Protein AF-A0A9P5NIW4-F1 (afdb_monomer)

Radius of gyration: 28.61 Å; Cα contacts (8 Å, |Δi|>4): 593; chains: 1; bounding box: 82×92×71 Å

Structure (mmCIF, N/CA/C/O backbone):
data_AF-A0A9P5NIW4-F1
#
_entry.id   AF-A0A9P5NIW4-F1
#
loop_
_atom_site.group_PDB
_atom_site.id
_atom_site.type_symbol
_atom_site.label_atom_id
_atom_site.label_alt_id
_atom_site.label_comp_id
_atom_site.label_asym_id
_atom_site.label_entity_id
_atom_site.label_seq_id
_atom_site.pdbx_PDB_ins_code
_atom_site.Cartn_x
_atom_site.Cartn_y
_atom_site.Cartn_z
_atom_site.occupancy
_atom_site.B_iso_or_equiv
_atom_site.auth_seq_id
_atom_site.auth_comp_id
_atom_site.auth_asym_id
_atom_site.auth_atom_id
_atom_site.pdbx_PDB_model_num
ATOM 1 N N . MET A 1 1 ? -25.610 -36.596 38.416 1.00 36.69 1 MET A N 1
ATOM 2 C CA . MET A 1 1 ? -25.382 -37.650 37.410 1.00 36.69 1 MET A CA 1
ATOM 3 C C . MET A 1 1 ? -24.802 -36.929 36.203 1.00 36.69 1 MET A C 1
ATOM 5 O O . MET A 1 1 ? -25.469 -36.029 35.715 1.00 36.69 1 MET A O 1
ATOM 9 N N . THR A 1 2 ? -23.483 -36.951 35.980 1.00 32.31 2 THR A N 1
ATOM 10 C CA . THR A 1 2 ? -22.692 -38.074 35.409 1.00 32.31 2 THR A CA 1
ATOM 11 C C . THR A 1 2 ? -23.218 -38.413 34.009 1.00 32.31 2 THR A C 1
ATOM 13 O O . THR A 1 2 ? -24.367 -38.829 33.916 1.00 32.31 2 THR A O 1
ATOM 16 N N . ALA A 1 3 ? -22.559 -38.066 32.898 1.00 31.53 3 ALA A N 1
ATOM 17 C CA . ALA A 1 3 ? -21.149 -38.243 32.494 1.00 31.53 3 ALA A CA 1
ATOM 18 C C . ALA A 1 3 ? -20.814 -39.688 32.088 1.00 31.53 3 ALA A C 1
ATOM 20 O O . ALA A 1 3 ? -21.305 -40.616 32.719 1.00 31.53 3 ALA A O 1
ATOM 21 N N . GLU A 1 4 ? -19.932 -39.787 31.086 1.00 40.19 4 GLU A N 1
ATOM 22 C CA . GLU A 1 4 ? -19.429 -40.989 30.395 1.00 40.19 4 GLU A CA 1
ATOM 23 C C . GLU A 1 4 ? -20.383 -41.657 29.388 1.00 40.19 4 GLU A C 1
ATOM 25 O O . GLU A 1 4 ? -21.464 -42.112 29.736 1.00 40.19 4 GLU A O 1
ATOM 30 N N . ASP A 1 5 ? -19.919 -41.737 28.133 1.00 40.06 5 ASP A N 1
ATOM 31 C CA . ASP A 1 5 ? -20.218 -42.825 27.191 1.00 40.06 5 ASP A CA 1
ATOM 32 C C . ASP A 1 5 ? -19.146 -42.819 26.073 1.00 40.06 5 ASP A C 1
ATOM 34 O O . ASP A 1 5 ? -19.183 -42.000 25.152 1.00 40.06 5 ASP A O 1
ATOM 38 N N . VAL A 1 6 ? -18.122 -43.676 26.192 1.00 39.53 6 VAL A N 1
ATOM 39 C CA . VAL A 1 6 ? -17.036 -43.850 25.198 1.00 39.53 6 VAL A CA 1
ATOM 40 C C . VAL A 1 6 ? -16.672 -45.340 25.092 1.00 39.53 6 VAL A C 1
ATOM 42 O O . VAL A 1 6 ? -16.038 -45.870 26.006 1.00 39.53 6 VAL A O 1
ATOM 45 N N . PRO A 1 7 ? -17.024 -46.034 23.992 1.00 40.09 7 PRO A N 1
ATOM 46 C CA . PRO A 1 7 ? -16.645 -47.435 23.784 1.00 40.09 7 PRO A CA 1
ATOM 47 C C . PRO A 1 7 ? -15.161 -47.606 23.371 1.00 40.09 7 PRO A C 1
ATOM 49 O O . PRO A 1 7 ? -14.718 -46.929 22.441 1.00 40.09 7 PRO A O 1
ATOM 52 N N . PRO A 1 8 ? -14.387 -48.513 24.007 1.00 49.41 8 PRO A N 1
ATOM 53 C CA . PRO A 1 8 ? -12.986 -48.799 23.660 1.00 49.41 8 PRO A CA 1
ATOM 54 C C . PRO A 1 8 ? -12.821 -50.092 22.813 1.00 49.41 8 PRO A C 1
ATOM 56 O O . PRO A 1 8 ? -13.792 -50.592 22.252 1.00 49.41 8 PRO A O 1
ATOM 59 N N . HIS A 1 9 ? -11.594 -50.654 22.801 1.00 37.88 9 HIS A N 1
ATOM 60 C CA . HIS A 1 9 ? -11.113 -51.905 22.154 1.00 37.88 9 HIS A CA 1
ATOM 61 C C . HIS A 1 9 ? -10.570 -51.753 20.701 1.00 37.88 9 HIS A C 1
ATOM 63 O O . HIS A 1 9 ? -11.124 -50.996 19.918 1.00 37.88 9 HIS A O 1
ATOM 69 N N . ILE A 1 10 ? -9.482 -52.426 20.262 1.00 32.34 10 ILE A N 1
ATOM 70 C CA . ILE A 1 10 ? -8.590 -53.395 20.945 1.00 32.34 10 ILE A CA 1
ATOM 71 C C . ILE A 1 10 ? -7.120 -53.354 20.418 1.00 32.34 10 ILE A C 1
ATOM 73 O O . ILE A 1 10 ? -6.884 -53.255 19.220 1.00 32.34 10 ILE A O 1
ATOM 77 N N . LEU A 1 11 ? -6.161 -53.366 21.361 1.00 31.88 11 LEU A N 1
ATOM 78 C CA . LEU A 1 11 ? -4.939 -54.203 21.548 1.00 31.88 11 LEU A CA 1
ATOM 79 C C . LEU A 1 11 ? -4.375 -55.070 20.369 1.00 31.88 11 LEU A C 1
ATOM 81 O O . LEU A 1 11 ? -5.146 -55.531 19.544 1.00 31.88 11 LEU A O 1
ATOM 85 N N . GLN A 1 12 ? -3.093 -55.498 20.276 1.00 31.91 12 GLN A N 1
ATOM 86 C CA . GLN A 1 12 ? -1.799 -55.213 20.961 1.00 31.91 12 GLN A CA 1
ATOM 87 C C . GLN A 1 12 ? -0.616 -55.961 20.277 1.00 31.91 12 GLN A C 1
ATOM 89 O O . GLN A 1 12 ? -0.789 -57.106 19.876 1.00 31.91 12 GLN A O 1
ATOM 94 N N . SER A 1 13 ? 0.606 -55.396 20.321 1.00 30.16 13 SER A N 1
ATOM 95 C CA . SER A 1 13 ? 1.921 -56.097 20.429 1.00 30.16 13 SER A CA 1
ATOM 96 C C . SER A 1 13 ? 3.032 -55.029 20.619 1.00 30.16 13 SER A C 1
ATOM 98 O O . SER A 1 13 ? 3.053 -54.089 19.831 1.00 30.16 13 SER A O 1
ATOM 100 N N . LEU A 1 14 ? 3.894 -54.954 21.654 1.00 29.58 14 LEU A N 1
ATOM 101 C CA . LEU A 1 14 ? 4.789 -55.950 22.301 1.00 29.58 14 LEU A CA 1
ATOM 102 C C . LEU A 1 14 ? 5.822 -56.511 21.290 1.00 29.58 14 LEU A C 1
ATOM 104 O O . LEU A 1 14 ? 5.402 -56.923 20.220 1.00 29.58 14 LEU A O 1
ATOM 108 N N . HIS A 1 15 ? 7.150 -56.604 21.492 1.00 31.02 15 HIS A N 1
ATOM 109 C CA . HIS A 1 15 ? 8.120 -56.310 22.582 1.00 31.02 15 HIS A CA 1
ATOM 110 C C . HIS A 1 15 ? 9.560 -56.347 21.953 1.00 31.02 15 HIS A C 1
ATOM 112 O O . HIS A 1 15 ? 9.679 -56.869 20.851 1.00 31.02 15 HIS A O 1
ATOM 118 N N . ALA A 1 16 ? 10.717 -55.903 22.491 1.00 33.16 16 ALA A N 1
ATOM 119 C CA . ALA A 1 16 ? 11.199 -55.216 23.716 1.00 33.16 16 ALA A CA 1
ATOM 120 C C . ALA A 1 16 ? 12.618 -54.580 23.422 1.00 33.16 16 ALA A C 1
ATOM 122 O O . ALA A 1 16 ? 13.126 -54.799 22.321 1.00 33.16 16 ALA A O 1
ATOM 123 N N . PRO A 1 17 ? 13.286 -53.798 24.315 1.00 43.56 17 PRO A N 1
ATOM 124 C CA . PRO A 1 17 ? 14.452 -52.955 23.951 1.00 43.56 17 PRO A CA 1
ATOM 125 C C . PRO A 1 17 ? 15.855 -53.578 24.162 1.00 43.56 17 PRO A C 1
ATOM 127 O O . PRO A 1 17 ? 16.028 -54.486 24.973 1.00 43.56 17 PRO A O 1
ATOM 130 N N . ARG A 1 18 ? 16.881 -52.996 23.506 1.00 33.00 18 ARG A N 1
ATOM 131 C CA . ARG A 1 18 ? 18.335 -53.112 23.801 1.00 33.00 18 ARG A CA 1
ATOM 132 C C . ARG A 1 18 ? 19.005 -51.747 23.533 1.00 33.00 18 ARG A C 1
ATOM 134 O O . ARG A 1 18 ? 18.713 -51.156 22.503 1.00 33.00 18 ARG A O 1
ATOM 141 N N . VAL A 1 19 ? 19.605 -51.075 24.527 1.00 33.84 19 VAL A N 1
ATOM 142 C CA . VAL A 1 19 ? 20.950 -51.240 25.151 1.00 33.84 19 VAL A CA 1
ATOM 143 C C . VAL A 1 19 ? 22.034 -50.428 24.419 1.00 33.84 19 VAL A C 1
ATOM 145 O O . VAL A 1 19 ? 22.142 -50.486 23.202 1.00 33.84 19 VAL A O 1
ATOM 148 N N . PHE A 1 20 ? 22.800 -49.648 25.193 1.00 41.25 20 PHE A N 1
ATOM 149 C CA . PHE A 1 20 ? 23.957 -48.856 24.754 1.00 41.25 20 PHE A CA 1
ATOM 150 C C . PHE A 1 20 ? 25.196 -49.737 24.573 1.00 41.25 20 PHE A C 1
ATOM 152 O O . PHE A 1 20 ? 25.496 -50.517 25.473 1.00 41.25 20 PHE A O 1
ATOM 159 N N . GLU A 1 21 ? 25.990 -49.468 23.535 1.00 38.00 21 GLU A N 1
ATOM 160 C CA . GLU A 1 21 ? 27.441 -49.708 23.536 1.00 38.00 21 GLU A CA 1
ATOM 161 C C . GLU A 1 21 ? 28.175 -48.491 22.935 1.00 38.00 21 GLU A C 1
ATOM 163 O O . GLU A 1 21 ? 27.617 -47.730 22.141 1.00 38.00 21 GLU A O 1
ATOM 168 N N . THR A 1 22 ? 29.402 -48.260 23.403 1.00 44.84 22 THR A N 1
ATOM 169 C CA . THR A 1 22 ? 30.272 -47.102 23.100 1.00 44.84 22 THR A CA 1
ATOM 170 C C . THR A 1 22 ? 31.301 -47.424 21.996 1.00 44.84 22 THR A C 1
ATOM 172 O O . THR A 1 22 ? 31.441 -48.591 21.643 1.00 44.84 22 THR A O 1
ATOM 175 N N . PRO A 1 23 ? 31.977 -46.425 21.384 1.00 49.38 23 PRO A N 1
ATOM 176 C CA . PRO A 1 23 ? 32.561 -46.583 20.048 1.00 49.38 23 PRO A CA 1
ATOM 177 C C . PRO A 1 23 ? 33.969 -47.192 20.017 1.00 49.38 23 PRO A C 1
ATOM 179 O O . PRO A 1 23 ? 34.722 -47.102 20.984 1.00 49.38 23 PRO A O 1
ATOM 182 N N . ASP A 1 24 ? 34.325 -47.696 18.834 1.00 36.19 24 ASP A N 1
ATOM 183 C CA . ASP A 1 24 ? 35.633 -48.258 18.467 1.00 36.19 24 ASP A CA 1
ATOM 184 C C . ASP A 1 24 ? 36.252 -47.473 17.265 1.00 36.19 24 ASP A C 1
ATOM 186 O O . ASP A 1 24 ? 35.614 -46.540 16.760 1.00 36.19 24 ASP A O 1
ATOM 190 N N . PRO A 1 25 ? 37.515 -47.727 16.853 1.00 45.66 25 PRO A N 1
ATOM 191 C CA . PRO A 1 25 ? 38.428 -46.677 16.371 1.00 45.66 25 PRO A CA 1
ATOM 192 C C . PRO A 1 25 ? 38.252 -46.199 14.911 1.00 45.66 25 PRO A C 1
ATOM 194 O O . PRO A 1 25 ? 37.648 -46.881 14.081 1.00 45.66 25 PRO A O 1
ATOM 197 N N . PRO A 1 26 ? 38.838 -45.031 14.557 1.00 44.00 26 PRO A N 1
ATOM 198 C CA . PRO A 1 26 ? 38.784 -44.488 13.201 1.00 44.00 26 PRO A CA 1
ATOM 199 C C . PRO A 1 26 ? 39.573 -45.336 12.194 1.00 44.00 26 PRO A C 1
ATOM 201 O O . PRO A 1 26 ? 40.753 -45.626 12.385 1.00 44.00 26 PRO A O 1
ATOM 204 N N . VAL A 1 27 ? 38.930 -45.661 11.072 1.00 43.34 27 VAL A N 1
ATOM 205 C CA . VAL A 1 27 ? 39.563 -46.304 9.912 1.00 43.34 27 VAL A CA 1
ATOM 206 C C . VAL A 1 27 ? 40.257 -45.250 9.047 1.00 43.34 27 VAL A C 1
ATOM 208 O O . VAL A 1 27 ? 39.640 -44.259 8.655 1.00 43.34 27 VAL A O 1
ATOM 211 N N . GLU A 1 28 ? 41.524 -45.481 8.700 1.00 43.16 28 GLU A N 1
ATOM 212 C CA . GLU A 1 28 ? 42.243 -44.662 7.721 1.00 43.16 28 GLU A CA 1
ATOM 213 C C . GLU A 1 28 ? 41.602 -44.792 6.328 1.00 43.16 28 GLU A C 1
ATOM 215 O O . GLU A 1 28 ? 41.584 -45.870 5.732 1.00 43.16 28 GLU A O 1
ATOM 220 N N . VAL A 1 29 ? 41.102 -43.684 5.774 1.00 40.97 29 VAL A N 1
ATOM 221 C CA . VAL A 1 29 ? 40.598 -43.631 4.392 1.00 40.97 29 VAL A CA 1
ATOM 222 C C . VAL A 1 29 ? 41.624 -42.926 3.509 1.00 40.97 29 VAL A C 1
ATOM 224 O O . VAL A 1 29 ? 42.014 -41.788 3.763 1.00 40.97 29 VAL A O 1
ATOM 227 N N . GLY A 1 30 ? 42.079 -43.630 2.469 1.00 35.41 30 GLY A N 1
ATOM 228 C CA . GLY A 1 30 ? 43.230 -43.237 1.656 1.00 35.41 30 GLY A CA 1
ATOM 229 C C . GLY A 1 30 ? 43.092 -41.901 0.914 1.00 35.41 30 GLY A C 1
ATOM 230 O O . GLY A 1 30 ? 42.001 -41.462 0.545 1.00 35.41 30 GLY A O 1
ATOM 231 N N . ALA A 1 31 ? 44.247 -41.282 0.647 1.00 38.06 31 ALA A N 1
ATOM 232 C CA . ALA A 1 31 ? 44.381 -39.959 0.041 1.00 38.06 31 ALA A CA 1
ATOM 233 C C . ALA A 1 31 ? 43.661 -39.826 -1.319 1.00 38.06 31 ALA A C 1
ATOM 235 O O . ALA A 1 31 ? 44.193 -40.168 -2.379 1.00 38.06 31 ALA A O 1
ATOM 236 N N . SER A 1 32 ? 42.454 -39.259 -1.294 1.00 35.31 32 SER A N 1
ATOM 237 C CA . SER A 1 32 ? 41.718 -38.894 -2.505 1.00 35.31 32 SER A CA 1
ATOM 238 C C . SER A 1 32 ? 42.306 -37.633 -3.136 1.00 35.31 32 SER A C 1
ATOM 240 O O . SER A 1 32 ? 42.506 -36.613 -2.479 1.00 35.31 32 SER A O 1
ATOM 242 N N . ARG A 1 33 ? 42.601 -37.715 -4.438 1.00 33.62 33 ARG A N 1
ATOM 243 C CA . ARG A 1 33 ? 43.325 -36.683 -5.195 1.00 33.62 33 ARG A CA 1
ATOM 244 C C . ARG A 1 33 ? 42.604 -35.334 -5.157 1.00 33.62 33 ARG A C 1
ATOM 246 O O . ARG A 1 33 ? 41.467 -35.225 -5.616 1.00 33.62 33 ARG A O 1
ATOM 253 N N . SER A 1 34 ? 43.316 -34.293 -4.737 1.00 32.03 34 SER A N 1
ATOM 254 C CA . SER A 1 34 ? 42.889 -32.899 -4.837 1.00 32.03 34 SER A CA 1
ATOM 255 C C . SER A 1 34 ? 42.760 -32.467 -6.304 1.00 32.03 34 SER A C 1
ATOM 257 O O . SER A 1 34 ? 43.702 -31.986 -6.934 1.00 32.03 34 SER A O 1
ATOM 259 N N . ARG A 1 35 ? 41.556 -32.613 -6.873 1.00 35.53 35 ARG A N 1
ATOM 260 C CA . ARG A 1 35 ? 41.190 -31.927 -8.117 1.00 35.53 35 ARG A CA 1
ATOM 261 C C . ARG A 1 35 ? 41.147 -30.424 -7.845 1.00 35.53 35 ARG A C 1
ATOM 263 O O . ARG A 1 35 ? 40.130 -29.907 -7.395 1.00 35.53 35 ARG A O 1
ATOM 270 N N . GLN A 1 36 ? 42.243 -29.729 -8.145 1.00 31.55 36 GLN A N 1
ATOM 271 C CA . GLN A 1 36 ? 42.222 -28.277 -8.296 1.00 31.55 36 GLN A CA 1
ATOM 272 C C . GLN A 1 36 ? 41.164 -27.917 -9.344 1.00 31.55 36 GLN A C 1
ATOM 274 O O . GLN A 1 36 ? 41.313 -28.235 -10.527 1.00 31.55 36 GLN A O 1
ATOM 279 N N . LEU A 1 37 ? 40.089 -27.264 -8.905 1.00 31.73 37 LEU A N 1
ATOM 280 C CA . LEU A 1 37 ? 39.152 -26.611 -9.806 1.00 31.73 37 LEU A CA 1
ATOM 281 C C . LEU A 1 37 ? 39.907 -25.463 -10.478 1.00 31.73 37 LEU A C 1
ATOM 283 O O . LEU A 1 37 ? 40.252 -24.475 -9.831 1.00 31.73 37 LEU A O 1
ATOM 287 N N . ARG A 1 38 ? 40.193 -25.602 -11.776 1.00 30.14 38 ARG A N 1
ATOM 288 C CA . ARG A 1 38 ? 40.622 -24.454 -12.580 1.00 30.14 38 ARG A CA 1
ATOM 289 C C . ARG A 1 38 ? 39.466 -23.446 -12.615 1.00 30.14 38 ARG A C 1
ATOM 291 O O . ARG A 1 38 ? 38.318 -23.888 -12.718 1.00 30.14 38 ARG A O 1
ATOM 298 N N . PRO A 1 39 ? 39.730 -22.129 -12.574 1.00 27.92 39 PRO A N 1
ATOM 299 C CA . PRO A 1 39 ? 38.699 -21.138 -12.847 1.00 27.92 39 PRO A CA 1
ATOM 300 C C . PRO A 1 39 ? 38.036 -21.433 -14.195 1.00 27.92 39 PRO A C 1
ATOM 302 O O . PRO A 1 39 ? 38.731 -21.643 -15.192 1.00 27.92 39 PRO A O 1
ATOM 305 N N . ILE A 1 40 ? 36.702 -21.452 -14.233 1.00 30.81 40 ILE A N 1
ATOM 306 C CA . ILE A 1 40 ? 35.963 -21.473 -15.498 1.00 30.81 40 ILE A CA 1
ATOM 307 C C . ILE A 1 40 ? 36.047 -20.058 -16.063 1.00 30.81 40 ILE A C 1
ATOM 309 O O . ILE A 1 40 ? 35.267 -19.174 -15.713 1.00 30.81 40 ILE A O 1
ATOM 313 N N . GLN A 1 41 ? 37.065 -19.839 -16.887 1.00 28.47 41 GLN A N 1
ATOM 314 C CA . GLN A 1 41 ? 37.269 -18.594 -17.603 1.00 28.47 41 GLN A CA 1
ATOM 315 C C . GLN A 1 41 ? 36.239 -18.527 -18.737 1.00 28.47 41 GLN A C 1
ATOM 317 O O . GLN A 1 41 ? 36.326 -19.268 -19.713 1.00 28.47 41 GLN A O 1
ATOM 322 N N . PHE A 1 42 ? 35.215 -17.689 -18.567 1.00 29.25 42 PHE A N 1
ATOM 323 C CA . PHE A 1 42 ? 34.195 -17.458 -19.587 1.00 29.25 42 PHE A CA 1
ATOM 324 C C . PHE A 1 42 ? 34.786 -16.629 -20.736 1.00 29.25 42 PHE A C 1
ATOM 326 O O . PHE A 1 42 ? 34.877 -15.404 -20.634 1.00 29.25 42 PHE A O 1
ATOM 333 N N . ASP A 1 43 ? 35.151 -17.288 -21.838 1.00 28.73 43 ASP A N 1
ATOM 334 C CA . ASP A 1 43 ? 35.532 -16.626 -23.092 1.00 28.73 43 ASP A CA 1
ATOM 335 C C . ASP A 1 43 ? 34.304 -15.985 -23.764 1.00 28.73 43 ASP A C 1
ATOM 337 O O . ASP A 1 43 ? 33.711 -16.511 -24.707 1.00 28.73 43 ASP A O 1
ATOM 341 N N . ILE A 1 44 ? 33.920 -14.803 -23.277 1.00 39.41 44 ILE A N 1
ATOM 342 C CA . ILE A 1 44 ? 32.944 -13.921 -23.932 1.00 39.41 44 ILE A CA 1
ATOM 343 C C . ILE A 1 44 ? 33.673 -13.096 -25.005 1.00 39.41 44 ILE A C 1
ATOM 345 O O . ILE A 1 44 ? 33.844 -11.880 -24.871 1.00 39.41 44 ILE A O 1
ATOM 349 N N . ASP A 1 45 ? 34.129 -13.775 -26.060 1.00 43.78 45 ASP A N 1
ATOM 350 C CA . ASP A 1 45 ? 34.762 -13.168 -27.240 1.00 43.78 45 ASP A CA 1
ATOM 351 C C . ASP A 1 45 ? 34.116 -13.631 -28.560 1.00 43.78 45 ASP A C 1
ATOM 353 O O . ASP A 1 45 ? 34.737 -14.179 -29.468 1.00 43.78 45 ASP A O 1
ATOM 357 N N . CYS A 1 46 ? 32.822 -13.327 -28.681 1.00 40.41 46 CYS A N 1
ATOM 358 C CA . CYS A 1 46 ? 32.135 -13.087 -29.951 1.00 40.41 46 CYS A CA 1
ATOM 359 C C . CYS A 1 46 ? 31.213 -11.857 -29.800 1.00 40.41 46 CYS A C 1
ATOM 361 O O . CYS A 1 46 ? 30.791 -11.531 -28.697 1.00 40.41 46 CYS A O 1
ATOM 363 N N . HIS A 1 47 ? 30.932 -11.157 -30.906 1.00 39.09 47 HIS A N 1
ATOM 364 C CA . HIS A 1 47 ? 30.045 -9.974 -31.048 1.00 39.09 47 HIS A CA 1
ATOM 365 C C . HIS A 1 47 ? 30.506 -8.571 -30.578 1.00 39.09 47 HIS A C 1
ATOM 367 O O . HIS A 1 47 ? 29.963 -7.589 -31.092 1.00 39.09 47 HIS A O 1
ATOM 373 N N . ARG A 1 48 ? 31.587 -8.422 -29.792 1.00 43.09 48 ARG A N 1
ATOM 374 C CA . ARG A 1 48 ? 32.103 -7.118 -29.275 1.00 43.09 48 ARG A CA 1
ATOM 375 C C . ARG A 1 48 ? 32.308 -5.965 -30.286 1.00 43.09 48 ARG A C 1
ATOM 377 O O . ARG A 1 48 ? 32.508 -4.825 -29.866 1.00 43.09 48 ARG A O 1
ATOM 384 N N . GLY A 1 49 ? 32.329 -6.227 -31.595 1.00 38.06 49 GLY A N 1
ATOM 385 C CA . GLY A 1 49 ? 32.549 -5.213 -32.635 1.00 38.06 49 GLY A CA 1
ATOM 386 C C . GLY A 1 49 ? 31.319 -4.365 -32.989 1.00 38.06 49 GLY A C 1
ATOM 387 O O . GLY A 1 49 ? 31.468 -3.178 -33.273 1.00 38.06 49 GLY A O 1
ATOM 388 N N . ALA A 1 50 ? 30.113 -4.942 -32.968 1.00 44.12 50 ALA A N 1
ATOM 389 C CA . ALA A 1 50 ? 28.902 -4.247 -33.417 1.00 44.12 50 ALA A CA 1
ATOM 390 C C . ALA A 1 50 ? 28.266 -3.412 -32.294 1.00 44.12 50 ALA A C 1
ATOM 392 O O . ALA A 1 50 ? 28.008 -2.218 -32.474 1.00 44.12 50 ALA A O 1
ATOM 393 N N . GLU A 1 51 ? 28.076 -4.028 -31.126 1.00 41.56 51 GLU A N 1
ATOM 394 C CA . GLU A 1 51 ? 27.349 -3.476 -29.973 1.00 41.56 51 GLU A CA 1
ATOM 395 C C . GLU A 1 51 ? 27.963 -2.160 -29.489 1.00 41.56 51 GLU A C 1
ATOM 397 O O . GLU A 1 51 ? 27.264 -1.151 -29.416 1.00 41.56 51 GLU A O 1
ATOM 402 N N . ARG A 1 52 ? 29.296 -2.111 -29.335 1.00 44.41 52 ARG A N 1
ATOM 403 C CA . ARG A 1 52 ? 30.037 -0.893 -28.955 1.00 44.41 52 ARG A CA 1
ATOM 404 C C . ARG A 1 52 ? 29.707 0.313 -29.841 1.00 44.41 52 ARG A C 1
ATOM 406 O O . ARG A 1 52 ? 29.644 1.437 -29.349 1.00 44.41 52 ARG A O 1
ATOM 413 N N . SER A 1 53 ? 29.478 0.098 -31.141 1.00 49.19 53 SER A N 1
ATOM 414 C CA . SER A 1 53 ? 29.140 1.177 -32.082 1.00 49.19 53 SER A CA 1
ATOM 415 C C . SER A 1 53 ? 27.693 1.668 -31.943 1.00 49.19 53 SER A C 1
ATOM 417 O O . SER A 1 53 ? 27.404 2.826 -32.251 1.00 49.19 53 SER A O 1
ATOM 419 N N . PHE A 1 54 ? 26.790 0.811 -31.461 1.00 43.16 54 PHE A N 1
ATOM 420 C CA . PHE A 1 54 ? 25.388 1.124 -31.205 1.00 43.16 54 PHE A CA 1
ATOM 421 C C . PHE A 1 54 ? 25.227 1.802 -29.839 1.00 43.16 54 PHE A C 1
ATOM 423 O O . PHE A 1 54 ? 24.704 2.914 -29.769 1.00 43.16 54 PHE A O 1
ATOM 430 N N . GLU A 1 55 ? 25.773 1.199 -28.781 1.00 48.69 55 GLU A N 1
ATOM 431 C CA . GLU A 1 55 ? 25.742 1.712 -27.408 1.00 48.69 55 GLU A CA 1
ATOM 432 C C . GLU A 1 55 ? 26.327 3.124 -27.309 1.00 48.69 55 GLU A C 1
ATOM 434 O O . GLU A 1 55 ? 25.661 4.025 -26.799 1.00 48.69 55 GLU A O 1
ATOM 439 N N . GLN A 1 56 ? 27.523 3.364 -27.867 1.00 47.72 56 GLN A N 1
ATOM 440 C CA . GLN A 1 56 ? 28.144 4.696 -27.860 1.00 47.72 56 GLN A CA 1
ATOM 441 C C . GLN A 1 56 ? 27.302 5.739 -28.609 1.00 47.72 56 GLN A C 1
ATOM 443 O O . GLN A 1 56 ? 27.218 6.892 -28.187 1.00 47.72 56 GLN A O 1
ATOM 448 N N . ARG A 1 57 ? 26.648 5.361 -29.716 1.00 50.72 57 ARG A N 1
ATOM 449 C CA . ARG A 1 57 ? 25.790 6.281 -30.486 1.00 50.72 57 ARG A CA 1
ATOM 450 C C . ARG A 1 57 ? 24.455 6.559 -29.798 1.00 50.72 57 ARG A C 1
ATOM 452 O O . ARG A 1 57 ? 23.904 7.642 -29.997 1.00 50.72 57 ARG A O 1
ATOM 459 N N . TYR A 1 58 ? 23.935 5.622 -29.008 1.00 49.78 58 TYR A N 1
ATOM 460 C CA . TYR A 1 58 ? 22.712 5.819 -28.232 1.00 49.78 58 TYR A CA 1
ATOM 461 C C . TYR A 1 58 ? 22.974 6.588 -26.933 1.00 49.78 58 TYR A C 1
ATOM 463 O O . TYR A 1 58 ? 22.292 7.587 -26.697 1.00 49.78 58 TYR A O 1
ATOM 471 N N . SER A 1 59 ? 23.986 6.230 -26.137 1.00 54.69 59 SER A N 1
ATOM 472 C CA . SER A 1 59 ? 24.295 6.925 -24.876 1.00 54.69 59 SER A CA 1
ATOM 473 C C . SER A 1 59 ? 24.606 8.412 -25.098 1.00 54.69 59 SER A C 1
ATOM 475 O O . SER A 1 59 ? 24.000 9.267 -24.451 1.00 54.69 59 SER A O 1
ATOM 477 N N . LEU A 1 60 ? 25.418 8.746 -26.110 1.00 55.44 60 LEU A N 1
ATOM 478 C CA . LEU A 1 60 ? 25.734 10.134 -26.476 1.00 55.44 60 LEU A CA 1
ATOM 479 C C . LEU A 1 60 ? 24.513 10.962 -26.918 1.00 55.44 60 LEU A C 1
ATOM 481 O O . LEU A 1 60 ? 24.539 12.187 -26.793 1.00 55.44 60 LEU A O 1
ATOM 485 N N . LYS A 1 61 ? 23.437 10.342 -27.428 1.00 64.06 61 LYS A N 1
ATOM 486 C CA . LYS A 1 61 ? 22.178 11.052 -27.730 1.00 64.06 61 LYS A CA 1
ATOM 487 C C . LYS A 1 61 ? 21.397 11.377 -26.458 1.00 64.06 61 LYS A C 1
ATOM 489 O O . LYS A 1 61 ? 20.929 12.504 -26.306 1.00 64.06 61 LYS A O 1
ATOM 494 N N . HIS A 1 62 ? 21.280 10.413 -25.547 1.00 66.88 62 HIS A N 1
ATOM 495 C CA . HIS A 1 62 ? 20.507 10.556 -24.310 1.00 66.88 62 HIS A CA 1
ATOM 496 C C . HIS A 1 62 ? 21.199 11.530 -23.344 1.00 66.88 62 HIS A C 1
ATOM 498 O O . HIS A 1 62 ? 20.554 12.434 -22.817 1.00 66.88 62 HIS A O 1
ATOM 504 N N . GLN A 1 63 ? 22.529 11.459 -23.233 1.00 72.06 63 GLN A N 1
ATOM 505 C CA . GLN A 1 63 ? 23.334 12.427 -22.484 1.00 72.06 63 GLN A CA 1
ATOM 506 C C . GLN A 1 63 ? 23.148 13.862 -23.015 1.00 72.06 63 GLN A C 1
ATOM 508 O O . GLN A 1 63 ? 22.924 14.784 -22.235 1.00 72.06 63 GLN A O 1
ATOM 513 N N . LYS A 1 64 ? 23.157 14.059 -24.344 1.00 77.69 64 LYS A N 1
ATOM 514 C CA . LYS A 1 64 ? 22.919 15.379 -24.959 1.00 77.69 64 LYS A CA 1
ATOM 515 C C . LYS A 1 64 ? 21.493 15.896 -24.750 1.00 77.69 64 LYS A C 1
ATOM 517 O O . LYS A 1 64 ? 21.346 17.088 -24.492 1.00 77.69 64 LYS A O 1
ATOM 522 N N . LYS A 1 65 ? 20.469 15.031 -24.817 1.00 78.19 65 LYS A N 1
ATOM 523 C CA . LYS A 1 65 ? 19.086 15.381 -24.434 1.00 78.19 65 LYS A CA 1
ATOM 524 C C . LYS A 1 65 ? 19.044 15.890 -22.988 1.00 78.19 65 LYS A C 1
ATOM 526 O O . LYS A 1 65 ? 18.615 17.017 -22.759 1.00 78.19 65 LYS A O 1
ATOM 531 N N . PHE A 1 66 ? 19.566 15.113 -22.036 1.00 82.44 66 PHE A N 1
ATOM 532 C CA . PHE A 1 66 ? 19.555 15.458 -20.610 1.00 82.44 66 PHE A CA 1
ATOM 533 C C . PHE A 1 66 ? 20.297 16.771 -20.317 1.00 82.44 66 PHE A C 1
ATOM 535 O O . PHE A 1 66 ? 19.730 17.683 -19.721 1.00 82.44 66 PHE A O 1
ATOM 542 N N . SER A 1 67 ? 21.518 16.949 -20.834 1.00 82.75 67 SER A N 1
ATOM 543 C CA . SER A 1 67 ? 22.263 18.209 -20.688 1.00 82.75 67 SER A CA 1
ATOM 544 C C . SER A 1 67 ? 21.638 19.400 -21.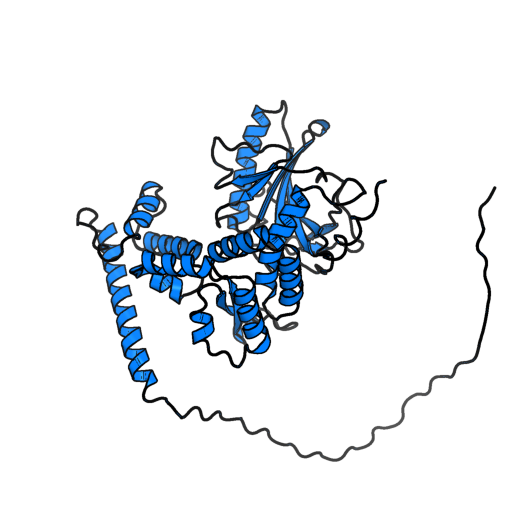428 1.00 82.75 67 SER A C 1
ATOM 546 O O . SER A 1 67 ? 22.097 20.526 -21.242 1.00 82.75 67 SER A O 1
ATOM 548 N N . SER A 1 68 ? 20.643 19.201 -22.298 1.00 83.62 68 SER A N 1
ATOM 549 C CA . SER A 1 68 ? 19.831 20.286 -22.868 1.00 83.62 68 SER A CA 1
ATOM 550 C C . SER A 1 68 ? 18.624 20.596 -21.984 1.00 83.62 68 SER A C 1
ATOM 552 O O . SER A 1 68 ? 18.363 21.762 -21.708 1.00 83.62 68 SER A O 1
ATOM 554 N N . PHE A 1 69 ? 17.943 19.558 -21.490 1.00 84.00 69 PHE A N 1
ATOM 555 C CA . PHE A 1 69 ? 16.810 19.671 -20.574 1.00 84.00 69 PHE A CA 1
ATOM 556 C C . PHE A 1 69 ? 17.180 20.394 -19.274 1.00 84.00 69 PHE A C 1
ATOM 558 O O . PHE A 1 69 ? 16.505 21.348 -18.911 1.00 84.00 69 PHE A O 1
ATOM 565 N N . ILE A 1 70 ? 18.296 20.033 -18.628 1.00 86.88 70 ILE A N 1
ATOM 566 C CA . ILE A 1 70 ? 18.742 20.697 -17.388 1.00 86.88 70 ILE A CA 1
ATOM 567 C C . ILE A 1 70 ? 18.975 22.202 -17.594 1.00 86.88 70 ILE A C 1
ATOM 569 O O . ILE A 1 70 ? 18.558 22.998 -16.760 1.00 86.88 70 ILE A O 1
ATOM 573 N N . ARG A 1 71 ? 19.548 22.616 -18.734 1.00 86.69 71 ARG A N 1
ATOM 574 C CA . ARG A 1 71 ? 19.733 24.045 -19.059 1.00 86.69 71 ARG A CA 1
ATOM 575 C C . ARG A 1 71 ? 18.419 24.767 -19.364 1.00 86.69 71 ARG A C 1
ATOM 577 O O . ARG A 1 71 ? 18.292 25.940 -19.033 1.00 86.69 71 ARG A O 1
ATOM 584 N N . ALA A 1 72 ? 17.444 24.088 -19.968 1.00 84.69 72 ALA A N 1
ATOM 585 C CA . ALA A 1 72 ? 16.100 24.637 -20.147 1.00 84.69 72 ALA A CA 1
ATOM 586 C C . ALA A 1 72 ? 15.363 24.779 -18.802 1.00 84.69 72 ALA A C 1
ATOM 588 O O . ALA A 1 72 ? 14.690 25.781 -18.568 1.00 84.69 72 ALA A O 1
ATOM 589 N N . LEU A 1 73 ? 15.526 23.810 -17.900 1.00 85.50 73 LEU A N 1
ATOM 590 C CA . LEU A 1 73 ? 14.959 23.856 -16.557 1.00 85.50 73 LEU A CA 1
ATOM 591 C C . LEU A 1 73 ? 15.569 25.012 -15.748 1.00 85.50 73 LEU A C 1
ATOM 593 O O . LEU A 1 73 ? 14.821 25.854 -15.269 1.00 85.50 73 LEU A O 1
ATOM 597 N N . GLN A 1 74 ? 16.902 25.128 -15.711 1.00 88.56 74 GLN A N 1
ATOM 598 C CA . GLN A 1 74 ? 17.634 26.261 -15.118 1.00 88.56 74 GLN A CA 1
ATOM 599 C C . GLN A 1 74 ? 17.108 27.612 -15.626 1.00 88.56 74 GLN A C 1
ATOM 601 O O . GLN A 1 74 ? 16.566 28.395 -14.850 1.00 88.56 74 GLN A O 1
ATOM 606 N N . ALA A 1 75 ? 17.113 27.822 -16.947 1.00 84.88 75 ALA A N 1
ATOM 607 C CA . ALA A 1 75 ? 16.641 29.066 -17.559 1.00 84.88 75 ALA A CA 1
ATOM 608 C C . ALA A 1 75 ? 15.158 29.397 -17.272 1.00 84.88 75 ALA A C 1
ATOM 610 O O . ALA A 1 75 ? 14.779 30.565 -17.317 1.00 84.88 75 ALA A O 1
ATOM 611 N N . THR A 1 76 ? 14.317 28.404 -16.952 1.00 83.44 76 THR A N 1
ATOM 612 C CA . THR A 1 76 ? 12.913 28.632 -16.552 1.00 83.44 76 THR A CA 1
ATOM 613 C C . THR A 1 76 ? 12.806 29.254 -15.151 1.00 83.44 76 THR A C 1
ATOM 615 O O . THR A 1 76 ? 11.877 30.020 -14.894 1.00 83.44 76 THR A O 1
ATOM 618 N N . PHE A 1 77 ? 13.761 28.966 -14.259 1.00 84.12 77 PHE A N 1
ATOM 619 C CA . PHE A 1 77 ? 13.838 29.548 -12.914 1.00 84.12 77 PHE A CA 1
ATOM 620 C C . PHE A 1 77 ? 14.645 30.853 -12.889 1.00 84.12 77 PHE A C 1
ATOM 622 O O . PHE A 1 77 ? 14.238 31.792 -12.206 1.00 84.12 77 PHE A O 1
ATOM 629 N N . ASP A 1 78 ? 15.726 30.938 -13.670 1.00 84.31 78 ASP A N 1
ATOM 630 C CA . ASP A 1 78 ? 16.585 32.127 -13.750 1.00 84.31 78 ASP A CA 1
ATOM 631 C C . ASP A 1 78 ? 15.906 33.298 -14.495 1.00 84.31 78 ASP A C 1
ATOM 633 O O . ASP A 1 78 ? 15.955 34.443 -14.041 1.00 84.31 78 ASP A O 1
ATOM 637 N N . GLU A 1 79 ? 15.234 33.030 -15.625 1.00 80.00 79 GLU A N 1
ATOM 638 C CA . GLU A 1 79 ? 14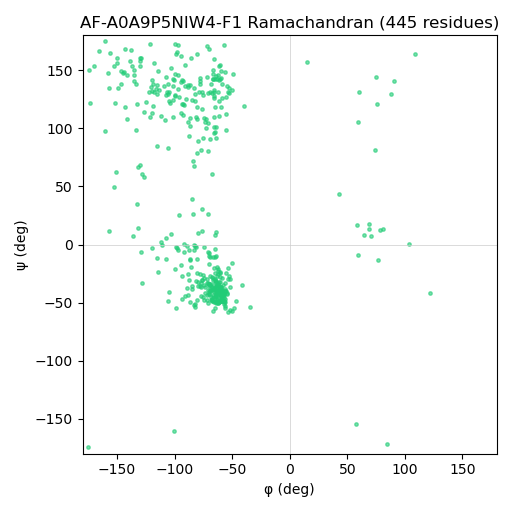.628 34.056 -16.492 1.00 80.00 79 GLU A CA 1
ATOM 639 C C . GLU A 1 79 ? 13.153 33.746 -16.854 1.00 80.00 79 GLU A C 1
ATOM 641 O O . GLU A 1 79 ? 12.816 33.533 -18.025 1.00 80.00 79 GLU A O 1
ATOM 646 N N . PRO A 1 80 ? 12.212 33.796 -15.883 1.00 65.81 80 PRO A N 1
ATOM 647 C CA . PRO A 1 80 ? 10.802 33.392 -16.041 1.00 65.81 80 PRO A CA 1
ATOM 648 C C . PRO A 1 80 ? 9.936 34.333 -16.915 1.00 65.81 80 PRO A C 1
ATOM 650 O O . PRO A 1 80 ? 8.725 34.434 -16.731 1.00 65.81 80 PRO A O 1
ATOM 653 N N . ARG A 1 81 ? 10.543 35.073 -17.851 1.00 64.19 81 ARG A N 1
ATOM 654 C CA . ARG A 1 81 ? 9.874 35.961 -18.824 1.00 64.19 81 ARG A CA 1
ATOM 655 C C . ARG A 1 81 ? 10.132 35.574 -20.285 1.00 64.19 81 ARG A C 1
ATOM 657 O O . ARG A 1 81 ? 9.577 36.207 -21.181 1.00 64.19 81 ARG A O 1
ATOM 664 N N . ILE A 1 82 ? 10.956 34.557 -20.533 1.00 59.47 82 ILE A N 1
ATOM 665 C CA . ILE A 1 82 ? 11.199 33.995 -21.867 1.00 59.47 82 ILE A CA 1
ATOM 666 C C . ILE A 1 82 ? 10.154 32.891 -22.132 1.00 59.47 82 ILE A C 1
ATOM 668 O O . ILE A 1 82 ? 9.880 32.102 -21.226 1.00 59.47 82 ILE A O 1
ATOM 672 N N . PRO A 1 83 ? 9.546 32.801 -23.336 1.00 56.47 83 PRO A N 1
ATOM 673 C CA . PRO A 1 83 ? 8.611 31.720 -23.664 1.00 56.47 83 PRO A CA 1
ATOM 674 C C . PRO A 1 83 ? 9.277 30.353 -23.449 1.00 56.47 83 PRO A C 1
ATOM 676 O O . PRO A 1 83 ? 10.369 30.126 -23.968 1.00 56.47 83 PRO A O 1
ATOM 679 N N . HIS A 1 84 ? 8.626 29.476 -22.668 1.00 60.25 84 HIS A N 1
ATOM 680 C CA . HIS A 1 84 ? 9.269 28.343 -21.986 1.00 60.25 84 HIS A CA 1
ATOM 681 C C . HIS A 1 84 ? 10.344 27.622 -22.825 1.00 60.25 84 HIS A C 1
ATOM 683 O O . HIS A 1 84 ? 10.007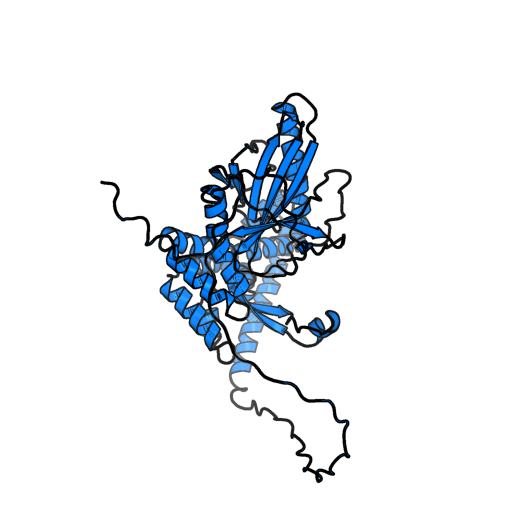 26.984 -23.828 1.00 60.25 84 HIS A O 1
ATOM 689 N N . PRO A 1 85 ? 11.616 27.588 -22.379 1.00 61.47 85 PRO A N 1
ATOM 690 C CA . PRO A 1 85 ? 12.671 26.817 -23.049 1.00 61.47 85 PRO A CA 1
ATOM 691 C C . PRO A 1 85 ? 12.417 25.294 -23.015 1.00 61.47 85 PRO A C 1
ATOM 693 O O . PRO A 1 85 ? 13.062 24.537 -23.736 1.00 61.47 85 PRO A O 1
ATOM 696 N N . LEU A 1 86 ? 11.431 24.845 -22.229 1.00 70.12 86 LEU A N 1
ATOM 697 C CA . LEU A 1 86 ? 10.874 23.488 -22.207 1.00 70.12 86 LEU A CA 1
ATOM 698 C C . LEU A 1 86 ? 9.927 23.173 -23.392 1.00 70.12 86 LEU A C 1
ATOM 700 O O . LEU A 1 86 ? 9.258 22.144 -23.373 1.00 70.12 86 LEU A O 1
ATOM 704 N N . TYR A 1 87 ? 9.868 24.011 -24.437 1.00 64.69 87 TYR A N 1
ATOM 705 C CA . TYR A 1 87 ? 8.956 23.879 -25.593 1.00 64.69 87 TYR A CA 1
ATOM 706 C C . TYR A 1 87 ? 9.004 22.517 -26.324 1.00 64.69 87 TYR A C 1
ATOM 708 O O . TYR A 1 87 ? 8.064 22.157 -27.028 1.00 64.69 87 TYR A O 1
ATOM 716 N N . GLY A 1 88 ? 10.087 21.747 -26.165 1.00 64.56 88 GLY A N 1
ATOM 717 C CA . GLY A 1 88 ? 10.216 20.380 -26.688 1.00 64.56 88 GLY A CA 1
ATOM 718 C C . GLY A 1 88 ? 9.566 19.283 -25.831 1.00 64.56 88 GLY A C 1
ATOM 719 O O . GLY A 1 88 ? 9.631 18.119 -26.219 1.00 64.56 88 GLY A O 1
ATOM 720 N N . HIS A 1 89 ? 8.979 19.623 -24.677 1.00 70.31 89 HIS A N 1
ATOM 721 C CA . HIS A 1 89 ? 8.515 18.674 -23.656 1.00 70.31 89 HIS A CA 1
ATOM 722 C C . HIS A 1 89 ? 7.075 18.972 -23.189 1.00 70.31 89 HIS A C 1
ATOM 724 O O . HIS A 1 89 ? 6.859 19.363 -22.037 1.00 70.31 89 HIS A O 1
ATOM 730 N N . PRO A 1 90 ? 6.067 18.813 -24.071 1.00 65.38 90 PRO A N 1
ATOM 731 C CA . PRO A 1 90 ? 4.668 19.070 -23.733 1.00 65.38 90 PRO A CA 1
ATOM 732 C C . PRO A 1 90 ? 4.206 18.166 -22.578 1.00 65.38 90 PRO A C 1
ATOM 734 O O . PRO A 1 90 ? 4.225 16.942 -22.687 1.00 65.38 90 PRO A O 1
ATOM 737 N N . GLY A 1 91 ? 3.810 18.795 -21.468 1.00 68.56 91 GLY A N 1
ATOM 738 C CA . GLY A 1 91 ? 3.427 18.149 -20.206 1.00 68.56 91 GLY A CA 1
ATOM 739 C C . GLY A 1 91 ? 4.278 18.606 -19.017 1.00 68.56 91 GLY A C 1
ATOM 740 O O . GLY A 1 91 ? 3.734 18.922 -17.964 1.00 68.56 91 GLY A O 1
ATOM 741 N N . ILE A 1 92 ? 5.596 18.748 -19.197 1.00 78.31 92 ILE A N 1
ATOM 742 C CA . ILE A 1 92 ? 6.515 19.100 -18.098 1.00 78.31 92 ILE A CA 1
ATOM 743 C C . ILE A 1 92 ? 6.279 20.520 -17.540 1.00 78.31 92 ILE A C 1
ATOM 745 O O . ILE A 1 92 ? 6.262 20.658 -16.318 1.00 78.31 92 ILE A O 1
ATOM 749 N N . PRO A 1 93 ? 6.020 21.565 -18.359 1.00 81.25 93 PRO A N 1
ATOM 750 C CA . PRO A 1 93 ? 5.670 22.887 -17.834 1.00 81.25 93 PRO A CA 1
ATOM 751 C C . PRO A 1 93 ? 4.423 22.892 -16.940 1.00 81.25 93 PRO A C 1
ATOM 753 O O . PRO A 1 93 ? 4.399 23.627 -15.965 1.00 81.25 93 PRO A O 1
ATOM 756 N N . ALA A 1 94 ? 3.416 22.057 -17.229 1.00 77.62 94 ALA A N 1
ATOM 757 C CA . ALA A 1 94 ? 2.193 22.007 -16.424 1.00 77.62 94 ALA A CA 1
ATOM 758 C C . ALA A 1 94 ? 2.468 21.461 -15.014 1.00 77.62 94 ALA A C 1
ATOM 760 O O . ALA A 1 94 ? 2.082 22.091 -14.038 1.00 77.62 94 ALA A O 1
ATOM 761 N N . ILE A 1 95 ? 3.218 20.354 -14.918 1.00 75.69 95 ILE A N 1
ATOM 762 C CA . ILE A 1 95 ? 3.642 19.750 -13.640 1.00 75.69 95 ILE A CA 1
ATOM 763 C C . ILE A 1 95 ? 4.486 20.740 -12.815 1.00 75.69 95 ILE A C 1
ATOM 765 O O . ILE A 1 95 ? 4.365 20.805 -11.595 1.00 75.69 95 ILE A O 1
ATOM 769 N N . ILE A 1 96 ? 5.349 21.518 -13.478 1.00 82.50 96 ILE A N 1
ATOM 770 C CA . ILE A 1 96 ? 6.220 22.497 -12.815 1.00 82.50 96 ILE A CA 1
ATOM 771 C C . ILE A 1 96 ? 5.430 23.705 -12.307 1.00 82.50 96 ILE A C 1
ATOM 773 O O . ILE A 1 96 ? 5.628 24.095 -11.161 1.00 82.50 96 ILE A O 1
ATOM 777 N N . GLU A 1 97 ? 4.551 24.306 -13.112 1.00 80.81 97 GLU A N 1
ATOM 778 C CA . GLU A 1 97 ? 3.788 25.472 -12.647 1.00 80.81 97 GLU A CA 1
ATOM 779 C C . GLU A 1 97 ? 2.739 25.080 -11.583 1.00 80.81 97 GLU A C 1
ATOM 781 O O . GLU A 1 97 ? 2.599 25.813 -10.612 1.00 80.81 97 GLU A O 1
ATOM 786 N N . GLU A 1 98 ? 2.116 23.892 -11.651 1.00 72.25 98 GLU A N 1
ATOM 787 C CA . GLU A 1 98 ? 1.252 23.346 -10.578 1.00 72.25 98 GLU A CA 1
ATOM 788 C C . G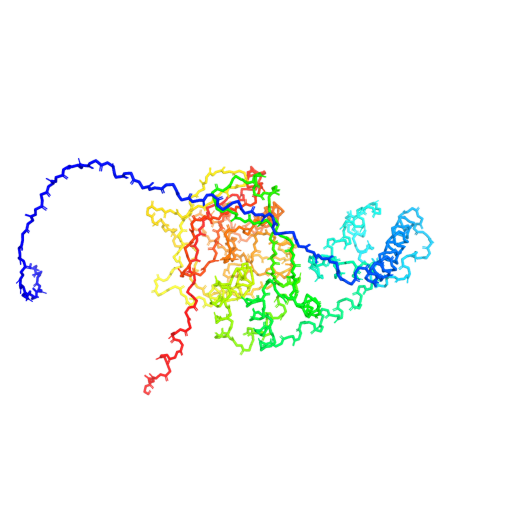LU A 1 98 ? 2.005 23.273 -9.233 1.00 72.25 98 GLU A C 1
ATOM 790 O O . GLU A 1 98 ? 1.600 23.874 -8.236 1.00 72.25 98 GLU A O 1
ATOM 795 N N . ALA A 1 99 ? 3.181 22.636 -9.218 1.00 71.25 99 ALA A N 1
ATOM 796 C CA . ALA A 1 99 ? 4.025 22.535 -8.026 1.00 71.25 99 ALA A CA 1
ATOM 797 C C . ALA A 1 99 ? 4.600 23.885 -7.547 1.00 71.25 99 ALA A C 1
ATOM 799 O O . ALA A 1 99 ? 5.021 24.017 -6.393 1.00 71.25 99 ALA A O 1
ATOM 800 N N . ARG A 1 100 ? 4.650 24.893 -8.424 1.00 77.56 100 ARG A N 1
ATOM 801 C CA . ARG A 1 100 ? 5.109 26.252 -8.115 1.00 77.56 100 ARG A CA 1
ATOM 802 C C . ARG A 1 100 ? 3.990 27.110 -7.527 1.00 77.56 100 ARG A C 1
ATOM 804 O O . ARG A 1 100 ? 4.263 27.876 -6.606 1.00 77.56 100 ARG A O 1
ATOM 811 N N . GLU A 1 101 ? 2.758 26.969 -8.016 1.00 73.50 101 GLU A N 1
ATOM 812 C CA . GLU A 1 101 ? 1.565 27.609 -7.448 1.00 73.50 101 GLU A CA 1
ATOM 813 C C . GLU A 1 101 ? 1.300 27.108 -6.017 1.00 73.50 101 GLU A C 1
ATOM 815 O O . GLU A 1 101 ? 1.062 27.922 -5.124 1.00 73.50 101 GLU A O 1
ATOM 820 N N . ASP A 1 102 ? 1.490 25.808 -5.761 1.00 65.12 102 ASP A N 1
ATOM 821 C CA . ASP A 1 102 ? 1.475 25.215 -4.411 1.00 65.12 102 ASP A CA 1
ATOM 822 C C . ASP A 1 102 ? 2.708 25.583 -3.546 1.00 65.12 102 ASP A C 1
ATOM 824 O O . ASP A 1 102 ? 2.777 25.242 -2.361 1.00 65.12 102 ASP A O 1
ATOM 828 N N . GLY A 1 103 ? 3.712 26.267 -4.110 1.00 78.75 103 GLY A N 1
ATOM 829 C CA . GLY A 1 103 ? 4.933 26.676 -3.403 1.00 78.75 103 GLY A CA 1
ATOM 830 C C . GLY A 1 103 ? 5.871 25.526 -3.006 1.00 78.75 103 GLY A C 1
ATOM 831 O O . GLY A 1 103 ? 6.727 25.711 -2.139 1.00 78.75 103 GLY A O 1
ATOM 832 N N . VAL A 1 104 ? 5.726 24.347 -3.620 1.00 71.56 104 VAL A N 1
ATOM 833 C CA . VAL A 1 104 ? 6.531 23.142 -3.341 1.00 71.56 104 VAL A CA 1
ATOM 834 C C . VAL A 1 104 ? 7.961 23.287 -3.864 1.00 71.56 104 VAL A C 1
ATOM 836 O O . VAL A 1 104 ? 8.894 22.772 -3.248 1.00 71.56 104 VAL A O 1
ATOM 839 N N . ILE A 1 105 ? 8.147 23.998 -4.982 1.00 82.25 105 ILE A N 1
ATOM 840 C CA . ILE A 1 105 ? 9.443 24.149 -5.657 1.00 82.25 105 ILE A CA 1
ATOM 841 C C . ILE A 1 105 ? 9.884 25.615 -5.749 1.00 82.25 105 ILE A C 1
ATOM 843 O O . ILE A 1 105 ? 9.112 26.506 -6.098 1.00 82.25 105 ILE A O 1
ATOM 847 N N . SER A 1 106 ? 11.161 25.862 -5.450 1.00 84.69 106 SER A N 1
ATOM 848 C CA . SER A 1 106 ? 11.773 27.201 -5.421 1.00 84.69 106 SER A CA 1
ATOM 849 C C . SER A 1 106 ? 13.075 27.315 -6.225 1.00 84.69 106 SER A C 1
ATOM 851 O O . SER A 1 106 ? 13.590 28.419 -6.395 1.00 84.69 106 SER A O 1
ATOM 853 N N . SER A 1 107 ? 13.589 26.201 -6.754 1.00 89.75 107 SER A N 1
ATOM 854 C CA . SER A 1 107 ? 14.763 26.147 -7.629 1.00 89.75 107 SER A CA 1
ATOM 855 C C . SER A 1 107 ? 14.595 25.076 -8.711 1.00 89.75 107 SER A C 1
ATOM 857 O O . SER A 1 107 ? 13.700 24.228 -8.633 1.00 89.75 107 SER A O 1
ATOM 859 N N . TRP A 1 108 ? 15.477 25.090 -9.714 1.00 88.88 108 TRP A N 1
ATOM 860 C CA . TRP A 1 108 ? 15.473 24.098 -10.791 1.00 88.88 108 TRP A CA 1
ATOM 861 C C . TRP A 1 108 ? 15.845 22.688 -10.292 1.00 88.88 108 TRP A C 1
ATOM 863 O O . TRP A 1 108 ? 15.378 21.707 -10.868 1.00 88.88 108 TRP A O 1
ATOM 873 N N . GLU A 1 109 ? 16.636 22.565 -9.218 1.00 89.12 109 GLU A N 1
ATOM 874 C CA . GLU A 1 109 ? 16.913 21.285 -8.552 1.00 89.12 109 GLU A CA 1
ATOM 875 C C . GLU A 1 109 ? 15.641 20.724 -7.909 1.00 89.12 109 GLU A C 1
ATOM 877 O O . GLU A 1 109 ? 15.273 19.586 -8.187 1.00 89.12 109 GLU A O 1
ATOM 882 N N . GLY A 1 110 ? 14.911 21.538 -7.136 1.00 84.31 110 GLY A N 1
ATOM 883 C CA . GLY A 1 110 ? 13.634 21.122 -6.543 1.00 84.31 110 GLY A CA 1
ATOM 884 C C . GLY A 1 110 ? 12.578 20.780 -7.601 1.00 84.31 110 GLY A C 1
ATOM 885 O O . GLY A 1 110 ? 11.810 19.837 -7.432 1.00 84.31 110 GLY A O 1
ATOM 886 N N . ALA A 1 111 ? 12.583 21.485 -8.737 1.00 85.12 111 ALA A N 1
ATOM 887 C CA . ALA A 1 111 ? 11.750 21.157 -9.893 1.00 85.12 111 ALA A CA 1
ATOM 888 C C . ALA A 1 111 ? 12.133 19.817 -10.545 1.00 85.12 111 ALA A C 1
ATOM 890 O O . ALA A 1 111 ? 11.254 19.072 -10.972 1.00 85.12 111 ALA A O 1
ATOM 891 N N . LEU A 1 112 ? 13.430 19.494 -10.614 1.00 87.81 112 LEU A N 1
ATOM 892 C CA . LEU A 1 112 ? 13.927 18.213 -11.117 1.00 87.81 112 LEU A CA 1
ATOM 893 C C . LEU A 1 112 ? 13.557 17.059 -10.176 1.00 87.81 112 LEU A C 1
ATOM 895 O O . LEU A 1 112 ? 13.094 16.026 -10.652 1.00 87.81 112 LEU A O 1
ATOM 899 N N . GLU A 1 113 ? 13.743 17.235 -8.867 1.00 83.56 113 GLU A N 1
ATOM 900 C CA . GLU A 1 113 ? 13.367 16.254 -7.842 1.00 83.56 113 GLU A CA 1
ATOM 901 C C . GLU A 1 113 ? 11.855 15.998 -7.862 1.00 83.56 113 GLU A C 1
ATOM 903 O O . GLU A 1 113 ? 11.430 14.853 -8.008 1.00 83.56 113 GLU A O 1
ATOM 908 N N . HIS A 1 114 ? 11.037 17.057 -7.849 1.00 80.69 114 HIS A N 1
ATOM 909 C CA . HIS A 1 114 ? 9.581 16.937 -7.936 1.00 80.69 114 HIS A CA 1
ATOM 910 C C . HIS A 1 114 ? 9.122 16.262 -9.239 1.00 80.69 114 HIS A C 1
ATOM 912 O O . HIS A 1 114 ? 8.257 15.387 -9.219 1.00 80.69 114 HIS A O 1
ATOM 918 N N . LEU A 1 115 ? 9.718 16.617 -10.383 1.00 84.44 115 LEU A N 1
ATOM 919 C CA . LEU A 1 115 ? 9.403 15.986 -11.664 1.00 84.44 115 LEU A CA 1
ATOM 920 C C . LEU A 1 115 ? 9.774 14.495 -11.674 1.00 84.44 115 LEU A C 1
ATOM 922 O O . LEU A 1 115 ? 9.013 13.683 -12.200 1.00 84.44 115 LEU A O 1
ATOM 926 N N . LEU A 1 116 ? 10.919 14.124 -11.093 1.00 85.88 116 LEU A N 1
ATOM 927 C CA . LEU A 1 116 ? 11.327 12.727 -10.937 1.00 85.88 116 LEU A CA 1
ATOM 928 C C . LEU A 1 116 ? 10.360 11.960 -10.029 1.00 85.88 116 LEU A C 1
ATOM 930 O O . LEU A 1 116 ? 9.987 10.841 -10.384 1.00 85.88 116 LEU A O 1
ATOM 934 N N . ASP A 1 117 ? 9.901 12.554 -8.926 1.00 79.56 117 ASP A N 1
ATOM 935 C CA . ASP A 1 117 ? 8.894 11.963 -8.039 1.00 79.56 117 ASP A CA 1
ATOM 936 C C . ASP A 1 117 ? 7.550 11.761 -8.758 1.00 79.56 117 ASP A C 1
ATOM 938 O O . ASP A 1 117 ? 7.001 10.658 -8.730 1.00 79.56 117 ASP A O 1
ATOM 942 N N . VAL A 1 118 ? 7.035 12.775 -9.466 1.00 77.75 118 VAL A N 1
ATOM 943 C CA . VAL A 1 118 ? 5.771 12.688 -10.225 1.00 77.75 118 VAL A CA 1
ATOM 944 C C . VAL A 1 118 ? 5.853 11.632 -11.328 1.00 77.75 118 VAL A C 1
ATOM 946 O O . VAL A 1 118 ? 4.970 10.776 -11.437 1.00 77.75 118 VAL A O 1
ATOM 949 N N . ILE A 1 119 ? 6.931 11.637 -12.118 1.00 84.88 119 ILE A N 1
ATOM 950 C CA . ILE A 1 119 ? 7.145 10.649 -13.181 1.00 84.88 119 ILE A CA 1
ATOM 951 C C . ILE A 1 119 ? 7.290 9.241 -12.587 1.00 84.88 119 ILE A C 1
ATOM 953 O O . ILE A 1 119 ? 6.665 8.308 -13.090 1.00 84.88 119 ILE A O 1
ATOM 957 N N . THR A 1 120 ? 8.037 9.071 -11.494 1.00 83.75 120 THR A N 1
ATOM 958 C CA . THR A 1 120 ? 8.209 7.765 -10.829 1.00 83.75 120 THR A CA 1
ATOM 959 C C . THR A 1 120 ? 6.908 7.279 -10.179 1.00 83.75 120 THR A C 1
ATOM 961 O O . THR A 1 120 ? 6.612 6.085 -10.203 1.00 83.75 120 THR A O 1
ATOM 964 N N . ALA A 1 121 ? 6.066 8.175 -9.660 1.00 74.12 121 ALA A N 1
ATOM 965 C CA . ALA A 1 121 ? 4.765 7.824 -9.090 1.00 74.12 121 ALA A CA 1
ATOM 966 C C . ALA A 1 121 ? 3.742 7.355 -10.145 1.00 74.12 121 ALA A C 1
ATOM 968 O O . ALA A 1 121 ? 2.838 6.582 -9.811 1.00 74.12 121 ALA A O 1
ATOM 969 N N . GLN A 1 122 ? 3.876 7.805 -11.398 1.00 76.31 122 GLN A N 1
ATOM 970 C CA . GLN A 1 122 ? 2.957 7.508 -12.506 1.00 76.31 122 GLN A CA 1
ATOM 971 C C . GLN A 1 122 ? 3.473 6.380 -13.419 1.00 76.31 122 GLN A C 1
ATOM 973 O O . GLN A 1 122 ? 2.786 5.375 -13.623 1.00 76.31 122 GLN A O 1
ATOM 978 N N . LEU A 1 123 ? 4.697 6.529 -13.936 1.00 82.12 123 LEU A N 1
ATOM 979 C CA . LEU A 1 123 ? 5.374 5.600 -14.853 1.00 82.12 123 LEU A CA 1
ATOM 980 C C . LEU A 1 123 ? 6.238 4.559 -14.118 1.00 82.12 123 LEU A C 1
ATOM 982 O O . LEU A 1 123 ? 6.715 3.600 -14.725 1.00 82.12 123 LEU A O 1
ATOM 986 N N . GLY A 1 124 ? 6.385 4.684 -12.798 1.00 82.62 124 GLY A N 1
ATOM 987 C CA . GLY A 1 124 ? 7.028 3.674 -11.966 1.00 82.62 124 GLY A CA 1
ATOM 988 C C . GLY A 1 124 ? 8.551 3.766 -11.909 1.00 82.62 124 GLY A C 1
ATOM 989 O O . GLY A 1 124 ? 9.163 4.706 -12.397 1.00 82.62 124 GLY A O 1
ATOM 990 N N . PHE A 1 125 ? 9.179 2.757 -11.306 1.00 80.44 125 PHE A N 1
ATOM 991 C CA . PHE A 1 125 ? 10.620 2.736 -10.999 1.00 80.44 125 PHE A CA 1
ATOM 992 C C . PHE A 1 125 ? 11.517 2.299 -12.174 1.00 80.44 125 PHE A C 1
ATOM 994 O O . PHE A 1 125 ? 12.737 2.195 -12.030 1.00 80.44 125 PHE A O 1
ATOM 1001 N N . ALA A 1 126 ? 10.940 1.970 -13.331 1.00 81.25 126 ALA A N 1
ATOM 1002 C CA . ALA A 1 126 ? 11.700 1.502 -14.484 1.00 81.25 126 ALA A CA 1
ATOM 1003 C C . ALA A 1 126 ? 12.498 2.670 -15.088 1.00 81.25 126 ALA A C 1
ATOM 1005 O O . ALA A 1 126 ? 11.939 3.515 -15.778 1.00 81.25 126 ALA A O 1
ATOM 1006 N N . ALA A 1 127 ? 13.817 2.702 -14.861 1.00 79.75 127 ALA A N 1
ATOM 1007 C CA . ALA A 1 127 ? 14.684 3.825 -15.239 1.00 79.75 127 ALA A CA 1
ATOM 1008 C C . ALA A 1 127 ? 14.587 4.236 -16.723 1.00 79.75 127 ALA A C 1
ATOM 1010 O O . ALA A 1 127 ? 14.755 5.410 -17.045 1.00 79.75 127 ALA A O 1
ATOM 1011 N N . ARG A 1 128 ? 14.274 3.290 -17.622 1.00 80.81 128 ARG A N 1
ATOM 1012 C CA . ARG A 1 128 ? 13.956 3.584 -19.026 1.00 80.81 128 ARG A CA 1
ATOM 1013 C C . ARG A 1 128 ? 12.671 4.404 -19.156 1.00 80.81 128 ARG A C 1
ATOM 1015 O O . ARG A 1 128 ? 12.707 5.453 -19.781 1.00 80.81 128 ARG A O 1
ATOM 1022 N N . ASP A 1 129 ? 11.567 3.933 -18.585 1.00 83.69 129 ASP A N 1
ATOM 1023 C CA . ASP A 1 129 ? 10.256 4.585 -18.642 1.00 83.69 129 ASP A CA 1
ATOM 1024 C C . ASP A 1 129 ? 10.277 5.953 -17.931 1.00 83.69 129 ASP A C 1
ATOM 1026 O O . ASP A 1 129 ? 9.683 6.905 -18.431 1.00 83.69 129 ASP A O 1
ATOM 1030 N N . VAL A 1 130 ? 11.028 6.089 -16.828 1.00 85.25 130 VAL A N 1
ATOM 1031 C CA . VAL A 1 130 ? 11.284 7.387 -16.171 1.00 85.25 130 VAL A CA 1
ATOM 1032 C C . VAL A 1 130 ? 12.042 8.326 -17.109 1.00 85.25 130 VAL A C 1
ATOM 1034 O O . VAL A 1 130 ? 11.605 9.453 -17.334 1.00 85.25 130 VAL A O 1
ATOM 1037 N N . PHE A 1 131 ? 13.146 7.865 -17.710 1.00 84.50 131 PHE A N 1
ATOM 1038 C CA . PHE A 1 131 ? 13.930 8.686 -18.632 1.00 84.50 131 PHE A CA 1
ATOM 1039 C C . PHE A 1 131 ? 13.123 9.067 -19.880 1.00 84.50 131 PHE A C 1
ATOM 1041 O O . PHE A 1 131 ? 13.100 10.235 -20.239 1.00 84.50 131 PHE A O 1
ATOM 1048 N N . GLU A 1 132 ? 12.432 8.128 -20.531 1.00 83.94 132 GLU A N 1
ATOM 1049 C CA . GLU A 1 132 ? 11.549 8.413 -21.673 1.00 83.94 132 GLU A CA 1
ATOM 1050 C C . GLU A 1 132 ? 10.436 9.397 -21.263 1.00 83.94 132 GLU A C 1
ATOM 1052 O O . GLU A 1 132 ? 10.184 10.368 -21.976 1.00 83.94 132 GLU A O 1
ATOM 1057 N N . GLY A 1 133 ? 9.858 9.238 -20.066 1.00 84.44 133 GLY A N 1
ATOM 1058 C CA . GLY A 1 133 ? 8.912 10.181 -19.462 1.00 84.44 133 GLY A CA 1
ATOM 1059 C C . GLY A 1 133 ? 9.438 11.616 -19.326 1.00 84.44 133 GLY A C 1
ATOM 1060 O O . GLY A 1 133 ? 8.697 12.556 -19.599 1.00 84.44 133 GLY A O 1
ATOM 1061 N N . MET A 1 134 ? 10.720 11.806 -18.993 1.00 83.62 134 MET A N 1
ATOM 1062 C CA . MET A 1 134 ? 11.346 13.134 -18.851 1.00 83.62 134 MET A CA 1
ATOM 1063 C C . MET A 1 134 ? 11.536 13.911 -20.167 1.00 83.62 134 MET A C 1
ATOM 1065 O O . MET A 1 134 ? 11.934 15.074 -20.126 1.00 83.62 134 MET A O 1
ATOM 1069 N N . PHE A 1 135 ? 11.281 13.310 -21.335 1.00 81.50 135 PHE A N 1
ATOM 1070 C CA . PHE A 1 135 ? 11.372 14.020 -22.624 1.00 81.50 135 PHE A CA 1
ATOM 1071 C C . PHE A 1 135 ? 10.121 13.865 -23.487 1.00 81.50 135 PHE A C 1
ATOM 1073 O O . PHE A 1 135 ? 9.788 14.780 -24.238 1.00 81.50 135 PHE A O 1
ATOM 1080 N N . GLU A 1 136 ? 9.462 12.710 -23.400 1.00 82.75 136 GLU A N 1
ATOM 1081 C CA . GLU A 1 136 ? 8.403 12.241 -24.298 1.00 82.75 136 GLU A CA 1
ATOM 1082 C C . GLU A 1 136 ? 7.205 11.701 -23.483 1.00 82.75 136 GLU A C 1
ATOM 1084 O O . GLU A 1 136 ? 6.539 10.754 -23.895 1.00 82.75 136 GLU A O 1
ATOM 1089 N N . TYR A 1 137 ? 6.921 12.324 -22.326 1.00 81.75 137 TYR A N 1
ATOM 1090 C CA . TYR A 1 137 ? 5.874 11.966 -21.351 1.00 81.75 137 TYR A CA 1
ATOM 1091 C C . TYR A 1 137 ? 4.587 11.398 -21.968 1.00 81.75 137 TYR A C 1
ATOM 1093 O O . TYR A 1 137 ? 4.176 10.288 -21.626 1.00 81.75 137 TYR A O 1
ATOM 1101 N N . GLN A 1 138 ? 3.986 12.131 -22.914 1.00 82.19 138 GLN A N 1
ATOM 1102 C CA . GLN A 1 138 ? 2.732 11.741 -23.560 1.00 82.19 138 GLN A CA 1
ATOM 1103 C C . GLN A 1 138 ? 2.842 10.400 -24.314 1.00 82.19 138 GLN A C 1
ATOM 1105 O O . GLN A 1 138 ? 1.923 9.586 -24.268 1.00 82.19 138 GLN A O 1
ATOM 1110 N N . HIS A 1 139 ? 3.983 10.117 -24.949 1.00 84.69 139 HIS A N 1
ATOM 1111 C CA . HIS A 1 139 ? 4.215 8.835 -25.613 1.00 84.69 139 HIS A CA 1
ATOM 1112 C C . HIS A 1 139 ? 4.385 7.690 -24.602 1.00 84.69 139 HIS A C 1
ATOM 1114 O O . HIS A 1 139 ? 3.872 6.586 -24.805 1.00 84.69 139 HIS A O 1
ATOM 1120 N N . THR A 1 140 ? 5.070 7.944 -23.484 1.00 84.56 140 THR A N 1
ATOM 1121 C CA . THR A 1 140 ? 5.296 6.928 -22.448 1.00 84.56 140 THR A CA 1
ATOM 1122 C C . THR A 1 140 ? 4.004 6.584 -21.703 1.00 84.56 140 THR A C 1
ATOM 1124 O O . THR A 1 140 ? 3.707 5.400 -21.523 1.00 84.56 140 THR A O 1
ATOM 1127 N N . ILE A 1 141 ? 3.179 7.581 -21.351 1.00 82.75 141 ILE A N 1
ATOM 1128 C CA . ILE A 1 141 ? 1.873 7.355 -20.709 1.00 82.75 141 ILE A CA 1
ATOM 1129 C C . ILE A 1 141 ? 0.873 6.693 -21.674 1.00 82.75 141 ILE A C 1
ATOM 1131 O O . ILE A 1 141 ? 0.123 5.813 -21.255 1.00 82.75 141 ILE A O 1
ATOM 1135 N N . GLU A 1 142 ? 0.889 7.002 -22.977 1.00 85.12 142 GLU A N 1
ATOM 1136 C CA . GLU A 1 142 ? 0.151 6.236 -24.000 1.00 85.12 142 GLU A CA 1
ATOM 1137 C C . GLU A 1 142 ? 0.628 4.778 -24.074 1.00 85.12 142 GLU A C 1
ATOM 1139 O O . GLU A 1 142 ? -0.180 3.848 -24.154 1.00 85.12 142 GLU A O 1
ATOM 1144 N N . GLY A 1 143 ? 1.941 4.558 -23.976 1.00 83.94 143 GLY A N 1
ATOM 1145 C CA . GLY A 1 143 ? 2.524 3.224 -23.906 1.00 83.94 143 GLY A CA 1
ATOM 1146 C C . GLY A 1 143 ? 2.035 2.426 -22.696 1.00 83.94 143 GLY A C 1
ATOM 1147 O O . GLY A 1 143 ? 1.685 1.252 -22.838 1.00 83.94 143 GLY A O 1
ATOM 1148 N N . HIS A 1 144 ? 1.962 3.059 -21.526 1.00 84.88 144 HIS A N 1
ATOM 1149 C CA . HIS A 1 144 ? 1.419 2.458 -20.304 1.00 84.88 144 HIS A CA 1
ATOM 1150 C C . HIS A 1 144 ? -0.097 2.235 -20.399 1.00 84.88 144 HIS A C 1
ATOM 1152 O O . HIS A 1 144 ? -0.576 1.171 -20.022 1.00 84.88 144 HIS A O 1
ATOM 1158 N N . ASN A 1 145 ? -0.855 3.155 -21.004 1.00 85.06 145 ASN A N 1
ATOM 1159 C CA . ASN A 1 145 ? -2.286 2.969 -21.285 1.00 85.06 145 ASN A CA 1
ATOM 1160 C C . ASN A 1 145 ? -2.562 1.766 -22.205 1.00 85.06 145 ASN A C 1
ATOM 1162 O O . ASN A 1 145 ? -3.597 1.114 -22.069 1.00 85.06 145 ASN A O 1
ATOM 1166 N N . TYR A 1 146 ? -1.648 1.445 -23.128 1.00 84.06 146 TYR A N 1
ATOM 1167 C CA . TYR A 1 146 ? -1.702 0.197 -23.894 1.00 84.06 146 TYR A CA 1
ATOM 1168 C C . TYR A 1 146 ? -1.380 -1.024 -23.015 1.00 84.06 146 TYR A C 1
ATOM 1170 O O . TYR A 1 146 ? -2.078 -2.031 -23.086 1.00 84.06 146 TYR A O 1
ATOM 1178 N N . ALA A 1 147 ? -0.366 -0.929 -22.146 1.00 81.50 147 ALA A N 1
ATOM 1179 C CA . ALA A 1 147 ? -0.005 -1.981 -21.188 1.00 81.50 147 ALA A CA 1
ATOM 1180 C C . ALA A 1 147 ? -1.179 -2.366 -20.272 1.00 81.50 147 ALA A C 1
ATOM 1182 O O . ALA A 1 147 ? -1.440 -3.544 -20.035 1.00 81.50 147 ALA A O 1
ATOM 1183 N N . CYS A 1 148 ? -1.940 -1.366 -19.830 1.00 83.38 148 CYS A N 1
ATOM 1184 C CA . CYS A 1 148 ? -3.156 -1.501 -19.036 1.00 83.38 148 CYS A CA 1
ATOM 1185 C C . CYS A 1 148 ? -4.326 -2.203 -19.757 1.00 83.38 148 CYS A C 1
ATOM 1187 O O . CYS A 1 148 ? -5.425 -2.201 -19.218 1.00 83.38 148 CYS A O 1
ATOM 1189 N N . ARG A 1 149 ? -4.133 -2.784 -20.950 1.00 84.19 149 ARG A N 1
ATOM 1190 C CA . ARG A 1 149 ? -5.115 -3.633 -21.661 1.00 84.19 149 ARG A CA 1
ATOM 1191 C C . ARG A 1 149 ? -4.751 -5.125 -21.653 1.00 84.19 149 ARG A C 1
ATOM 1193 O O . ARG A 1 149 ? -5.404 -5.907 -22.335 1.00 84.19 149 ARG A O 1
ATOM 1200 N N . THR A 1 150 ? -3.690 -5.500 -20.939 1.00 81.88 150 THR A N 1
ATOM 1201 C CA . THR A 1 150 ? -3.161 -6.874 -20.906 1.00 81.88 150 THR A CA 1
ATOM 1202 C C . THR A 1 150 ? -4.159 -7.834 -20.257 1.00 81.88 150 THR A C 1
ATOM 1204 O O . THR A 1 150 ? -4.591 -7.620 -19.124 1.00 81.88 150 THR A O 1
ATOM 1207 N N . THR A 1 151 ? -4.494 -8.905 -20.972 1.00 82.12 151 THR A N 1
ATOM 1208 C CA . THR A 1 151 ? -5.416 -9.966 -20.535 1.00 82.12 151 THR A CA 1
ATOM 1209 C C . THR A 1 151 ? -4.835 -10.832 -19.412 1.00 82.12 151 THR A C 1
ATOM 1211 O O . THR A 1 151 ? -3.631 -10.802 -19.132 1.00 82.12 151 THR A O 1
ATOM 1214 N N . TYR A 1 152 ? -5.675 -11.659 -18.772 1.00 77.62 152 TYR A N 1
ATOM 1215 C CA . TYR A 1 152 ? -5.181 -12.635 -17.796 1.00 77.62 152 TYR A CA 1
ATOM 1216 C C . TYR A 1 152 ? -4.217 -13.631 -18.444 1.00 77.62 152 TYR A C 1
ATOM 1218 O O . TYR A 1 152 ? -3.198 -13.993 -17.858 1.00 77.62 152 TYR A O 1
ATOM 1226 N N . GLU A 1 153 ? -4.543 -14.070 -19.653 1.00 79.75 153 GLU A N 1
ATOM 1227 C CA . GLU A 1 153 ? -3.830 -15.082 -20.415 1.00 79.75 153 GLU A CA 1
ATOM 1228 C C . GLU A 1 153 ? -2.425 -14.589 -20.787 1.00 79.75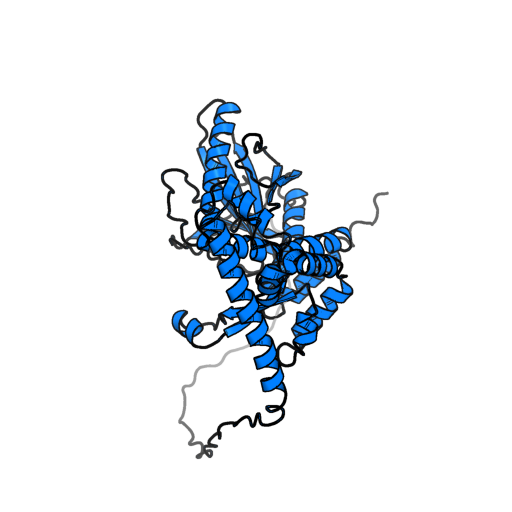 153 GLU A C 1
ATOM 1230 O O . GLU A 1 153 ? -1.445 -15.299 -20.556 1.00 79.75 153 GLU A O 1
ATOM 1235 N N . GLU A 1 154 ? -2.306 -13.345 -21.261 1.00 83.00 154 GLU A N 1
ATOM 1236 C CA . GLU A 1 154 ? -1.020 -12.684 -21.516 1.00 83.00 154 GLU A CA 1
ATOM 1237 C C . GLU A 1 154 ? -0.219 -12.483 -20.225 1.00 83.00 154 GLU A C 1
ATOM 1239 O O . GLU A 1 154 ? 0.944 -12.881 -20.153 1.00 83.00 154 GLU A O 1
ATOM 1244 N N . LEU A 1 155 ? -0.831 -11.926 -19.174 1.00 80.12 155 LEU A N 1
ATOM 1245 C CA . LEU A 1 155 ? -0.150 -11.695 -17.897 1.00 80.12 155 LEU A CA 1
ATOM 1246 C C . LEU A 1 155 ? 0.360 -13.009 -17.288 1.00 80.12 155 LEU A C 1
ATOM 1248 O O . LEU A 1 155 ? 1.483 -13.082 -16.789 1.00 80.12 155 LEU A O 1
ATOM 1252 N N . THR A 1 156 ? -0.428 -14.074 -17.406 1.00 77.12 156 THR A N 1
ATOM 1253 C CA . THR A 1 156 ? -0.084 -15.426 -16.959 1.00 77.12 156 THR A CA 1
ATOM 1254 C C . THR A 1 156 ? 0.994 -16.061 -17.820 1.00 77.12 156 THR A C 1
ATOM 1256 O O . THR A 1 156 ? 1.846 -16.762 -17.274 1.00 77.12 156 THR A O 1
ATOM 1259 N N . ALA A 1 157 ? 1.016 -15.807 -19.130 1.00 80.94 157 ALA A N 1
ATOM 1260 C CA . ALA A 1 157 ? 2.107 -16.229 -20.002 1.00 80.94 157 ALA A CA 1
ATOM 1261 C C . ALA A 1 157 ? 3.427 -15.540 -19.617 1.00 80.94 157 ALA A C 1
ATOM 1263 O O . ALA A 1 157 ? 4.448 -16.217 -19.487 1.00 80.94 157 ALA A O 1
ATOM 1264 N N . ILE A 1 158 ? 3.403 -14.230 -19.338 1.00 79.69 158 ILE A N 1
ATOM 1265 C CA . ILE A 1 158 ? 4.584 -13.471 -18.898 1.00 79.69 158 ILE A CA 1
ATOM 1266 C C . ILE A 1 158 ? 5.075 -13.980 -17.531 1.00 79.69 158 ILE A C 1
ATOM 1268 O O . ILE A 1 158 ? 6.251 -14.314 -17.387 1.00 79.69 158 ILE A O 1
ATOM 1272 N N . ILE A 1 159 ? 4.172 -14.133 -16.554 1.00 77.69 159 ILE A N 1
ATOM 1273 C CA . ILE A 1 159 ? 4.451 -14.701 -15.221 1.00 77.69 159 ILE A CA 1
ATOM 1274 C C . ILE A 1 159 ? 5.036 -16.122 -15.323 1.00 77.69 159 ILE A C 1
ATOM 1276 O O . ILE A 1 159 ? 6.004 -16.447 -14.634 1.00 77.69 159 ILE A O 1
ATOM 1280 N N . ASN A 1 160 ? 4.495 -16.970 -16.205 1.00 77.19 160 ASN A N 1
ATOM 1281 C CA . ASN A 1 160 ? 5.024 -18.313 -16.452 1.00 77.19 160 ASN A CA 1
ATOM 1282 C C . ASN A 1 160 ? 6.405 -18.290 -17.116 1.00 77.19 160 ASN A C 1
ATOM 1284 O O . ASN A 1 160 ? 7.228 -19.151 -16.812 1.00 77.19 160 ASN A O 1
ATOM 1288 N N . SER A 1 161 ? 6.659 -17.346 -18.024 1.00 77.00 161 SER A N 1
ATOM 1289 C CA . SER A 1 161 ? 7.959 -17.209 -18.682 1.00 77.00 161 SER A CA 1
ATOM 1290 C C . SER A 1 161 ? 9.035 -16.795 -17.675 1.00 77.00 161 SER A C 1
ATOM 1292 O O . SER A 1 161 ? 10.051 -17.481 -17.556 1.00 77.00 161 SER A O 1
ATOM 1294 N N . LEU A 1 162 ? 8.753 -15.763 -16.868 1.00 73.88 162 LEU A N 1
ATOM 1295 C CA . LEU A 1 162 ? 9.587 -15.311 -15.748 1.00 73.88 162 LEU A CA 1
ATOM 1296 C C . LEU A 1 162 ? 9.931 -16.465 -14.801 1.00 73.88 162 LEU A C 1
ATOM 1298 O O . LEU A 1 162 ? 11.105 -16.778 -14.617 1.00 73.88 162 LEU A O 1
ATOM 1302 N N . ALA A 1 163 ? 8.914 -17.147 -14.264 1.00 71.94 163 ALA A N 1
ATOM 1303 C CA . ALA A 1 163 ? 9.084 -18.215 -13.278 1.00 71.94 163 ALA A CA 1
ATOM 1304 C C . ALA A 1 163 ? 9.915 -19.415 -13.775 1.00 71.94 163 ALA A C 1
ATOM 1306 O O . ALA A 1 163 ? 10.489 -20.135 -12.960 1.00 71.94 163 ALA A O 1
ATOM 1307 N N . ARG A 1 164 ? 9.977 -19.647 -15.094 1.00 72.12 164 ARG A N 1
ATOM 1308 C CA . ARG A 1 164 ? 10.734 -20.755 -15.704 1.00 72.12 164 ARG A CA 1
ATOM 1309 C C . ARG A 1 164 ? 12.150 -20.372 -16.138 1.00 72.12 164 ARG A C 1
ATOM 1311 O O . ARG A 1 164 ? 12.996 -21.257 -16.215 1.00 72.12 164 ARG A O 1
ATOM 1318 N N . HIS A 1 165 ? 12.403 -19.101 -16.464 1.00 63.69 165 HIS A N 1
ATOM 1319 C CA . HIS A 1 165 ? 13.559 -18.731 -17.290 1.00 63.69 165 HIS A CA 1
ATOM 1320 C C . HIS A 1 165 ? 14.428 -17.582 -16.768 1.00 63.69 165 HIS A C 1
ATOM 1322 O O . HIS A 1 165 ? 15.236 -17.110 -17.553 1.00 63.69 165 HIS A O 1
ATOM 1328 N N . VAL A 1 166 ? 14.341 -17.132 -15.505 1.00 56.88 166 VAL A N 1
ATOM 1329 C CA . VAL A 1 166 ? 15.110 -15.969 -14.969 1.00 56.88 166 VAL A CA 1
ATOM 1330 C C . VAL A 1 166 ? 16.590 -15.901 -15.422 1.00 56.88 166 VAL A C 1
ATOM 1332 O O . VAL A 1 166 ? 17.103 -14.816 -15.675 1.00 56.88 166 VAL A O 1
ATOM 1335 N N . SER A 1 167 ? 17.266 -17.044 -15.587 1.00 51.41 167 SER A N 1
ATOM 1336 C CA . SER A 1 167 ? 18.659 -17.176 -16.054 1.00 51.41 167 SER A CA 1
ATOM 1337 C C . SER A 1 167 ? 18.891 -17.158 -17.582 1.00 51.41 167 SER A C 1
ATOM 1339 O O . SER A 1 167 ? 20.041 -17.204 -18.010 1.00 51.41 167 SER A O 1
ATOM 1341 N N . VAL A 1 168 ? 17.840 -17.128 -18.408 1.00 49.03 168 VAL A N 1
ATOM 1342 C CA . VAL A 1 168 ? 17.867 -17.296 -19.883 1.00 49.03 168 VAL A CA 1
ATOM 1343 C C . VAL A 1 168 ? 16.971 -16.265 -20.603 1.00 49.03 168 VAL A C 1
ATOM 1345 O O . VAL A 1 168 ? 16.742 -16.358 -21.806 1.00 49.03 168 VAL A O 1
ATOM 1348 N N . LEU A 1 169 ? 16.417 -15.282 -19.886 1.00 52.41 169 LEU A N 1
ATOM 1349 C CA . LEU A 1 169 ? 15.466 -14.325 -20.457 1.00 52.41 169 LEU A CA 1
ATOM 1350 C C . LEU A 1 169 ? 16.089 -13.498 -21.586 1.00 52.41 169 LEU A C 1
ATOM 1352 O O . LEU A 1 169 ? 17.042 -12.749 -21.374 1.00 52.41 169 LEU A O 1
ATOM 1356 N N . ASN A 1 170 ? 15.460 -13.539 -22.760 1.00 55.16 170 ASN A N 1
ATOM 1357 C CA . ASN A 1 170 ? 15.628 -12.499 -23.764 1.00 55.16 170 ASN A CA 1
ATOM 1358 C C . ASN A 1 170 ? 14.949 -11.221 -23.241 1.00 55.16 170 ASN A C 1
ATOM 1360 O O . ASN A 1 170 ? 13.743 -11.025 -23.409 1.00 55.16 170 ASN A O 1
ATOM 1364 N N . VAL A 1 171 ? 15.719 -10.389 -22.532 1.00 55.59 171 VAL A N 1
ATOM 1365 C CA . VAL A 1 171 ? 15.241 -9.211 -21.776 1.00 55.59 171 VAL A CA 1
ATOM 1366 C C . VAL A 1 171 ? 14.448 -8.238 -22.660 1.00 55.59 171 VAL A C 1
ATOM 1368 O O . VAL A 1 171 ? 13.559 -7.540 -22.171 1.00 55.59 171 VAL A O 1
ATOM 1371 N N . ASP A 1 172 ? 14.691 -8.249 -23.969 1.00 56.00 172 ASP A N 1
ATOM 1372 C CA . ASP A 1 172 ? 13.926 -7.521 -24.980 1.00 56.00 172 ASP A CA 1
ATOM 1373 C C . ASP A 1 172 ? 12.416 -7.821 -24.939 1.00 56.00 172 ASP A C 1
ATOM 1375 O O . ASP A 1 172 ? 11.611 -6.899 -25.031 1.00 56.00 172 ASP A O 1
ATOM 1379 N N . GLU A 1 173 ? 11.986 -9.074 -24.754 1.00 59.22 173 GLU A N 1
ATOM 1380 C CA . GLU A 1 173 ? 10.550 -9.405 -24.721 1.00 59.22 173 GLU A CA 1
ATOM 1381 C C . GLU A 1 173 ? 9.879 -8.958 -23.416 1.00 59.22 173 GLU A C 1
ATOM 1383 O O . GLU A 1 173 ? 8.747 -8.473 -23.426 1.00 59.22 173 GLU A O 1
ATOM 1388 N N . LEU A 1 174 ? 10.596 -9.024 -22.292 1.00 56.44 174 LEU A N 1
ATOM 1389 C CA . LEU A 1 174 ? 10.086 -8.560 -20.999 1.00 56.44 174 LEU A CA 1
ATOM 1390 C C . LEU A 1 174 ? 10.099 -7.041 -20.848 1.00 56.44 174 LEU A C 1
ATOM 1392 O O . LEU A 1 174 ? 9.194 -6.494 -20.228 1.00 56.44 174 LEU A O 1
ATOM 1396 N N . THR A 1 175 ? 11.067 -6.347 -21.446 1.00 54.84 175 THR A N 1
ATOM 1397 C CA . THR A 1 175 ? 11.091 -4.875 -21.474 1.00 54.84 175 THR A CA 1
ATOM 1398 C C . THR A 1 175 ? 10.125 -4.295 -22.511 1.00 54.84 175 THR A C 1
ATOM 1400 O O . THR A 1 175 ? 9.609 -3.194 -22.302 1.00 54.84 175 THR A O 1
ATOM 1403 N N . ARG A 1 176 ? 9.792 -5.051 -23.574 1.00 58.12 176 ARG A N 1
ATOM 1404 C CA . ARG A 1 176 ? 8.598 -4.816 -24.412 1.00 58.12 176 ARG A CA 1
ATOM 1405 C C . ARG A 1 176 ? 7.297 -5.058 -23.649 1.00 58.12 176 ARG A C 1
ATOM 1407 O O . ARG A 1 176 ? 6.306 -4.396 -23.954 1.00 58.12 176 ARG A O 1
ATOM 1414 N N . SER A 1 177 ? 7.286 -5.938 -22.643 1.00 62.84 177 SER A N 1
ATOM 1415 C CA . SER A 1 177 ? 6.184 -5.996 -21.682 1.00 62.84 177 SER A CA 1
ATOM 1416 C C . SER A 1 177 ? 6.150 -4.669 -20.910 1.00 62.84 177 SER A C 1
ATOM 1418 O O . SER A 1 177 ? 6.939 -4.384 -20.011 1.00 62.84 177 SER A O 1
ATOM 1420 N N . ARG A 1 178 ? 5.226 -3.791 -21.299 1.00 74.81 178 ARG A N 1
ATOM 1421 C CA . ARG A 1 178 ? 5.053 -2.484 -20.652 1.00 74.81 178 ARG A CA 1
ATOM 1422 C C . ARG A 1 178 ? 4.380 -2.592 -19.272 1.00 74.81 178 ARG A C 1
ATOM 1424 O O . ARG A 1 178 ? 4.233 -1.583 -18.599 1.00 74.81 178 ARG A O 1
ATOM 1431 N N . VAL A 1 179 ? 3.998 -3.803 -18.850 1.00 81.25 179 VAL A N 1
ATOM 1432 C CA . VAL A 1 179 ? 3.319 -4.094 -17.576 1.00 81.25 179 VAL A CA 1
ATOM 1433 C C . VAL A 1 179 ? 4.298 -4.402 -16.448 1.00 81.25 179 VAL A C 1
ATOM 1435 O O . VAL A 1 179 ? 4.110 -3.913 -15.336 1.00 81.25 179 VAL A O 1
ATOM 1438 N N . ILE A 1 180 ? 5.325 -5.219 -16.710 1.00 85.00 180 ILE A N 1
ATOM 1439 C CA . ILE A 1 180 ? 6.223 -5.752 -15.678 1.00 85.00 180 ILE A CA 1
ATOM 1440 C C . ILE A 1 180 ? 7.587 -5.062 -15.747 1.00 85.00 180 ILE A C 1
ATOM 1442 O O . ILE A 1 180 ? 8.189 -4.925 -16.810 1.00 85.00 180 ILE A O 1
ATOM 1446 N N . GLY A 1 181 ? 8.064 -4.611 -14.590 1.00 82.19 181 GLY A N 1
ATOM 1447 C CA . GLY A 1 181 ? 9.410 -4.094 -14.388 1.00 82.19 181 GLY A CA 1
ATOM 1448 C C . GLY A 1 181 ? 10.294 -5.149 -13.734 1.00 82.19 181 GLY A C 1
ATOM 1449 O O . GLY A 1 181 ? 9.853 -5.860 -12.831 1.00 82.19 181 GLY A O 1
ATOM 1450 N N . VAL A 1 182 ? 11.552 -5.217 -14.168 1.00 79.25 182 VAL A N 1
ATOM 1451 C CA . VAL A 1 182 ? 12.625 -5.972 -13.508 1.00 79.25 182 VAL A CA 1
ATOM 1452 C C . VAL A 1 182 ? 13.636 -4.958 -12.979 1.00 79.25 182 VAL A C 1
ATOM 1454 O O . VAL A 1 182 ? 13.988 -4.017 -13.690 1.00 79.25 182 VAL A O 1
ATOM 1457 N N . TYR A 1 183 ? 14.056 -5.105 -11.725 1.00 76.06 183 TYR A N 1
ATOM 1458 C CA . TYR A 1 183 ? 14.853 -4.109 -11.012 1.00 76.06 183 TYR A CA 1
ATOM 1459 C C . TYR A 1 183 ? 15.842 -4.759 -10.033 1.00 76.06 183 TYR A C 1
ATOM 1461 O O . TYR A 1 183 ? 15.564 -5.839 -9.505 1.00 76.06 183 TYR A O 1
ATOM 1469 N N . PRO A 1 184 ? 17.008 -4.136 -9.785 1.00 76.06 184 PRO A N 1
ATOM 1470 C CA . PRO A 1 184 ? 17.958 -4.644 -8.807 1.00 76.06 184 PRO A CA 1
ATOM 1471 C C . PRO A 1 184 ? 17.383 -4.540 -7.389 1.00 76.06 184 PRO A C 1
ATOM 1473 O O . PRO A 1 184 ? 16.736 -3.556 -7.028 1.00 76.06 184 PRO A O 1
ATOM 1476 N N . GLY A 1 185 ? 17.657 -5.540 -6.558 1.00 71.06 185 GLY A N 1
ATOM 1477 C CA . GLY A 1 185 ? 17.322 -5.535 -5.138 1.00 71.06 185 GLY A CA 1
ATOM 1478 C C . GLY A 1 185 ? 18.315 -6.352 -4.309 1.00 71.06 185 GLY A C 1
ATOM 1479 O O . GLY A 1 185 ? 19.024 -7.197 -4.856 1.00 71.06 185 GLY A O 1
ATOM 1480 N N . PRO A 1 186 ? 18.380 -6.134 -2.984 1.00 67.12 186 PRO A N 1
ATOM 1481 C CA . PRO A 1 186 ? 19.272 -6.896 -2.116 1.00 67.12 186 PRO A CA 1
ATOM 1482 C C . PRO A 1 186 ? 18.853 -8.371 -2.072 1.00 67.12 186 PRO A C 1
ATOM 1484 O O . PRO A 1 186 ? 17.667 -8.676 -1.874 1.00 67.12 186 PRO A O 1
ATOM 1487 N N . VAL A 1 187 ? 19.825 -9.276 -2.229 1.00 68.38 187 VAL A N 1
ATOM 1488 C CA . VAL A 1 187 ? 19.632 -10.712 -1.991 1.00 68.38 187 VAL A CA 1
ATOM 1489 C C . VAL A 1 187 ? 19.625 -10.951 -0.487 1.00 68.38 187 VAL A C 1
ATOM 1491 O O . VAL A 1 187 ? 20.630 -10.745 0.187 1.00 68.38 187 VAL A O 1
ATOM 1494 N N . VAL A 1 188 ? 18.499 -11.426 0.048 1.00 62.91 188 VAL A N 1
ATOM 1495 C CA . VAL A 1 188 ? 18.387 -11.752 1.477 1.00 62.91 188 VAL A CA 1
ATOM 1496 C C . VAL A 1 188 ? 18.997 -13.131 1.735 1.00 62.91 188 VAL A C 1
ATOM 1498 O O . VAL A 1 188 ? 18.290 -14.138 1.834 1.00 62.91 188 VAL A O 1
ATOM 1501 N N . ILE A 1 189 ? 20.330 -13.193 1.811 1.00 67.19 189 ILE A N 1
ATOM 1502 C CA . ILE A 1 189 ? 21.045 -14.425 2.160 1.00 67.19 189 ILE A CA 1
ATOM 1503 C C . ILE A 1 189 ? 20.850 -14.690 3.657 1.00 67.19 189 ILE A C 1
ATOM 1505 O O . ILE A 1 189 ? 21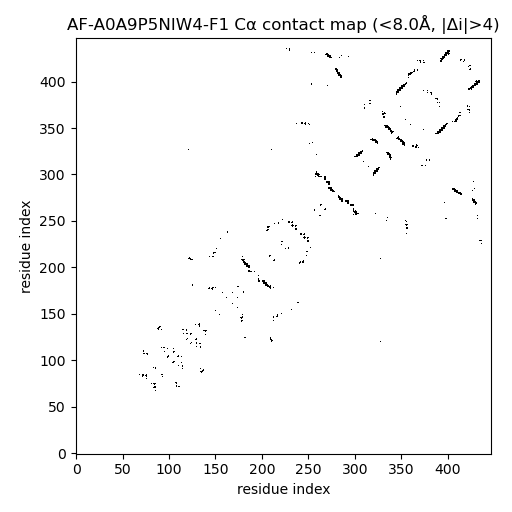.397 -13.993 4.512 1.00 67.19 189 ILE A O 1
ATOM 1509 N N . LYS A 1 190 ? 20.052 -15.712 3.986 1.00 61.84 190 LYS A N 1
ATOM 1510 C CA . LYS A 1 190 ? 19.824 -16.132 5.376 1.00 61.84 190 LYS A CA 1
ATOM 1511 C C . LYS A 1 190 ? 21.162 -16.411 6.072 1.00 61.84 190 LYS A C 1
ATOM 1513 O O . LYS A 1 190 ? 22.012 -17.097 5.514 1.00 61.84 190 LYS A O 1
ATOM 1518 N N . ASN A 1 191 ? 21.286 -15.943 7.313 1.00 62.59 191 ASN A N 1
ATOM 1519 C CA . ASN A 1 191 ? 22.439 -16.127 8.206 1.00 62.59 191 ASN A CA 1
ATOM 1520 C C . ASN A 1 191 ? 23.725 -15.353 7.831 1.00 62.59 191 ASN A C 1
ATOM 1522 O O . ASN A 1 191 ? 24.738 -15.546 8.495 1.00 62.59 191 ASN A O 1
ATOM 1526 N N . VAL A 1 192 ? 23.690 -14.458 6.837 1.00 65.25 192 VAL A N 1
ATOM 1527 C CA . VAL A 1 192 ? 24.780 -13.505 6.535 1.00 65.25 192 VAL A CA 1
ATOM 1528 C C . VAL A 1 192 ? 24.464 -12.146 7.175 1.00 65.25 192 VAL A C 1
ATOM 1530 O O . VAL A 1 192 ? 23.292 -11.765 7.250 1.00 65.25 192 VAL A O 1
ATOM 1533 N N . ALA A 1 193 ? 25.469 -11.399 7.644 1.00 70.31 193 ALA A N 1
ATOM 1534 C CA . ALA A 1 193 ? 25.265 -10.055 8.198 1.00 70.31 193 ALA A CA 1
ATOM 1535 C C . ALA A 1 193 ? 24.736 -9.076 7.130 1.00 70.31 193 ALA A C 1
ATOM 1537 O O . ALA A 1 193 ? 25.116 -9.161 5.966 1.00 70.31 193 ALA A O 1
ATOM 1538 N N . LEU A 1 194 ? 23.870 -8.124 7.503 1.00 59.41 194 LEU A N 1
ATOM 1539 C CA . LEU A 1 194 ? 23.223 -7.218 6.536 1.00 59.41 194 LEU A CA 1
ATOM 1540 C C . LEU A 1 194 ? 24.239 -6.393 5.721 1.00 59.41 194 LEU A C 1
ATOM 1542 O O . LEU A 1 194 ? 24.067 -6.211 4.519 1.00 59.41 194 LEU A O 1
ATOM 1546 N N . GLU A 1 195 ? 25.312 -5.942 6.367 1.00 60.34 195 GLU A N 1
ATOM 1547 C CA . GLU A 1 195 ? 26.409 -5.189 5.744 1.00 60.34 195 GLU A CA 1
ATOM 1548 C C . GLU A 1 195 ? 27.167 -6.039 4.707 1.00 60.34 195 GLU A C 1
ATOM 1550 O O . GLU A 1 195 ? 27.523 -5.554 3.635 1.00 60.34 195 GLU A O 1
ATOM 1555 N N . GLU A 1 196 ? 27.331 -7.335 4.981 1.00 58.50 196 GLU A N 1
ATOM 1556 C CA . GLU A 1 196 ? 27.965 -8.306 4.085 1.00 58.50 196 GLU A CA 1
ATOM 1557 C C . GLU A 1 196 ? 27.027 -8.727 2.937 1.00 58.50 196 GLU A C 1
ATOM 1559 O O . GLU A 1 196 ? 27.472 -8.846 1.796 1.00 58.50 196 GLU A O 1
ATOM 1564 N N . GLN A 1 197 ? 25.713 -8.854 3.179 1.00 57.28 197 GLN A N 1
ATOM 1565 C CA . GLN A 1 197 ? 24.710 -9.070 2.121 1.00 57.28 197 GLN A CA 1
ATOM 1566 C C . GLN A 1 197 ? 24.726 -7.924 1.095 1.00 57.28 197 GLN A C 1
ATOM 1568 O O . GLN A 1 197 ? 24.795 -8.169 -0.110 1.00 57.28 197 GLN A O 1
ATOM 1573 N N . LEU A 1 198 ? 24.708 -6.674 1.576 1.00 56.75 198 LEU A N 1
ATOM 1574 C CA . LEU A 1 198 ? 24.718 -5.468 0.738 1.00 56.75 198 LEU A CA 1
ATOM 1575 C C . LEU A 1 198 ? 26.003 -5.325 -0.096 1.00 56.75 198 LEU A C 1
ATOM 1577 O O . LEU A 1 198 ? 25.963 -4.729 -1.170 1.00 56.75 198 LEU A O 1
ATOM 1581 N N . ALA A 1 199 ? 27.121 -5.885 0.372 1.00 58.16 199 ALA A N 1
ATOM 1582 C CA . ALA A 1 199 ? 28.403 -5.848 -0.326 1.00 58.16 199 ALA A CA 1
ATOM 1583 C C . ALA A 1 199 ? 28.600 -6.973 -1.363 1.00 58.16 199 ALA A C 1
ATOM 1585 O O . ALA A 1 199 ? 29.472 -6.846 -2.222 1.00 58.16 199 ALA A O 1
ATOM 1586 N N . THR A 1 200 ? 27.845 -8.080 -1.288 1.00 55.50 200 THR A N 1
ATOM 1587 C CA . THR A 1 200 ? 28.213 -9.333 -1.986 1.00 55.50 200 THR A CA 1
ATOM 1588 C C . THR A 1 200 ? 27.275 -9.786 -3.102 1.00 55.50 200 THR A C 1
ATOM 1590 O O . THR A 1 200 ? 27.737 -10.503 -3.989 1.00 55.50 200 THR A O 1
ATOM 1593 N N . SER A 1 201 ? 25.990 -9.400 -3.125 1.00 63.81 201 SER A N 1
ATOM 1594 C CA . SER A 1 201 ? 25.117 -9.770 -4.256 1.00 63.81 201 SER A CA 1
ATOM 1595 C C . SER A 1 201 ? 23.896 -8.870 -4.482 1.00 63.81 201 SER A C 1
ATOM 1597 O O . SER A 1 201 ? 23.131 -8.551 -3.572 1.00 63.81 201 SER A O 1
ATOM 1599 N N . VAL A 1 202 ? 23.679 -8.525 -5.755 1.00 68.31 202 VAL A N 1
ATOM 1600 C CA . VAL A 1 202 ? 22.458 -7.883 -6.262 1.00 68.31 202 VAL A CA 1
ATOM 1601 C C . VAL A 1 202 ? 21.604 -8.946 -6.949 1.00 68.31 202 VAL A C 1
ATOM 1603 O O . VAL A 1 202 ? 22.071 -9.631 -7.858 1.00 68.31 202 VAL A O 1
ATOM 1606 N N . GLY A 1 203 ? 20.356 -9.085 -6.511 1.00 74.31 203 GLY A N 1
ATOM 1607 C CA . GLY A 1 203 ? 19.352 -9.952 -7.120 1.00 74.31 203 GLY A CA 1
ATOM 1608 C C . GLY A 1 203 ? 18.418 -9.167 -8.034 1.00 74.31 203 GLY A C 1
ATOM 1609 O O . GLY A 1 203 ? 18.328 -7.942 -7.943 1.00 74.31 203 GLY A O 1
ATOM 1610 N N . TRP A 1 204 ? 17.685 -9.876 -8.889 1.00 76.31 204 TRP A N 1
ATOM 1611 C CA . TRP A 1 204 ? 16.685 -9.283 -9.774 1.00 76.31 204 TRP A CA 1
ATOM 1612 C C . TRP A 1 204 ? 15.283 -9.504 -9.221 1.00 76.31 204 TRP A C 1
ATOM 1614 O O . TRP A 1 204 ? 14.765 -10.618 -9.235 1.00 76.31 204 TRP A O 1
ATOM 1624 N N . LYS A 1 205 ? 14.666 -8.422 -8.749 1.00 78.88 205 LYS A N 1
ATOM 1625 C CA . LYS A 1 205 ? 13.265 -8.393 -8.329 1.00 78.88 205 LYS A CA 1
ATOM 1626 C C . LYS A 1 205 ? 12.385 -8.011 -9.507 1.00 78.88 205 LYS A C 1
ATOM 1628 O O . LYS A 1 205 ? 12.837 -7.365 -10.453 1.00 78.88 205 LYS A O 1
ATOM 1633 N N . TRP A 1 206 ? 11.127 -8.426 -9.458 1.00 83.88 206 TRP A N 1
ATOM 1634 C CA . TRP A 1 206 ? 10.173 -8.186 -10.530 1.00 83.88 206 TRP A CA 1
ATOM 1635 C C . TRP A 1 206 ? 8.771 -7.934 -9.974 1.00 83.88 206 TRP A C 1
ATOM 1637 O O . TRP A 1 206 ? 8.394 -8.437 -8.917 1.00 83.88 206 TRP A O 1
ATOM 1647 N N . GLY A 1 207 ? 8.004 -7.110 -10.679 1.00 86.00 207 GLY A N 1
ATOM 1648 C CA . GLY A 1 207 ? 6.681 -6.650 -10.258 1.00 86.00 207 GLY A CA 1
ATOM 1649 C C . GLY A 1 207 ? 6.029 -5.812 -11.352 1.00 86.00 207 GLY A C 1
ATOM 1650 O O . GLY A 1 207 ? 6.583 -5.680 -12.440 1.00 86.00 207 GLY A O 1
ATOM 1651 N N . PHE A 1 208 ? 4.866 -5.220 -11.091 1.00 86.81 208 PHE A N 1
ATOM 1652 C CA . PHE A 1 208 ? 4.315 -4.211 -12.003 1.00 86.81 208 PHE A CA 1
ATOM 1653 C C . PHE A 1 208 ? 5.269 -3.009 -12.104 1.00 86.81 208 PHE A C 1
ATOM 1655 O O . PHE A 1 208 ? 5.854 -2.624 -11.093 1.00 86.81 208 PHE A O 1
ATOM 1662 N N . LYS A 1 209 ? 5.434 -2.417 -13.298 1.00 85.50 209 LYS A N 1
ATOM 1663 C CA . LYS A 1 209 ? 6.320 -1.251 -13.496 1.00 85.50 209 LYS A CA 1
ATOM 1664 C C . LYS A 1 209 ? 5.935 -0.091 -12.581 1.00 85.50 209 LYS A C 1
ATOM 1666 O O . LYS A 1 209 ? 6.802 0.475 -11.923 1.00 85.50 209 LYS A O 1
ATOM 1671 N N . SER A 1 210 ? 4.644 0.241 -12.551 1.00 82.56 210 SER A N 1
ATOM 1672 C CA . SER A 1 210 ? 4.077 1.302 -11.722 1.00 82.56 210 SER A CA 1
ATOM 1673 C C . SER A 1 210 ? 2.858 0.822 -10.942 1.00 82.56 210 SER A C 1
ATOM 1675 O O . SER A 1 210 ? 2.172 -0.134 -11.317 1.00 82.56 210 SER A O 1
ATOM 1677 N N . GLU A 1 211 ? 2.568 1.533 -9.857 1.00 79.88 211 GLU A N 1
ATOM 1678 C CA . GLU A 1 211 ? 1.405 1.281 -9.010 1.00 79.88 211 GLU A CA 1
ATOM 1679 C C . GLU A 1 211 ? 0.081 1.516 -9.756 1.00 79.88 211 GLU A C 1
ATOM 1681 O O . GLU A 1 211 ? -0.906 0.817 -9.534 1.00 79.88 211 GLU A O 1
ATOM 1686 N N . TRP A 1 212 ? 0.059 2.464 -10.698 1.00 81.69 212 TRP A N 1
ATOM 1687 C CA . TRP A 1 212 ? -1.114 2.712 -11.534 1.00 81.69 212 TRP A CA 1
ATOM 1688 C C . TRP A 1 212 ? -1.377 1.568 -12.527 1.00 81.69 212 TRP A C 1
ATOM 1690 O O . TRP A 1 212 ? -2.534 1.163 -12.678 1.00 81.69 212 TRP A O 1
ATOM 1700 N N . ILE A 1 213 ? -0.333 0.983 -13.135 1.00 84.69 213 ILE A N 1
ATOM 1701 C CA . ILE A 1 213 ? -0.482 -0.244 -13.934 1.00 84.69 213 ILE A CA 1
ATOM 1702 C C . ILE A 1 213 ? -1.041 -1.369 -13.058 1.00 84.69 213 ILE A C 1
ATOM 1704 O O . ILE A 1 213 ? -2.017 -2.003 -13.457 1.00 84.69 213 ILE A O 1
ATOM 1708 N N . ALA A 1 214 ? -0.466 -1.590 -11.867 1.00 87.56 214 ALA A N 1
ATOM 1709 C CA . ALA A 1 214 ? -0.921 -2.630 -10.942 1.00 87.56 214 ALA A CA 1
ATOM 1710 C C . ALA A 1 214 ? -2.423 -2.490 -10.650 1.00 87.56 214 ALA A C 1
ATOM 1712 O O . ALA A 1 214 ? -3.204 -3.382 -10.981 1.00 87.56 214 ALA A O 1
ATOM 1713 N N . LYS A 1 215 ? -2.841 -1.330 -10.128 1.00 84.75 215 LYS A N 1
ATOM 1714 C CA . LYS A 1 215 ? -4.244 -1.016 -9.815 1.00 84.75 215 LYS A CA 1
ATOM 1715 C C . LYS A 1 215 ? -5.171 -1.183 -11.028 1.00 84.75 215 LYS A C 1
ATOM 1717 O O . LYS A 1 215 ? -6.279 -1.694 -10.875 1.00 84.75 215 LYS A O 1
ATOM 1722 N N . THR A 1 216 ? -4.736 -0.787 -12.227 1.00 84.31 216 THR A N 1
ATOM 1723 C CA . THR A 1 216 ? -5.573 -0.829 -13.441 1.00 84.31 216 THR A CA 1
ATOM 1724 C C . THR A 1 216 ? -5.750 -2.246 -13.987 1.00 84.31 216 THR A C 1
ATOM 1726 O O . THR A 1 216 ? -6.881 -2.659 -14.244 1.00 84.31 216 THR A O 1
ATOM 1729 N N . VAL A 1 217 ? -4.661 -3.009 -14.117 1.00 84.94 217 VAL A N 1
ATOM 1730 C CA . VAL A 1 217 ? -4.694 -4.405 -14.584 1.00 84.94 217 VAL A CA 1
ATOM 1731 C C . VAL A 1 217 ? -5.459 -5.276 -13.586 1.00 84.94 217 VAL A C 1
ATOM 1733 O O . VAL A 1 217 ? -6.341 -6.040 -13.970 1.00 84.94 217 VAL A O 1
ATOM 1736 N N . ILE A 1 218 ? -5.195 -5.114 -12.288 1.00 86.00 218 ILE A N 1
ATOM 1737 C CA . ILE A 1 218 ? -5.861 -5.893 -11.239 1.00 86.00 218 ILE A CA 1
ATOM 1738 C C . ILE A 1 218 ? -7.359 -5.583 -11.178 1.00 86.00 218 ILE A C 1
ATOM 1740 O O . ILE A 1 218 ? -8.146 -6.514 -11.032 1.00 86.00 218 ILE A O 1
ATOM 1744 N N . LYS A 1 219 ? -7.780 -4.323 -11.369 1.00 84.69 219 LYS A N 1
ATOM 1745 C CA . LYS A 1 219 ? -9.207 -3.971 -11.455 1.00 84.69 219 LYS A CA 1
ATOM 1746 C C . LYS A 1 219 ? -9.920 -4.748 -12.572 1.00 84.69 219 LYS A C 1
ATOM 1748 O O . LYS A 1 219 ? -10.962 -5.341 -12.315 1.00 84.69 219 LYS A O 1
ATOM 1753 N N . GLN A 1 220 ? -9.358 -4.775 -13.782 1.00 81.12 220 GLN A N 1
ATOM 1754 C CA . GLN A 1 220 ? -9.963 -5.478 -14.926 1.00 81.12 220 GLN A CA 1
ATOM 1755 C C . GLN A 1 220 ? -10.067 -6.991 -14.683 1.00 81.12 220 GLN A C 1
ATOM 1757 O O . GLN A 1 220 ? -11.058 -7.621 -15.048 1.00 81.12 220 GLN A O 1
ATOM 1762 N N . LEU A 1 221 ? -9.063 -7.574 -14.024 1.00 77.00 221 LEU A N 1
ATOM 1763 C CA . LEU A 1 221 ? -9.053 -8.990 -13.654 1.00 77.00 221 LEU A CA 1
ATOM 1764 C C . LEU A 1 221 ? -10.050 -9.312 -12.529 1.00 77.00 221 LEU A C 1
ATOM 1766 O O . LEU A 1 221 ? -10.624 -10.400 -12.515 1.00 77.00 221 LEU A O 1
ATOM 1770 N N . ASP A 1 222 ? -10.275 -8.381 -11.602 1.00 74.38 222 ASP A N 1
ATOM 1771 C CA . ASP A 1 222 ? -11.178 -8.546 -10.457 1.00 74.38 222 ASP A CA 1
ATOM 1772 C C . ASP A 1 222 ? -12.655 -8.396 -10.853 1.00 74.38 222 ASP A C 1
ATOM 1774 O O . ASP A 1 222 ? -13.501 -9.149 -10.370 1.00 74.38 222 ASP A O 1
ATOM 1778 N N . GLU A 1 223 ? -12.951 -7.504 -11.804 1.00 68.94 223 GLU A N 1
ATOM 1779 C CA . GLU A 1 223 ? -14.267 -7.384 -12.447 1.00 68.94 223 GLU A CA 1
ATOM 1780 C C . GLU A 1 223 ? -14.635 -8.638 -13.267 1.00 68.94 223 GLU A C 1
ATOM 1782 O O . GLU A 1 223 ? -15.819 -8.927 -13.443 1.00 68.94 223 GLU A O 1
ATOM 1787 N N . ALA A 1 224 ? -13.643 -9.409 -13.734 1.00 62.09 224 ALA A N 1
ATOM 1788 C CA . ALA A 1 224 ? -13.854 -10.548 -14.627 1.00 62.09 224 ALA A CA 1
ATOM 1789 C C . ALA A 1 224 ? -13.722 -11.941 -13.969 1.00 62.09 224 ALA A C 1
ATOM 1791 O O . ALA A 1 224 ? -14.471 -12.850 -14.332 1.00 62.09 224 ALA A O 1
ATOM 1792 N N . GLN A 1 225 ? -12.752 -12.175 -13.068 1.00 73.50 225 GLN A N 1
ATOM 1793 C CA . GLN A 1 225 ? -12.295 -13.541 -12.747 1.00 73.50 225 GLN A CA 1
ATOM 1794 C C . GLN A 1 225 ? -11.742 -13.757 -11.303 1.00 73.50 225 GLN A C 1
ATOM 1796 O O . GLN A 1 225 ? -10.600 -14.193 -11.132 1.00 73.50 225 GLN A O 1
ATOM 1801 N N . LYS A 1 226 ? -12.541 -13.578 -10.229 1.00 80.19 226 LYS A N 1
ATOM 1802 C CA . LYS A 1 226 ? -12.092 -13.792 -8.815 1.00 80.19 226 LYS A CA 1
ATOM 1803 C C . LYS A 1 226 ? -11.310 -15.101 -8.575 1.00 80.19 226 LYS A C 1
ATOM 1805 O O . LYS A 1 226 ? -10.242 -15.075 -7.967 1.00 80.19 226 LYS A O 1
ATOM 1810 N N . ILE A 1 227 ? -11.817 -16.245 -9.055 1.00 81.25 227 ILE A N 1
ATOM 1811 C CA . ILE A 1 227 ? -11.177 -17.577 -8.895 1.00 81.25 227 ILE A CA 1
ATOM 1812 C C . ILE A 1 227 ? -9.740 -17.581 -9.440 1.00 81.25 227 ILE A C 1
ATOM 1814 O O . ILE A 1 227 ? -8.864 -18.293 -8.947 1.00 81.25 227 ILE A O 1
ATOM 1818 N N . VAL A 1 228 ? -9.510 -16.801 -10.489 1.00 79.44 228 VAL A N 1
ATOM 1819 C CA . VAL A 1 228 ? -8.282 -16.796 -11.270 1.00 79.44 228 VAL A CA 1
ATOM 1820 C C . VAL A 1 228 ? -7.225 -15.889 -10.633 1.00 79.44 228 VAL A C 1
ATOM 1822 O O . VAL A 1 228 ? -6.062 -16.286 -10.564 1.00 79.44 228 VAL A O 1
ATOM 1825 N N . ILE A 1 229 ? -7.632 -14.767 -10.024 1.00 83.44 229 ILE A N 1
ATOM 1826 C CA . ILE A 1 229 ? -6.770 -13.989 -9.115 1.00 83.44 229 ILE A CA 1
ATOM 1827 C C . ILE A 1 229 ? -6.254 -14.879 -7.977 1.00 83.44 229 ILE A C 1
ATOM 1829 O O . ILE A 1 229 ? -5.052 -14.914 -7.721 1.00 83.44 229 ILE A O 1
ATOM 1833 N N . THR A 1 230 ? -7.121 -15.670 -7.336 1.00 85.62 230 THR A N 1
ATOM 1834 C CA . THR A 1 230 ? -6.688 -16.582 -6.265 1.00 85.62 230 THR A CA 1
ATOM 1835 C C . THR A 1 230 ? -5.669 -17.620 -6.750 1.00 85.62 230 THR A C 1
ATOM 1837 O O . THR A 1 230 ? -4.673 -17.870 -6.068 1.00 85.62 230 THR A O 1
ATOM 1840 N N . LYS A 1 231 ? -5.855 -18.186 -7.953 1.00 83.25 231 LYS A N 1
ATOM 1841 C CA . LYS A 1 231 ? -4.860 -19.080 -8.575 1.00 83.25 231 LYS A CA 1
ATOM 1842 C C . LYS A 1 231 ? -3.533 -18.365 -8.848 1.00 83.25 231 LYS A C 1
ATOM 1844 O O . LYS A 1 231 ? -2.481 -18.949 -8.598 1.00 83.25 231 LYS A O 1
ATOM 1849 N N . ALA A 1 232 ? -3.566 -17.109 -9.298 1.00 83.50 232 ALA A N 1
ATOM 1850 C CA . ALA A 1 232 ? -2.364 -16.302 -9.501 1.00 83.50 232 ALA A CA 1
ATOM 1851 C C . ALA A 1 232 ? -1.613 -16.048 -8.182 1.00 83.50 232 ALA A C 1
ATOM 1853 O O . ALA A 1 232 ? -0.404 -16.254 -8.138 1.00 83.50 232 ALA A O 1
ATOM 1854 N N . ILE A 1 233 ? -2.308 -15.705 -7.088 1.00 88.25 233 ILE A N 1
ATOM 1855 C CA . ILE A 1 233 ? -1.704 -15.564 -5.746 1.00 88.25 233 ILE A CA 1
ATOM 1856 C C . ILE A 1 233 ? -1.038 -16.877 -5.312 1.00 88.25 233 ILE A C 1
ATOM 1858 O O . ILE A 1 233 ? 0.111 -16.870 -4.868 1.00 88.25 233 ILE A O 1
ATOM 1862 N N . GLY A 1 234 ? -1.741 -18.007 -5.460 1.00 86.88 234 GLY A N 1
ATOM 1863 C CA . GLY A 1 234 ? -1.225 -19.334 -5.114 1.00 86.88 234 GLY A CA 1
ATOM 1864 C C . GLY A 1 234 ? 0.014 -19.731 -5.923 1.00 86.88 234 GLY A C 1
ATOM 1865 O O . GLY A 1 234 ? 0.964 -20.274 -5.363 1.00 86.88 234 GLY A O 1
ATOM 1866 N N . PHE A 1 235 ? 0.052 -19.406 -7.218 1.00 84.81 235 PHE A N 1
ATOM 1867 C CA . PHE A 1 235 ? 1.235 -19.602 -8.057 1.00 84.81 235 PHE A CA 1
ATOM 1868 C C . PHE A 1 235 ? 2.391 -18.684 -7.628 1.00 84.81 235 PHE A C 1
ATOM 1870 O O . PHE A 1 235 ? 3.462 -19.163 -7.264 1.00 84.81 235 PHE A O 1
ATOM 1877 N N . LEU A 1 236 ? 2.162 -17.368 -7.615 1.00 85.94 236 LEU A N 1
ATOM 1878 C CA . LEU A 1 236 ? 3.186 -16.340 -7.398 1.00 85.94 236 LEU A CA 1
ATOM 1879 C C . LEU A 1 236 ? 3.873 -16.439 -6.032 1.00 85.94 236 LEU A C 1
ATOM 1881 O O . LEU A 1 236 ? 5.063 -16.158 -5.932 1.00 85.94 236 LEU A O 1
ATOM 1885 N N . ARG A 1 237 ? 3.160 -16.892 -4.993 1.00 86.25 237 ARG A N 1
ATOM 1886 C CA . ARG A 1 237 ? 3.737 -17.160 -3.662 1.00 86.25 237 ARG A CA 1
ATOM 1887 C C . ARG A 1 237 ? 4.804 -18.257 -3.649 1.00 86.25 237 ARG A C 1
ATOM 1889 O O . ARG A 1 237 ? 5.599 -18.291 -2.715 1.00 86.25 237 ARG A O 1
ATOM 1896 N N . ASN A 1 238 ? 4.812 -19.137 -4.649 1.00 83.56 238 ASN A N 1
ATOM 1897 C CA . ASN A 1 238 ? 5.792 -20.212 -4.800 1.00 83.56 238 ASN A CA 1
ATOM 1898 C C . ASN A 1 238 ? 6.929 -19.854 -5.779 1.00 83.56 238 ASN A C 1
ATOM 1900 O O . ASN A 1 238 ? 7.861 -20.640 -5.938 1.00 83.56 238 ASN A O 1
ATOM 1904 N N . VAL A 1 239 ? 6.883 -18.678 -6.420 1.00 82.19 239 VAL A N 1
ATOM 1905 C CA . VAL A 1 239 ? 7.940 -18.194 -7.321 1.00 82.19 239 VAL A CA 1
ATOM 1906 C C . VAL A 1 239 ? 8.876 -17.244 -6.559 1.00 82.19 239 VAL A C 1
ATOM 1908 O O . VAL A 1 239 ? 8.384 -16.338 -5.880 1.00 82.19 239 VAL A O 1
ATOM 1911 N N . PRO A 1 240 ? 10.212 -17.381 -6.684 1.00 78.00 240 PRO A N 1
ATOM 1912 C CA . PRO A 1 240 ? 11.161 -16.395 -6.169 1.00 78.00 240 PRO A CA 1
ATOM 1913 C C . PRO A 1 240 ? 10.811 -14.963 -6.602 1.00 78.00 240 PRO A C 1
ATOM 1915 O O . PRO A 1 240 ? 10.467 -14.709 -7.758 1.00 78.00 240 PRO A O 1
ATOM 1918 N N . ASP A 1 241 ? 10.838 -14.047 -5.632 1.00 76.38 241 ASP A N 1
ATOM 1919 C CA . ASP A 1 241 ? 10.489 -12.620 -5.736 1.00 76.38 241 ASP A CA 1
ATOM 1920 C C . ASP A 1 241 ? 9.047 -12.282 -6.195 1.00 76.38 241 ASP A C 1
ATOM 1922 O O . ASP A 1 241 ? 8.590 -11.157 -5.993 1.00 76.38 241 ASP A O 1
ATOM 1926 N N . GLY A 1 242 ? 8.254 -13.265 -6.644 1.00 81.81 242 GLY A N 1
ATOM 1927 C CA . GLY A 1 242 ? 6.844 -13.106 -7.034 1.00 81.81 242 GLY A CA 1
ATOM 1928 C C . GLY A 1 242 ? 5.895 -12.689 -5.898 1.00 81.81 242 GLY A C 1
ATOM 1929 O O . GLY A 1 242 ? 4.754 -12.298 -6.152 1.00 81.81 242 GLY A O 1
ATOM 1930 N N . GLY A 1 243 ? 6.359 -12.709 -4.643 1.00 85.25 243 GLY A N 1
ATOM 1931 C CA . GLY A 1 243 ? 5.587 -12.324 -3.456 1.00 85.25 243 GLY A CA 1
ATOM 1932 C C . GLY A 1 243 ? 5.059 -10.882 -3.468 1.00 85.25 243 GLY A C 1
ATOM 1933 O O . GLY A 1 243 ? 3.990 -10.636 -2.910 1.00 85.25 243 GLY A O 1
ATOM 1934 N N . ILE A 1 244 ? 5.745 -9.949 -4.143 1.00 84.44 244 ILE A N 1
ATOM 1935 C CA . ILE A 1 244 ? 5.282 -8.555 -4.301 1.00 84.44 244 ILE A CA 1
ATOM 1936 C C . ILE A 1 244 ? 4.038 -8.512 -5.199 1.00 84.44 244 ILE A C 1
ATOM 1938 O O . ILE A 1 244 ? 3.015 -7.928 -4.839 1.00 84.44 244 ILE A O 1
ATOM 1942 N N . MET A 1 245 ? 4.092 -9.199 -6.343 1.00 86.31 245 MET A N 1
ATOM 1943 C CA . MET A 1 245 ? 2.960 -9.288 -7.265 1.00 86.31 245 MET A CA 1
ATOM 1944 C C . MET A 1 245 ? 1.793 -10.077 -6.654 1.00 86.31 245 MET A C 1
ATOM 1946 O O . MET A 1 245 ? 0.641 -9.673 -6.796 1.00 86.31 245 MET A O 1
ATOM 1950 N N . ALA A 1 246 ? 2.080 -11.151 -5.908 1.00 89.44 246 ALA A N 1
ATOM 1951 C CA . ALA A 1 246 ? 1.072 -11.870 -5.130 1.00 89.44 246 ALA A CA 1
ATOM 1952 C C . ALA A 1 246 ? 0.364 -10.952 -4.118 1.00 89.44 246 ALA A C 1
ATOM 1954 O O . ALA A 1 246 ? -0.857 -11.015 -3.997 1.00 89.44 246 ALA A O 1
ATOM 1955 N N . GLY A 1 247 ? 1.116 -10.086 -3.425 1.00 89.56 247 GLY A N 1
ATOM 1956 C CA . GLY A 1 247 ? 0.577 -9.088 -2.498 1.00 89.56 247 GLY A CA 1
ATOM 1957 C C . GLY A 1 247 ? -0.433 -8.161 -3.169 1.00 89.56 247 GLY A C 1
ATOM 1958 O O . GLY A 1 247 ? -1.569 -8.074 -2.709 1.00 89.56 247 GLY A O 1
ATOM 1959 N N . ARG A 1 248 ? -0.067 -7.570 -4.314 1.00 89.12 248 ARG A N 1
ATOM 1960 C CA . ARG A 1 248 ? -0.970 -6.708 -5.095 1.00 89.12 248 ARG A CA 1
ATOM 1961 C C . ARG A 1 248 ? -2.232 -7.437 -5.570 1.00 89.12 248 ARG A C 1
ATOM 1963 O O . ARG A 1 248 ? -3.315 -6.871 -5.500 1.00 89.12 248 ARG A O 1
ATOM 1970 N N . PHE A 1 249 ? -2.143 -8.703 -5.983 1.00 89.44 249 PHE A N 1
ATOM 1971 C CA . PHE A 1 249 ? -3.337 -9.499 -6.310 1.00 89.44 249 PHE A CA 1
ATOM 1972 C C . PHE A 1 249 ? -4.229 -9.810 -5.095 1.00 89.44 249 PHE A C 1
ATOM 1974 O O . PHE A 1 249 ? -5.442 -9.955 -5.242 1.00 89.44 249 PHE A O 1
ATOM 1981 N N . PHE A 1 250 ? -3.649 -9.935 -3.901 1.00 91.88 250 PHE A N 1
ATOM 1982 C CA . PHE A 1 250 ? -4.380 -10.222 -2.665 1.00 91.88 250 PHE A CA 1
ATOM 1983 C C . PHE A 1 250 ? -5.064 -8.989 -2.066 1.00 91.88 250 PHE A C 1
ATOM 1985 O O . PHE A 1 250 ? -6.140 -9.123 -1.492 1.00 91.88 250 PHE A O 1
ATOM 1992 N N . GLU A 1 251 ? -4.487 -7.802 -2.235 1.00 92.25 251 GLU A N 1
ATOM 1993 C CA . GLU A 1 251 ? -4.985 -6.522 -1.719 1.00 92.25 251 GLU A CA 1
ATOM 1994 C C . GLU A 1 251 ? -6.489 -6.263 -2.000 1.00 92.25 251 GLU A C 1
ATOM 1996 O O . GLU A 1 251 ? -7.244 -6.134 -1.030 1.00 92.25 251 GLU A O 1
ATOM 2001 N N . PRO A 1 252 ? -7.012 -6.321 -3.247 1.00 90.38 252 PRO A N 1
ATOM 2002 C CA . PRO A 1 252 ? -8.452 -6.173 -3.496 1.00 90.38 252 PRO A CA 1
ATOM 2003 C C . PRO A 1 252 ? -9.306 -7.271 -2.854 1.00 90.38 252 PRO A C 1
ATOM 2005 O O . PRO A 1 252 ? -10.423 -7.002 -2.407 1.00 90.38 252 PRO A O 1
ATOM 2008 N N . LEU A 1 253 ? -8.805 -8.513 -2.795 1.00 90.06 253 LEU A N 1
ATOM 2009 C CA . LEU A 1 253 ? -9.524 -9.612 -2.149 1.00 90.06 253 LEU A CA 1
ATOM 2010 C C . LEU A 1 253 ? -9.633 -9.365 -0.641 1.00 90.06 253 LEU A C 1
ATOM 2012 O O . LEU A 1 253 ? -10.714 -9.515 -0.078 1.00 90.06 253 LEU A O 1
ATOM 2016 N N . ALA A 1 254 ? -8.540 -8.948 -0.004 1.00 92.25 254 ALA A N 1
ATOM 2017 C CA . ALA A 1 254 ? -8.482 -8.618 1.411 1.00 92.25 254 ALA A CA 1
ATOM 2018 C C . ALA A 1 254 ? -9.436 -7.467 1.764 1.00 92.25 254 ALA A C 1
ATOM 2020 O O . ALA A 1 254 ? -10.251 -7.608 2.677 1.00 92.25 254 ALA A O 1
ATOM 2021 N N . HIS A 1 255 ? -9.404 -6.371 0.997 1.00 92.69 255 HIS A N 1
ATOM 2022 C CA . HIS A 1 255 ? -10.337 -5.256 1.166 1.00 92.69 255 HIS A CA 1
ATOM 2023 C C . HIS A 1 255 ? -11.794 -5.701 0.993 1.00 92.69 255 HIS A C 1
ATOM 2025 O O . HIS A 1 255 ? -12.618 -5.410 1.856 1.00 92.69 255 HIS A O 1
ATOM 2031 N N . ARG A 1 256 ? -12.117 -6.471 -0.060 1.00 89.75 256 ARG A N 1
ATOM 2032 C CA . ARG A 1 256 ? -13.468 -7.022 -0.265 1.00 89.75 256 ARG A CA 1
ATOM 2033 C C . ARG A 1 256 ? -13.925 -7.861 0.931 1.00 89.75 256 ARG A C 1
ATOM 2035 O O . ARG A 1 256 ? -15.010 -7.623 1.447 1.00 89.75 256 ARG A O 1
ATOM 2042 N N . HIS A 1 257 ? -13.098 -8.797 1.401 1.00 88.81 257 HIS A N 1
ATOM 2043 C CA . HIS A 1 257 ? -13.444 -9.657 2.535 1.00 88.81 257 HIS A CA 1
ATOM 2044 C C . HIS A 1 257 ? -13.720 -8.857 3.823 1.00 88.81 257 HIS A C 1
ATOM 2046 O O . HIS A 1 257 ? -14.641 -9.215 4.555 1.00 88.81 257 HIS A O 1
ATOM 2052 N N . ILE A 1 258 ? -12.993 -7.759 4.068 1.00 90.94 258 ILE A N 1
ATOM 2053 C CA . ILE A 1 258 ? -13.222 -6.860 5.215 1.00 90.94 258 ILE A CA 1
ATOM 2054 C C . ILE A 1 258 ? -14.480 -5.990 5.027 1.00 90.94 258 ILE A C 1
ATOM 2056 O O . ILE A 1 258 ? -15.202 -5.740 5.993 1.00 90.94 258 ILE A O 1
ATOM 2060 N N . CYS A 1 259 ? -14.765 -5.537 3.803 1.00 91.12 259 CYS A N 1
ATOM 2061 C CA . CYS A 1 259 ? -15.936 -4.709 3.501 1.00 91.12 259 CYS A CA 1
ATOM 2062 C C . CYS A 1 259 ? -17.249 -5.496 3.505 1.00 91.12 259 CYS A C 1
ATOM 2064 O O . CYS A 1 259 ? -18.240 -5.011 4.043 1.00 91.12 259 CYS A O 1
ATOM 2066 N N . ASP A 1 260 ? -17.272 -6.707 2.946 1.00 87.50 260 ASP A N 1
ATOM 2067 C CA . ASP A 1 260 ? -18.492 -7.517 2.830 1.00 87.50 260 ASP A CA 1
ATOM 2068 C C . ASP A 1 260 ? -18.995 -8.045 4.188 1.00 87.50 260 ASP A C 1
ATOM 2070 O O . ASP A 1 260 ? -20.143 -8.479 4.287 1.00 87.50 260 ASP A O 1
ATOM 2074 N N . GLY A 1 261 ? -18.151 -8.024 5.229 1.00 77.38 261 GLY A N 1
ATOM 2075 C CA . GLY A 1 261 ? -18.448 -8.565 6.562 1.00 77.38 261 GLY A CA 1
ATOM 2076 C C . GLY A 1 261 ? -18.567 -10.094 6.607 1.00 77.38 261 GLY A C 1
ATOM 2077 O O . GLY A 1 261 ? -19.058 -10.663 7.577 1.00 77.38 261 GLY A O 1
ATOM 2078 N N . GLN A 1 262 ? -18.135 -10.789 5.551 1.00 69.81 262 GLN A N 1
ATOM 2079 C CA . GLN A 1 262 ? -18.339 -12.231 5.372 1.00 69.81 262 GLN A CA 1
ATOM 2080 C C . GLN A 1 262 ? -17.282 -13.105 6.073 1.00 69.81 262 GLN A C 1
ATOM 2082 O O . GLN A 1 262 ? -16.866 -14.115 5.509 1.00 69.81 262 GLN A O 1
ATOM 2087 N N . PHE A 1 263 ? -16.836 -12.747 7.284 1.00 64.31 263 PHE A N 1
ATOM 2088 C CA . PHE A 1 263 ? -16.203 -13.677 8.235 1.00 64.31 263 PHE A CA 1
ATOM 2089 C C . PHE A 1 263 ? -16.025 -13.032 9.628 1.00 64.31 263 PHE A C 1
ATOM 2091 O O . PHE A 1 263 ? -15.815 -11.823 9.696 1.00 64.31 263 PHE A O 1
ATOM 2098 N N . PRO A 1 264 ? -15.982 -13.812 10.729 1.00 55.56 264 PRO A N 1
ATOM 2099 C CA . PRO A 1 264 ? -16.354 -15.221 10.900 1.00 55.56 264 PRO A CA 1
ATOM 2100 C C . PRO A 1 264 ? -17.752 -15.373 11.527 1.00 55.56 264 PRO A C 1
ATOM 2102 O O . PRO A 1 264 ? -18.313 -14.431 12.078 1.00 55.56 264 PRO A O 1
ATOM 2105 N N . ALA A 1 265 ? -18.262 -16.607 11.592 1.00 56.41 265 ALA A N 1
ATOM 2106 C CA . ALA A 1 265 ? -19.525 -16.960 12.263 1.00 56.41 265 ALA A CA 1
ATOM 2107 C C . ALA A 1 265 ? -19.561 -16.736 13.803 1.00 56.41 265 ALA A C 1
ATOM 2109 O O . ALA A 1 265 ? -20.475 -17.209 14.471 1.00 56.41 265 ALA A O 1
ATOM 2110 N N . ILE A 1 266 ? -18.563 -16.047 14.370 1.00 56.78 266 ILE A N 1
ATOM 2111 C CA . ILE A 1 266 ? -18.396 -15.763 15.808 1.00 56.78 266 ILE A CA 1
ATOM 2112 C C . ILE A 1 266 ? -18.601 -14.254 16.105 1.00 56.78 266 ILE A C 1
ATOM 2114 O O . ILE A 1 266 ? -18.542 -13.830 17.254 1.00 56.78 266 ILE A O 1
ATOM 2118 N N . GLY A 1 267 ? -18.878 -13.426 15.087 1.00 62.78 267 GLY A N 1
ATOM 2119 C CA . GLY A 1 267 ? -19.282 -12.021 15.267 1.00 62.78 267 GLY A CA 1
ATOM 2120 C C . GLY A 1 267 ? -18.147 -11.019 15.526 1.00 62.78 267 GLY A C 1
ATOM 2121 O O . GLY A 1 267 ? -18.396 -9.900 15.965 1.00 62.78 267 GLY A O 1
ATOM 2122 N N . PHE A 1 268 ? -16.887 -11.408 15.308 1.00 68.75 268 PHE A N 1
ATOM 2123 C CA . PHE A 1 268 ? -15.727 -10.508 15.354 1.00 68.75 268 PHE A CA 1
ATOM 2124 C C . PHE A 1 268 ? -14.548 -11.084 14.564 1.00 68.75 268 PHE A C 1
ATOM 2126 O O . PHE A 1 268 ? -14.331 -12.297 14.548 1.00 68.75 268 PHE A O 1
ATOM 2133 N N . TRP A 1 269 ? -13.737 -10.222 13.949 1.00 80.75 269 TRP A N 1
ATOM 2134 C CA . TRP A 1 269 ? -12.509 -10.654 13.279 1.00 80.75 269 TRP A CA 1
ATOM 2135 C C . TRP A 1 269 ? -11.441 -11.091 14.304 1.00 80.75 269 TRP A C 1
ATOM 2137 O O . TRP A 1 269 ? -11.148 -10.331 15.232 1.00 80.75 269 TRP A O 1
ATOM 2147 N N . PRO A 1 270 ? -10.813 -12.276 14.153 1.00 87.88 270 PRO A N 1
ATOM 2148 C CA . PRO A 1 270 ? -9.812 -12.785 15.089 1.00 87.88 270 PRO A CA 1
ATOM 2149 C C . PRO A 1 270 ? -8.461 -12.081 14.885 1.00 87.88 270 PRO A C 1
ATOM 2151 O O . PRO A 1 270 ? -7.556 -12.591 14.225 1.00 87.88 270 PRO A O 1
ATOM 2154 N N . LEU A 1 271 ? -8.336 -10.882 15.453 1.00 92.62 271 LEU A N 1
ATOM 2155 C CA . LEU A 1 271 ? -7.105 -10.096 15.462 1.00 92.62 271 LEU A CA 1
ATOM 2156 C C . LEU A 1 271 ? -6.096 -10.683 16.458 1.00 92.62 271 LEU A C 1
ATOM 2158 O O . LEU A 1 271 ? -6.278 -10.556 17.669 1.00 92.62 271 LEU A O 1
ATOM 2162 N N . ILE A 1 272 ? -5.019 -11.287 15.955 1.00 93.62 272 ILE A N 1
ATOM 2163 C CA . ILE A 1 272 ? -3.916 -11.800 16.781 1.00 93.62 272 ILE A CA 1
ATOM 2164 C C . ILE A 1 272 ? -2.985 -10.631 17.110 1.00 93.62 272 ILE A C 1
ATOM 2166 O O . ILE A 1 272 ? -2.492 -9.963 16.206 1.00 93.62 272 ILE A O 1
ATOM 2170 N N . LYS A 1 273 ? -2.735 -10.354 18.387 1.00 95.19 273 LYS A N 1
ATOM 2171 C CA . LYS A 1 273 ? -1.827 -9.289 18.835 1.00 95.19 273 LYS A CA 1
ATOM 2172 C C . LYS A 1 273 ? -0.376 -9.599 18.446 1.00 95.19 273 LYS A C 1
ATOM 2174 O O . LYS A 1 273 ? 0.036 -10.757 18.356 1.00 95.19 273 LYS A O 1
ATOM 2179 N N . MET A 1 274 ? 0.398 -8.541 18.217 1.00 95.50 274 MET A N 1
ATOM 2180 C CA . MET A 1 274 ? 1.826 -8.617 17.929 1.00 95.50 274 MET A CA 1
ATOM 2181 C C . MET A 1 274 ? 2.645 -7.880 18.989 1.00 95.50 274 MET A C 1
ATOM 2183 O O . MET A 1 274 ? 2.298 -6.776 19.413 1.00 95.50 274 MET A O 1
ATOM 2187 N N . ASN A 1 275 ? 3.761 -8.482 19.393 1.00 95.94 275 ASN A N 1
ATOM 2188 C CA . ASN A 1 275 ? 4.716 -7.891 20.323 1.00 95.94 275 ASN A CA 1
ATOM 2189 C C . ASN A 1 275 ? 5.753 -7.065 19.556 1.00 95.94 275 ASN A C 1
ATOM 2191 O O . ASN A 1 275 ? 6.274 -7.513 18.538 1.00 95.94 275 ASN A O 1
ATOM 2195 N N . SER A 1 276 ? 6.055 -5.865 20.056 1.00 94.81 276 SER A N 1
ATOM 2196 C CA . SER A 1 276 ? 7.090 -4.985 19.505 1.00 94.81 276 SER A CA 1
ATOM 2197 C C . SER A 1 276 ? 8.427 -5.211 20.206 1.00 94.81 276 SER A C 1
ATOM 2199 O O . SER A 1 276 ? 8.459 -5.294 21.433 1.00 94.81 276 SER A O 1
ATOM 2201 N N . ASP A 1 277 ? 9.533 -5.179 19.462 1.00 94.75 277 ASP A N 1
ATOM 2202 C CA . ASP A 1 277 ? 10.873 -4.994 20.044 1.00 94.75 277 ASP A CA 1
ATOM 2203 C C . ASP A 1 277 ? 11.100 -3.570 20.599 1.00 94.75 277 ASP A C 1
ATOM 2205 O O . ASP A 1 277 ? 12.082 -3.298 21.291 1.00 94.75 277 ASP A O 1
ATOM 2209 N N . GLY A 1 278 ? 10.176 -2.647 20.313 1.00 92.12 278 GLY A N 1
ATOM 2210 C CA . GLY A 1 278 ? 10.221 -1.264 20.756 1.00 92.12 278 GLY A CA 1
ATOM 2211 C C . GLY A 1 278 ? 11.176 -0.371 19.961 1.00 92.12 278 GLY A C 1
ATOM 2212 O O . GLY A 1 278 ? 11.434 0.745 20.418 1.00 92.12 278 GLY A O 1
ATOM 2213 N N . GLY A 1 279 ? 11.697 -0.794 18.806 1.00 91.00 279 GLY A N 1
ATOM 2214 C CA . GLY A 1 279 ? 12.604 0.000 17.970 1.00 91.00 279 GLY A CA 1
ATOM 2215 C C . GLY A 1 279 ? 12.048 1.364 17.512 1.00 91.00 279 GLY A C 1
ATOM 2216 O O . GLY A 1 279 ? 10.876 1.699 17.697 1.00 91.00 279 GLY A O 1
ATOM 2217 N N . ASN A 1 280 ? 12.903 2.197 16.901 1.00 87.62 280 ASN A N 1
ATOM 2218 C CA . ASN A 1 280 ? 12.438 3.386 16.162 1.00 87.62 280 ASN A CA 1
ATOM 2219 C C . ASN A 1 280 ? 11.957 3.031 14.743 1.00 87.62 280 ASN A C 1
ATOM 2221 O O . ASN A 1 280 ? 11.049 3.681 14.231 1.00 87.62 280 ASN A O 1
ATOM 2225 N N . ALA A 1 281 ? 12.561 2.004 14.145 1.00 89.88 281 ALA A N 1
ATOM 2226 C CA . ALA A 1 281 ? 11.980 1.166 13.102 1.00 89.88 281 ALA A CA 1
ATOM 2227 C C . ALA A 1 281 ? 11.642 -0.171 13.787 1.00 89.88 281 ALA A C 1
ATOM 2229 O O . ALA A 1 281 ? 12.514 -1.036 13.859 1.00 89.88 281 ALA A O 1
ATOM 2230 N N . PRO A 1 282 ? 10.489 -0.286 14.469 1.00 92.25 282 PRO A N 1
ATOM 2231 C CA . PRO A 1 282 ? 10.210 -1.441 15.308 1.00 92.25 282 PRO A CA 1
ATOM 2232 C C . PRO A 1 282 ? 9.932 -2.684 14.468 1.00 92.25 282 PRO A C 1
ATOM 2234 O O . PRO A 1 282 ? 9.268 -2.624 13.427 1.00 92.25 282 PRO A O 1
ATOM 2237 N N . ARG A 1 283 ? 10.377 -3.826 14.981 1.00 93.19 283 ARG A N 1
ATOM 2238 C CA . ARG A 1 283 ? 9.949 -5.136 14.507 1.00 93.19 283 ARG A CA 1
ATOM 2239 C C . ARG A 1 283 ? 8.800 -5.644 15.366 1.00 93.19 283 ARG A C 1
ATOM 2241 O O . ARG A 1 283 ? 8.809 -5.500 16.590 1.00 93.19 283 ARG A O 1
ATOM 2248 N N . PHE A 1 284 ? 7.830 -6.266 14.710 1.00 94.00 284 PHE A N 1
ATOM 2249 C CA . PHE A 1 284 ? 6.683 -6.909 15.333 1.00 94.00 284 PHE A CA 1
ATOM 2250 C C . PHE A 1 284 ? 6.677 -8.403 15.025 1.00 94.00 284 PHE A C 1
ATOM 2252 O O . PHE A 1 284 ? 6.781 -8.794 13.863 1.00 94.00 284 PHE A O 1
ATOM 2259 N N . THR A 1 285 ? 6.505 -9.235 16.048 1.00 95.00 285 THR A N 1
ATOM 2260 C CA . THR A 1 285 ? 6.301 -10.688 15.921 1.00 95.00 285 THR A CA 1
ATOM 2261 C C . THR A 1 285 ? 4.931 -11.066 16.476 1.00 95.00 285 THR A C 1
ATOM 2263 O O . THR A 1 285 ? 4.392 -10.350 17.321 1.00 95.00 285 THR A O 1
ATOM 2266 N N . LEU A 1 286 ? 4.355 -12.191 16.044 1.00 93.38 286 LEU A N 1
ATOM 2267 C CA . LEU A 1 286 ? 3.156 -12.728 16.701 1.00 93.38 286 LEU A CA 1
ATOM 2268 C C . LEU A 1 286 ? 3.446 -13.044 18.180 1.00 93.38 286 LEU A C 1
ATOM 2270 O O . LEU A 1 286 ? 4.576 -13.380 18.541 1.00 93.38 286 LEU A O 1
ATOM 2274 N N . CYS A 1 287 ? 2.430 -12.926 19.035 1.00 91.25 287 CYS A N 1
ATOM 2275 C CA . CYS A 1 287 ? 2.480 -13.482 20.386 1.00 91.25 287 CYS A CA 1
ATOM 2276 C C . CYS A 1 287 ? 2.467 -15.022 20.325 1.00 91.25 287 CYS A C 1
ATOM 2278 O O . CYS A 1 287 ? 1.688 -15.597 19.564 1.00 91.25 287 CYS A O 1
ATOM 2280 N N . ASP A 1 288 ? 3.290 -15.669 21.152 1.00 89.06 288 ASP A N 1
ATOM 2281 C CA . ASP A 1 288 ? 3.259 -17.114 21.397 1.00 89.06 288 ASP A CA 1
ATOM 2282 C C . ASP A 1 288 ? 3.166 -17.352 22.922 1.00 89.06 288 ASP A C 1
ATOM 2284 O O . ASP A 1 288 ? 4.084 -16.945 23.643 1.00 89.06 288 ASP A O 1
ATOM 2288 N N . PRO A 1 289 ? 2.058 -17.915 23.448 1.00 90.62 289 PRO A N 1
ATOM 2289 C CA . PRO A 1 289 ? 0.848 -18.311 22.722 1.00 90.62 289 PRO A CA 1
ATOM 2290 C C . PRO A 1 289 ? 0.083 -17.109 22.116 1.00 90.62 289 PRO A C 1
ATOM 2292 O O . PRO A 1 289 ? 0.245 -15.976 22.582 1.00 90.62 289 PRO A O 1
ATOM 2295 N N . PRO A 1 290 ? -0.785 -17.327 21.106 1.00 90.44 290 PRO A N 1
ATOM 2296 C CA . PRO A 1 290 ? -1.549 -16.254 20.466 1.00 90.44 290 PRO A CA 1
ATOM 2297 C C . PRO A 1 290 ? -2.495 -15.509 21.422 1.00 90.44 290 PRO A C 1
ATOM 2299 O O . PRO A 1 290 ? -3.531 -16.029 21.839 1.00 90.44 290 PRO A O 1
ATOM 2302 N N . GLU A 1 291 ? -2.173 -14.250 21.719 1.00 92.62 291 GLU A N 1
ATOM 2303 C CA . GLU A 1 291 ? -3.097 -13.303 22.347 1.00 92.62 291 GLU A CA 1
ATOM 2304 C C . GLU A 1 291 ? -4.066 -12.735 21.296 1.00 92.62 291 GLU A C 1
ATOM 2306 O O . GLU A 1 291 ? -3.634 -12.242 20.254 1.00 92.62 291 GLU A O 1
ATOM 2311 N N . TYR A 1 292 ? -5.371 -12.732 21.580 1.00 89.62 292 TYR A N 1
ATOM 2312 C CA . TYR A 1 292 ? -6.384 -12.122 20.711 1.00 89.62 292 TYR A CA 1
ATOM 2313 C C . TYR A 1 292 ? -6.817 -10.748 21.229 1.00 89.62 292 TYR A C 1
ATOM 2315 O O . TYR A 1 292 ? -6.947 -10.529 22.435 1.00 89.62 292 TYR A O 1
ATOM 2323 N N . ALA A 1 293 ? -7.060 -9.809 20.315 1.00 85.00 293 ALA A N 1
ATOM 2324 C CA . ALA A 1 293 ? -7.565 -8.488 20.663 1.00 85.00 293 ALA A CA 1
ATOM 2325 C C . ALA A 1 293 ? -8.998 -8.564 21.229 1.00 85.00 293 ALA A C 1
ATOM 2327 O O . ALA A 1 293 ? -9.802 -9.362 20.744 1.00 85.00 293 ALA A O 1
ATOM 2328 N N . PRO A 1 294 ? -9.380 -7.686 22.179 1.00 73.50 294 PRO A N 1
ATOM 2329 C CA . PRO A 1 294 ? -10.789 -7.500 22.512 1.00 73.50 294 PRO A CA 1
ATOM 2330 C C . PRO A 1 294 ? -11.566 -7.042 21.268 1.00 73.50 294 PRO A C 1
ATOM 2332 O O . PRO A 1 294 ? -11.049 -6.252 20.473 1.00 73.50 294 PRO A O 1
ATOM 2335 N N . SER A 1 295 ? -12.806 -7.524 21.137 1.00 67.62 295 SER A N 1
ATOM 2336 C CA . SER A 1 295 ? -13.689 -7.467 19.956 1.00 67.62 295 SER A CA 1
ATOM 2337 C C . SER A 1 295 ? -14.174 -6.056 19.586 1.00 67.62 295 SER A C 1
ATOM 2339 O O . SER A 1 295 ? -15.364 -5.748 19.641 1.00 67.62 295 SER A O 1
ATOM 2341 N N . LEU A 1 296 ? -13.234 -5.165 19.275 1.00 71.44 296 LEU A N 1
ATOM 2342 C CA . LEU A 1 296 ? -13.506 -3.774 18.930 1.00 71.44 296 LEU A CA 1
ATOM 2343 C C . LEU A 1 296 ? -13.639 -3.589 17.419 1.00 71.44 296 LEU A C 1
ATOM 2345 O O . LEU A 1 296 ? -14.634 -3.009 17.005 1.00 71.44 296 LEU A O 1
ATOM 2349 N N . PHE A 1 297 ? -12.715 -4.155 16.628 1.00 85.88 297 PHE A N 1
ATOM 2350 C CA . PHE A 1 297 ? -12.802 -4.146 15.165 1.00 85.88 297 PHE A CA 1
ATOM 2351 C C . PHE A 1 297 ? -14.006 -4.976 14.709 1.00 85.88 297 PHE A C 1
ATOM 2353 O O . PHE A 1 297 ? -13.973 -6.209 14.699 1.00 85.88 297 PHE A O 1
ATOM 2360 N N . SER A 1 298 ? -15.078 -4.269 14.375 1.00 80.94 298 SER A N 1
ATOM 2361 C CA . SER A 1 298 ? -16.392 -4.835 14.078 1.00 80.94 298 SER A CA 1
ATOM 2362 C C . SER A 1 298 ? -16.376 -5.772 12.862 1.00 80.94 298 SER A C 1
ATOM 2364 O O . SER A 1 298 ? -15.636 -5.559 11.900 1.00 80.94 298 SER A O 1
ATOM 2366 N N . ASP A 1 299 ? -17.195 -6.819 12.890 1.00 78.12 299 ASP A N 1
ATOM 2367 C CA . ASP A 1 299 ? -17.419 -7.743 11.771 1.00 78.12 299 ASP A CA 1
ATOM 2368 C C . ASP A 1 299 ? -18.322 -7.145 10.679 1.00 78.12 299 ASP A C 1
ATOM 2370 O O . ASP A 1 299 ? -18.143 -7.446 9.503 1.00 78.12 299 ASP A O 1
ATOM 2374 N N . GLY A 1 300 ? -19.251 -6.268 11.073 1.00 82.69 300 GLY A N 1
ATOM 2375 C CA . GLY A 1 300 ? -20.286 -5.694 10.219 1.00 82.69 300 GLY A CA 1
ATOM 2376 C C . GLY A 1 300 ? -19.803 -5.115 8.885 1.00 82.69 300 GLY A C 1
ATOM 2377 O O . GLY A 1 300 ? -18.713 -4.546 8.770 1.00 82.69 300 GLY A O 1
ATOM 2378 N N . LYS A 1 301 ? -20.678 -5.236 7.876 1.00 89.12 301 LYS A N 1
ATOM 2379 C CA . LYS A 1 301 ? -20.467 -4.728 6.516 1.00 89.12 301 LYS A CA 1
ATOM 2380 C C . LYS A 1 301 ? -20.081 -3.244 6.532 1.00 89.12 301 LYS A C 1
ATOM 2382 O O . LYS A 1 301 ? -20.737 -2.436 7.190 1.00 89.12 301 LYS A O 1
ATOM 2387 N N . ARG A 1 302 ? -19.059 -2.893 5.750 1.00 92.38 302 ARG A N 1
ATOM 2388 C CA . ARG A 1 302 ? -18.553 -1.528 5.579 1.00 92.38 302 ARG A CA 1
ATOM 2389 C C . ARG A 1 302 ? -18.776 -1.023 4.160 1.00 92.38 302 ARG A C 1
ATOM 2391 O O . ARG A 1 302 ? -18.747 -1.792 3.200 1.00 92.38 302 ARG A O 1
ATOM 2398 N N . GLU A 1 303 ? -18.963 0.284 4.024 1.00 94.12 303 GLU A N 1
ATOM 2399 C CA . GLU A 1 303 ? -18.993 0.947 2.719 1.00 94.12 303 GLU A CA 1
ATOM 2400 C C . GLU A 1 303 ? -17.564 1.276 2.268 1.00 94.12 303 GLU A C 1
ATOM 2402 O O . GLU A 1 303 ? -16.820 1.925 3.000 1.00 94.12 303 GLU A O 1
ATOM 2407 N N . ALA A 1 304 ? -17.162 0.815 1.080 1.00 93.88 304 ALA A N 1
ATOM 2408 C CA . ALA A 1 304 ? -15.822 1.045 0.543 1.00 93.88 304 ALA A CA 1
ATOM 2409 C C . ALA A 1 304 ? -15.759 2.385 -0.210 1.00 93.88 304 ALA A C 1
ATOM 2411 O O . ALA A 1 304 ? -16.193 2.475 -1.359 1.00 93.88 304 ALA A O 1
ATOM 2412 N N . VAL A 1 305 ? -15.193 3.418 0.418 1.00 93.69 305 VAL A N 1
ATOM 2413 C CA . VAL A 1 305 ? -15.104 4.778 -0.141 1.00 93.69 305 VAL A CA 1
ATOM 2414 C C . VAL A 1 305 ? -13.666 5.087 -0.545 1.00 93.69 305 VAL A C 1
ATOM 2416 O O . VAL A 1 305 ? -12.738 4.940 0.249 1.00 9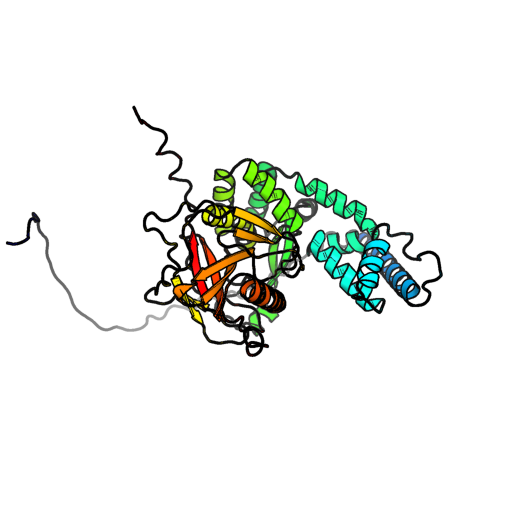3.69 305 VAL A O 1
ATOM 2419 N N . ARG A 1 306 ? -13.464 5.542 -1.785 1.00 90.75 306 ARG A N 1
ATOM 2420 C CA . ARG A 1 306 ? -12.154 5.994 -2.273 1.00 90.75 306 ARG A CA 1
ATOM 2421 C C . ARG A 1 306 ? -11.925 7.469 -1.945 1.00 90.75 306 ARG A C 1
ATOM 2423 O O . ARG A 1 306 ? -12.824 8.278 -2.142 1.00 90.75 306 ARG A O 1
ATOM 2430 N N . TYR A 1 307 ? -10.721 7.817 -1.491 1.00 87.50 307 TYR A N 1
ATOM 2431 C CA . TYR A 1 307 ? -10.333 9.192 -1.145 1.00 87.50 307 TYR A CA 1
ATOM 2432 C C . TYR A 1 307 ? -9.023 9.617 -1.820 1.00 87.50 307 TYR A C 1
ATOM 2434 O O . TYR A 1 307 ? -8.230 8.765 -2.226 1.00 87.50 307 TYR A O 1
ATOM 2442 N N . TYR A 1 308 ? -8.773 10.926 -1.921 1.00 78.19 308 TYR A N 1
ATOM 2443 C CA . TYR A 1 308 ? -7.488 11.481 -2.381 1.00 78.19 308 TYR A CA 1
ATOM 2444 C C . TYR A 1 308 ? -6.677 12.069 -1.220 1.00 78.19 308 TYR A C 1
ATOM 2446 O O . TYR A 1 308 ? -5.533 11.667 -1.022 1.00 78.19 308 TYR A O 1
ATOM 2454 N N . ASP A 1 309 ? -7.294 12.904 -0.379 1.00 77.88 309 ASP A N 1
ATOM 2455 C CA . ASP A 1 309 ? -6.794 13.216 0.964 1.00 77.88 309 ASP A CA 1
ATOM 2456 C C . ASP A 1 309 ? -7.950 13.185 1.980 1.00 77.88 309 ASP A C 1
ATOM 2458 O O . ASP A 1 309 ? -9.085 13.528 1.658 1.00 77.88 309 ASP A O 1
ATOM 2462 N N . LEU A 1 310 ? -7.652 12.755 3.206 1.00 73.44 310 LEU A N 1
ATOM 2463 C CA . LEU A 1 310 ? -8.557 12.771 4.362 1.00 73.44 310 LEU A CA 1
ATOM 2464 C C . LEU A 1 310 ? -8.298 13.976 5.278 1.00 73.44 310 LEU A C 1
ATOM 2466 O O . LEU A 1 310 ? -8.975 14.134 6.286 1.00 73.44 310 LEU A O 1
ATOM 2470 N N . ALA A 1 311 ? -7.298 14.800 4.957 1.00 66.38 311 ALA A N 1
ATOM 2471 C CA . ALA A 1 311 ? -7.020 16.075 5.611 1.00 66.38 311 ALA A CA 1
ATOM 2472 C C . ALA A 1 311 ? -7.755 17.268 4.964 1.00 66.38 311 ALA A C 1
ATOM 2474 O O . ALA A 1 311 ? -7.590 18.397 5.424 1.00 66.38 311 ALA A O 1
ATOM 2475 N N . GLY A 1 312 ? -8.522 17.037 3.891 1.00 69.81 312 GLY A N 1
ATOM 2476 C CA . GLY A 1 312 ? -9.353 18.065 3.262 1.00 69.81 312 GLY A CA 1
ATOM 2477 C C . GLY A 1 312 ? -10.499 18.500 4.189 1.00 69.81 312 GLY A C 1
ATOM 2478 O O . GLY A 1 312 ? -11.063 17.646 4.879 1.00 69.81 312 GLY A O 1
ATOM 2479 N N . PRO A 1 313 ? -10.864 19.796 4.216 1.00 60.75 313 PRO A N 1
ATOM 2480 C CA . PRO A 1 313 ? -11.792 20.344 5.210 1.00 60.75 313 PRO A CA 1
ATOM 2481 C C . PRO A 1 313 ? -13.178 19.684 5.172 1.00 60.75 313 PRO A C 1
ATOM 2483 O O . PRO A 1 313 ? -13.759 19.427 6.223 1.00 60.75 313 PRO A O 1
ATOM 2486 N N . ASP A 1 314 ? -13.672 19.339 3.981 1.00 72.81 314 ASP A N 1
ATOM 2487 C CA . ASP A 1 314 ? -15.002 18.750 3.780 1.00 72.81 314 ASP A CA 1
ATOM 2488 C C . ASP A 1 314 ? -15.058 17.235 4.062 1.00 72.81 314 ASP A C 1
ATOM 2490 O O . ASP A 1 314 ? -16.136 16.642 4.152 1.00 72.81 314 ASP A O 1
ATOM 2494 N N . GLN A 1 315 ? -13.903 16.573 4.200 1.00 81.81 315 GLN A N 1
ATOM 2495 C CA . GLN A 1 315 ? -13.826 15.115 4.258 1.00 81.81 315 GLN A CA 1
ATOM 2496 C C . GLN A 1 315 ? -14.000 14.602 5.693 1.00 81.81 315 GLN A C 1
ATOM 2498 O O . GLN A 1 315 ? -13.040 14.474 6.453 1.00 81.81 315 GLN A O 1
ATOM 2503 N N . LYS A 1 316 ? -15.239 14.263 6.063 1.00 90.31 316 LYS A N 1
ATOM 2504 C CA . LYS A 1 316 ? -15.556 13.638 7.359 1.00 90.31 316 LYS A CA 1
ATOM 2505 C C . LYS A 1 316 ? -15.229 12.140 7.384 1.00 90.31 316 LYS A C 1
ATOM 2507 O O . LYS A 1 316 ? -15.432 11.431 6.392 1.00 90.31 316 LYS A O 1
ATOM 2512 N N . LEU A 1 317 ? -14.753 11.660 8.536 1.00 92.75 317 LEU A N 1
ATOM 2513 C CA . LEU A 1 317 ? -14.534 10.242 8.830 1.00 92.75 317 LEU A CA 1
ATOM 2514 C C . LEU A 1 317 ? -15.760 9.661 9.539 1.00 92.75 317 LEU A C 1
ATOM 2516 O O . LEU A 1 317 ? -16.069 10.013 10.678 1.00 92.75 317 LEU A O 1
ATOM 2520 N N . VAL A 1 318 ? -16.456 8.759 8.858 1.00 93.12 318 VAL A N 1
ATOM 2521 C CA . VAL A 1 318 ? -17.740 8.194 9.273 1.00 93.12 318 VAL A CA 1
ATOM 2522 C C . VAL A 1 318 ? -17.542 6.756 9.754 1.00 93.12 318 VAL A C 1
ATOM 2524 O O . VAL A 1 318 ? -16.792 5.971 9.169 1.00 93.12 318 VAL A O 1
ATOM 2527 N N . LYS A 1 319 ? -18.220 6.399 10.848 1.00 91.81 319 LYS A N 1
ATOM 2528 C CA . LYS A 1 319 ? -18.206 5.043 11.407 1.00 91.81 319 LYS A CA 1
ATOM 2529 C C . LYS A 1 319 ? -18.744 4.030 10.385 1.00 91.81 319 LYS A C 1
ATOM 2531 O O . LYS A 1 319 ? -19.699 4.317 9.674 1.00 91.81 319 LYS A O 1
ATOM 2536 N N . ASN A 1 320 ? -18.151 2.836 10.351 1.00 89.06 320 ASN A N 1
ATOM 2537 C CA . ASN A 1 320 ? -18.440 1.756 9.392 1.00 89.06 320 ASN A CA 1
ATOM 2538 C C . ASN A 1 320 ? -18.106 2.079 7.916 1.00 89.06 320 ASN A C 1
ATOM 2540 O O . ASN A 1 320 ? -18.405 1.268 7.042 1.00 89.06 320 ASN A O 1
ATOM 2544 N N . VAL A 1 321 ? -17.441 3.199 7.615 1.00 94.81 321 VAL A N 1
ATOM 2545 C CA . VAL A 1 321 ? -16.864 3.443 6.284 1.00 94.81 321 VAL A CA 1
ATOM 2546 C C . VAL A 1 321 ? -15.422 2.928 6.249 1.00 94.81 321 VAL A C 1
ATOM 2548 O O . VAL A 1 321 ? -14.648 3.092 7.200 1.00 94.81 321 VAL A O 1
ATOM 2551 N N . TYR A 1 322 ? -15.077 2.244 5.162 1.00 95.38 322 TYR A N 1
ATOM 2552 C CA . TYR A 1 322 ? -13.761 1.685 4.882 1.00 95.38 322 TYR A CA 1
ATOM 2553 C C . TYR A 1 322 ? -13.104 2.510 3.778 1.00 95.38 322 TYR A C 1
ATOM 2555 O O . TYR A 1 322 ? -13.505 2.471 2.614 1.00 95.38 322 TYR A O 1
ATOM 2563 N N . TYR A 1 323 ? -12.119 3.306 4.169 1.00 95.12 323 TYR A N 1
ATOM 2564 C CA . TYR A 1 323 ? -11.514 4.322 3.326 1.00 95.12 323 TYR A CA 1
ATOM 2565 C C . TYR A 1 323 ? -10.304 3.745 2.588 1.00 95.12 323 TYR A C 1
ATOM 2567 O O . TYR A 1 323 ? -9.337 3.317 3.217 1.00 95.12 323 TYR A O 1
ATOM 2575 N N . LEU A 1 324 ? -10.351 3.773 1.255 1.00 92.75 324 LEU A N 1
ATOM 2576 C CA . LEU A 1 324 ? -9.297 3.312 0.350 1.00 92.75 324 LEU A CA 1
ATOM 2577 C C . LEU A 1 324 ? -8.553 4.508 -0.279 1.00 92.75 324 LEU A C 1
ATOM 2579 O O . LEU A 1 324 ? -9.195 5.323 -0.951 1.00 92.75 324 LEU A O 1
ATOM 2583 N N . PRO A 1 325 ? -7.220 4.624 -0.141 1.00 89.38 325 PRO A N 1
ATOM 2584 C CA . PRO A 1 325 ? -6.453 5.662 -0.815 1.00 89.38 325 PRO A CA 1
ATOM 2585 C C . PRO A 1 325 ? -6.476 5.456 -2.335 1.00 89.38 325 PRO A C 1
ATOM 2587 O O . PRO A 1 325 ? -6.223 4.368 -2.855 1.00 89.38 325 PRO A O 1
ATOM 2590 N N . SER A 1 326 ? -6.773 6.523 -3.074 1.00 82.12 326 SER A N 1
ATOM 2591 C CA . SER A 1 326 ? -6.725 6.524 -4.542 1.00 82.12 326 SER A CA 1
ATOM 2592 C C . SER A 1 326 ? -5.292 6.742 -5.027 1.00 82.12 326 SER A C 1
ATOM 2594 O O . SER A 1 326 ? -4.770 5.957 -5.824 1.00 82.12 326 SER A O 1
ATOM 2596 N N . GLY A 1 327 ? -4.647 7.789 -4.501 1.00 71.44 327 GLY A N 1
ATOM 2597 C CA . GLY A 1 327 ? -3.266 8.153 -4.813 1.00 71.44 327 GLY A CA 1
ATOM 2598 C C . GLY A 1 327 ? -2.228 7.199 -4.218 1.00 71.44 327 GLY A C 1
ATOM 2599 O O . GLY A 1 327 ? -2.534 6.339 -3.394 1.00 71.44 327 GLY A O 1
ATOM 2600 N N . ASN A 1 328 ? -0.972 7.378 -4.624 1.00 66.31 328 ASN A N 1
ATOM 2601 C CA . ASN A 1 328 ? 0.150 6.526 -4.209 1.00 66.31 328 ASN A CA 1
ATOM 2602 C C . ASN A 1 328 ? 0.870 7.066 -2.950 1.00 66.31 328 ASN A C 1
ATOM 2604 O O . ASN A 1 328 ? 1.793 6.445 -2.433 1.00 66.31 328 ASN A O 1
ATOM 2608 N N . ASN A 1 329 ? 0.405 8.198 -2.407 1.00 61.47 329 ASN A N 1
ATOM 2609 C CA . ASN A 1 329 ? 1.078 8.996 -1.372 1.00 61.47 329 ASN A CA 1
ATOM 2610 C C . ASN A 1 329 ? 0.819 8.492 0.068 1.00 61.47 329 ASN A C 1
ATOM 2612 O O . ASN A 1 329 ? 0.861 9.268 1.026 1.00 61.47 329 ASN A O 1
ATOM 2616 N N . PHE A 1 330 ? 0.534 7.195 0.225 1.00 73.31 330 PHE A N 1
ATOM 2617 C CA . PHE A 1 330 ? 0.104 6.561 1.479 1.00 73.31 330 PHE A CA 1
ATOM 2618 C C . PHE A 1 330 ? 0.984 5.348 1.859 1.00 73.31 330 PHE A C 1
ATOM 2620 O O . PHE A 1 330 ? 0.480 4.245 2.046 1.00 73.31 330 PHE A O 1
ATOM 2627 N N . PRO A 1 331 ? 2.312 5.524 2.022 1.00 77.25 331 PRO A N 1
ATOM 2628 C CA . PRO A 1 331 ? 3.303 4.437 2.091 1.00 77.25 331 PRO A CA 1
ATOM 2629 C C . PRO A 1 331 ? 3.342 3.677 3.438 1.00 77.25 331 PRO A C 1
ATOM 2631 O O . PRO A 1 331 ? 4.403 3.239 3.879 1.00 77.25 331 PRO A O 1
ATOM 2634 N N . LEU A 1 332 ? 2.208 3.579 4.136 1.00 85.56 332 LEU A N 1
ATOM 2635 C CA . LEU A 1 332 ? 2.018 2.784 5.357 1.00 85.56 332 LEU A CA 1
ATOM 2636 C C . LEU A 1 332 ? 0.534 2.426 5.605 1.00 85.56 332 LEU A C 1
ATOM 2638 O O . LEU A 1 332 ? 0.175 2.018 6.707 1.00 85.56 332 LEU A O 1
ATOM 2642 N N . MET A 1 333 ? -0.354 2.644 4.628 1.00 91.12 333 MET A N 1
ATOM 2643 C CA . MET A 1 333 ? -1.773 2.311 4.752 1.00 91.12 333 MET A CA 1
ATOM 2644 C C . MET A 1 333 ? -2.371 1.995 3.380 1.00 91.12 333 MET A C 1
ATOM 2646 O O . MET A 1 333 ? -2.373 2.843 2.492 1.00 91.12 333 MET A O 1
ATOM 2650 N N . ASP A 1 334 ? -2.916 0.793 3.240 1.00 93.00 334 ASP A N 1
ATOM 2651 C CA . ASP A 1 334 ? -3.691 0.377 2.067 1.00 93.00 334 ASP A CA 1
ATOM 2652 C C . ASP A 1 334 ? -5.199 0.594 2.315 1.00 93.00 334 ASP A C 1
ATOM 2654 O O . ASP A 1 334 ? -5.987 0.680 1.380 1.00 93.00 334 ASP A O 1
ATOM 2658 N N . ALA A 1 335 ? -5.613 0.746 3.582 1.00 95.50 335 ALA A N 1
ATOM 2659 C CA . ALA A 1 335 ? -6.924 1.274 3.967 1.00 95.50 335 ALA A CA 1
ATOM 2660 C C . ALA A 1 335 ? -6.914 1.883 5.382 1.00 95.50 335 ALA A C 1
ATOM 2662 O O . ALA A 1 335 ? -6.031 1.585 6.191 1.00 95.50 335 ALA A O 1
ATOM 2663 N N . ILE A 1 336 ? -7.949 2.664 5.718 1.00 95.94 336 ILE A N 1
ATOM 2664 C CA . ILE A 1 336 ? -8.291 3.001 7.110 1.00 95.94 336 ILE A CA 1
ATOM 2665 C C . ILE A 1 336 ? -9.779 2.764 7.413 1.00 95.94 336 ILE A C 1
ATOM 2667 O O . ILE A 1 336 ? -10.622 2.748 6.518 1.00 95.94 336 ILE A O 1
ATOM 2671 N N . THR A 1 337 ? -10.135 2.652 8.692 1.00 95.62 337 THR A N 1
ATOM 2672 C CA . THR A 1 337 ? -11.529 2.771 9.158 1.00 95.62 337 THR A CA 1
ATOM 2673 C C . THR A 1 337 ? -11.575 3.335 10.581 1.00 95.62 337 THR A C 1
ATOM 2675 O O . THR A 1 337 ? -10.592 3.247 11.322 1.00 95.62 337 THR A O 1
ATOM 2678 N N . VAL A 1 338 ? -12.697 3.949 10.963 1.00 95.31 338 VAL A N 1
ATOM 2679 C CA . VAL A 1 338 ? -12.877 4.602 12.268 1.00 95.31 338 VAL A CA 1
ATOM 2680 C C . VAL A 1 338 ? -14.022 3.991 13.069 1.00 95.31 338 VAL A C 1
ATOM 2682 O O . VAL A 1 338 ? -15.083 3.666 12.536 1.00 95.31 338 VAL A O 1
ATOM 2685 N N . GLU A 1 339 ? -13.822 3.881 14.381 1.00 93.94 339 GLU A N 1
ATOM 2686 C CA . GLU A 1 339 ? -14.822 3.377 15.323 1.00 93.94 339 GLU A CA 1
ATOM 2687 C C . GLU A 1 339 ? -14.892 4.259 16.576 1.00 93.94 339 GLU A C 1
ATOM 2689 O O . GLU A 1 339 ? -13.871 4.694 17.109 1.00 93.94 339 GLU A O 1
ATOM 2694 N N . VAL A 1 340 ? -16.107 4.494 17.079 1.00 93.62 340 VAL A N 1
ATOM 2695 C CA . VAL A 1 340 ? -16.365 5.297 18.286 1.00 93.62 340 VAL A CA 1
ATOM 2696 C C . VAL A 1 340 ? -17.115 4.457 19.325 1.00 93.62 340 VAL A C 1
ATOM 2698 O O . VAL A 1 340 ? -18.113 3.802 19.016 1.00 93.62 340 VAL A O 1
ATOM 2701 N N . GLN A 1 341 ? -16.611 4.488 20.561 1.00 92.94 341 GLN A N 1
ATOM 2702 C CA . GLN A 1 341 ? -17.176 3.900 21.777 1.00 92.94 341 GLN A CA 1
ATOM 2703 C C . GLN A 1 341 ? -17.526 5.031 22.755 1.00 92.94 341 GLN A C 1
ATOM 2705 O O . GLN A 1 341 ? -16.743 5.381 23.644 1.00 92.94 341 GLN A O 1
ATOM 2710 N N . GLU A 1 342 ? -18.715 5.608 22.588 1.00 92.31 342 GLU A N 1
ATOM 2711 C CA . GLU A 1 342 ? -19.199 6.766 23.355 1.00 92.31 342 GLU A CA 1
ATOM 2712 C C . GLU A 1 342 ? -19.189 6.529 24.871 1.00 92.31 342 GLU A C 1
ATOM 2714 O O . GLU A 1 342 ? -18.751 7.393 25.631 1.00 92.31 342 GLU A O 1
ATOM 2719 N N . SER A 1 343 ? -19.575 5.323 25.302 1.00 93.25 343 SER A N 1
ATOM 2720 C CA . SER A 1 343 ? -19.611 4.891 26.707 1.00 93.25 343 SER A CA 1
ATOM 2721 C C . SER A 1 343 ? -18.245 4.862 27.399 1.00 93.25 343 SER A C 1
ATOM 2723 O O . SER A 1 343 ? -18.183 4.896 28.625 1.00 93.25 343 SER A O 1
ATOM 2725 N N . LYS A 1 344 ? -17.147 4.826 26.634 1.00 93.88 344 LYS A N 1
ATOM 2726 C CA . LYS A 1 344 ? -15.763 4.895 27.138 1.00 93.88 344 LYS A CA 1
ATOM 2727 C C . LYS A 1 344 ? -15.056 6.197 26.748 1.00 93.88 344 LYS A C 1
ATOM 2729 O O . LYS A 1 344 ? -13.863 6.326 27.007 1.00 93.88 344 LYS A O 1
ATOM 2734 N N . LYS A 1 345 ? -15.752 7.112 26.054 1.00 95.19 345 LYS A N 1
ATOM 2735 C CA . LYS A 1 345 ? -15.178 8.279 25.353 1.00 95.19 345 LYS A CA 1
ATOM 2736 C C . LYS A 1 345 ? -13.897 7.923 24.584 1.00 95.19 345 LYS A C 1
ATOM 2738 O O . LYS A 1 345 ? -12.897 8.637 24.621 1.00 95.19 345 LYS A O 1
ATOM 2743 N N . LEU A 1 346 ? -13.939 6.786 23.888 1.00 94.69 346 LEU A N 1
ATOM 2744 C CA . LEU A 1 346 ? -12.821 6.208 23.146 1.00 94.69 346 LEU A CA 1
ATOM 2745 C C . LEU A 1 346 ? -13.142 6.201 21.651 1.00 94.69 346 LEU A C 1
ATOM 2747 O O . LEU A 1 346 ? -14.181 5.693 21.239 1.00 94.69 346 LEU A O 1
ATOM 2751 N N . ALA A 1 347 ? -12.223 6.721 20.850 1.00 95.31 347 ALA A N 1
ATOM 2752 C CA . ALA A 1 347 ? -12.259 6.688 19.399 1.00 95.31 347 ALA A CA 1
ATOM 2753 C C . ALA A 1 347 ? -11.019 5.929 18.891 1.00 95.31 347 ALA A C 1
ATOM 2755 O O . ALA A 1 347 ? -9.907 6.163 19.367 1.00 95.31 347 ALA A O 1
ATOM 2756 N N . VAL A 1 348 ? -11.201 4.983 17.970 1.00 95.81 348 VAL A N 1
ATOM 2757 C CA . VAL A 1 348 ? -10.138 4.122 17.433 1.00 95.81 348 VAL A CA 1
ATOM 2758 C C . VAL A 1 348 ? -9.991 4.339 15.928 1.00 95.81 348 VAL A C 1
ATOM 2760 O O . VAL A 1 348 ? -10.929 4.105 15.167 1.00 95.81 348 VAL A O 1
ATOM 2763 N N . LEU A 1 349 ? -8.802 4.778 15.515 1.00 96.25 349 LEU A N 1
ATOM 2764 C CA . LEU A 1 349 ? -8.368 4.850 14.124 1.00 96.25 349 LEU A CA 1
ATOM 2765 C C . LEU A 1 349 ? -7.633 3.552 13.789 1.00 96.25 349 LEU A C 1
ATOM 2767 O O . LEU A 1 349 ? -6.539 3.306 14.304 1.00 96.25 349 LEU A O 1
ATOM 2771 N N . TRP A 1 350 ? -8.231 2.731 12.931 1.00 96.75 350 TRP A N 1
ATOM 2772 C CA . TRP A 1 350 ? -7.608 1.519 12.417 1.00 96.75 350 TRP A CA 1
ATOM 2773 C C . TRP A 1 350 ? -6.891 1.823 11.106 1.00 96.75 350 TRP A C 1
ATOM 2775 O O . TRP A 1 350 ? -7.516 2.253 10.138 1.00 96.75 350 TRP A O 1
ATOM 2785 N N . ILE A 1 351 ? -5.587 1.574 11.084 1.00 96.12 351 ILE A N 1
ATOM 2786 C CA . ILE A 1 351 ? -4.732 1.611 9.899 1.00 96.12 351 ILE A CA 1
ATOM 2787 C C . ILE A 1 351 ? -4.545 0.171 9.425 1.00 96.12 351 ILE A C 1
ATOM 2789 O O . ILE A 1 351 ? -4.187 -0.690 10.228 1.00 96.12 351 ILE A O 1
ATOM 2793 N N . LEU A 1 352 ? -4.781 -0.114 8.147 1.00 96.12 352 LEU A N 1
ATOM 2794 C CA . LEU A 1 352 ? -4.628 -1.455 7.587 1.00 96.12 352 LEU A CA 1
ATOM 2795 C C . LEU A 1 352 ? -3.519 -1.467 6.536 1.00 96.12 352 LEU A C 1
ATOM 2797 O O . LEU A 1 352 ? -3.485 -0.603 5.661 1.00 96.12 352 LEU A O 1
ATOM 2801 N N . GLN A 1 353 ? -2.644 -2.468 6.620 1.00 94.38 353 GLN A N 1
ATOM 2802 C CA . GLN A 1 353 ? -1.603 -2.753 5.633 1.00 94.38 353 GLN A CA 1
ATOM 2803 C C . GLN A 1 353 ? -1.761 -4.203 5.162 1.00 94.38 353 GLN A C 1
ATOM 2805 O O . GLN A 1 353 ? -1.745 -5.120 5.987 1.00 94.38 353 GLN A O 1
ATOM 2810 N N . VAL A 1 354 ? -1.931 -4.433 3.861 1.00 93.31 354 VAL A N 1
ATOM 2811 C CA . VAL A 1 354 ? -2.105 -5.773 3.281 1.00 93.31 354 VAL A CA 1
ATOM 2812 C C . VAL A 1 354 ? -0.761 -6.287 2.769 1.00 93.31 354 VAL A C 1
ATOM 2814 O O . VAL A 1 354 ? -0.094 -5.611 1.996 1.00 93.31 354 VAL A O 1
ATOM 2817 N N . THR A 1 355 ? -0.331 -7.484 3.187 1.00 89.62 355 THR A N 1
ATOM 2818 C CA . THR A 1 355 ? 1.018 -7.969 2.842 1.00 89.62 355 THR A CA 1
ATOM 2819 C C . THR A 1 355 ? 1.155 -9.485 2.640 1.00 89.62 355 THR A C 1
ATOM 2821 O O . THR A 1 355 ? 0.657 -10.318 3.406 1.00 89.62 355 THR A O 1
ATOM 2824 N N . ILE A 1 356 ? 1.920 -9.854 1.602 1.00 84.56 356 ILE A N 1
ATOM 2825 C CA . ILE A 1 356 ? 2.386 -11.226 1.317 1.00 84.56 356 ILE A CA 1
ATOM 2826 C C . ILE A 1 356 ? 3.923 -11.361 1.403 1.00 84.56 356 ILE A C 1
ATOM 2828 O O . ILE A 1 356 ? 4.435 -12.477 1.518 1.00 84.56 356 ILE A O 1
ATOM 2832 N N . ALA A 1 357 ? 4.668 -10.257 1.480 1.00 78.25 357 ALA A N 1
ATOM 2833 C CA . ALA A 1 357 ? 6.106 -10.252 1.760 1.00 78.25 357 ALA A CA 1
ATOM 2834 C C . ALA A 1 357 ? 6.398 -9.982 3.256 1.00 78.25 357 ALA A C 1
ATOM 2836 O O . ALA A 1 357 ? 5.491 -9.810 4.067 1.00 78.25 357 ALA A O 1
ATOM 2837 N N . LYS A 1 358 ? 7.660 -10.108 3.691 1.00 69.88 358 LYS A N 1
ATOM 2838 C CA . LYS A 1 358 ? 8.071 -9.969 5.115 1.00 69.88 358 LYS A CA 1
ATOM 2839 C C . LYS A 1 358 ? 8.613 -8.576 5.474 1.00 69.88 358 LYS A C 1
ATOM 2841 O O . LYS A 1 358 ? 9.028 -8.331 6.604 1.00 69.88 358 LYS A O 1
ATOM 2846 N N . SER A 1 359 ? 8.743 -7.707 4.480 1.00 64.31 359 SER A N 1
ATOM 2847 C CA . SER A 1 359 ? 9.608 -6.530 4.549 1.00 64.31 359 SER A CA 1
ATOM 2848 C C . SER A 1 359 ? 9.078 -5.426 3.642 1.00 64.31 359 SER A C 1
ATOM 2850 O O . SER A 1 359 ? 9.814 -4.863 2.831 1.00 64.31 359 SER A O 1
ATOM 2852 N N . ASP A 1 360 ? 7.789 -5.136 3.781 1.00 62.81 360 ASP A N 1
ATOM 2853 C CA . ASP A 1 360 ? 7.116 -4.061 3.055 1.00 62.81 360 ASP A CA 1
ATOM 2854 C C . ASP A 1 360 ? 7.361 -2.775 3.844 1.00 62.81 360 ASP A C 1
ATOM 2856 O O . ASP A 1 360 ? 6.498 -2.286 4.572 1.00 62.81 360 ASP A O 1
ATOM 2860 N N . GLY A 1 361 ? 8.617 -2.314 3.781 1.00 60.44 361 GLY A N 1
ATOM 2861 C CA . GLY A 1 361 ? 9.238 -1.421 4.766 1.00 60.44 361 GLY A CA 1
ATOM 2862 C C . GLY A 1 361 ? 8.635 -0.021 4.888 1.00 60.44 361 GLY A C 1
ATOM 2863 O O . GLY A 1 361 ? 9.058 0.733 5.761 1.00 60.44 361 GLY A O 1
ATOM 2864 N N . GLY A 1 362 ? 7.654 0.314 4.046 1.00 78.06 362 GLY A N 1
ATOM 2865 C CA . GLY A 1 362 ? 6.905 1.565 4.066 1.00 78.06 362 GLY A CA 1
ATOM 2866 C C . GLY A 1 362 ? 7.780 2.813 3.931 1.00 78.06 362 GLY A C 1
ATOM 2867 O O . GLY A 1 362 ? 8.878 2.779 3.379 1.00 78.06 362 GLY A O 1
ATOM 2868 N N . SER A 1 363 ? 7.293 3.937 4.454 1.00 82.81 363 SER A N 1
ATOM 2869 C CA . SER A 1 363 ? 8.085 5.162 4.605 1.00 82.81 363 SER A CA 1
ATOM 2870 C C . SER A 1 363 ? 7.698 5.931 5.876 1.00 82.81 363 SER A C 1
ATOM 2872 O O . SER A 1 363 ? 6.516 5.943 6.240 1.00 82.81 363 SER A O 1
ATOM 2874 N N . PRO A 1 364 ? 8.648 6.635 6.533 1.00 80.75 364 PRO A N 1
ATOM 2875 C CA . PRO A 1 364 ? 8.369 7.519 7.670 1.00 80.75 364 PRO A CA 1
ATOM 2876 C C . PRO A 1 364 ? 7.270 8.564 7.395 1.00 80.75 364 PRO A C 1
ATOM 2878 O O . PRO A 1 364 ? 6.569 8.989 8.318 1.00 80.75 364 PRO A O 1
ATOM 2881 N N . LEU A 1 365 ? 7.080 8.948 6.124 1.00 81.62 365 LEU A N 1
ATOM 2882 C CA . LEU A 1 365 ? 6.026 9.867 5.674 1.00 81.62 365 LEU A CA 1
ATOM 2883 C C . LEU A 1 365 ? 4.610 9.336 5.967 1.00 81.62 365 LEU A C 1
ATOM 2885 O O . LEU A 1 365 ? 3.695 10.123 6.218 1.00 81.62 365 LEU A O 1
ATOM 2889 N N . GLY A 1 366 ? 4.430 8.012 6.031 1.00 86.69 366 GLY A N 1
ATOM 2890 C CA . GLY A 1 366 ? 3.169 7.392 6.440 1.00 86.69 366 GLY A CA 1
ATOM 2891 C C . GLY A 1 366 ? 2.726 7.854 7.831 1.00 86.69 366 GLY A C 1
ATOM 2892 O O . GLY A 1 366 ? 1.577 8.255 8.012 1.00 86.69 366 GLY A O 1
ATOM 2893 N N . TYR A 1 367 ? 3.651 7.935 8.795 1.00 89.12 367 TYR A N 1
ATOM 2894 C CA . TYR A 1 367 ? 3.349 8.451 10.135 1.00 89.12 367 TYR A CA 1
ATOM 2895 C C . TYR A 1 367 ? 2.949 9.930 10.130 1.00 89.12 367 TYR A C 1
ATOM 2897 O O . TYR A 1 367 ? 2.164 10.353 10.977 1.00 89.12 367 TYR A O 1
ATOM 2905 N N . GLN A 1 368 ? 3.463 10.735 9.194 1.00 84.69 368 GLN A N 1
ATOM 2906 C CA . GLN A 1 368 ? 3.049 12.131 9.048 1.00 84.69 368 GLN A CA 1
ATOM 2907 C C . GLN A 1 368 ? 1.596 12.222 8.573 1.00 84.69 368 GLN A C 1
ATOM 2909 O O . GLN A 1 368 ? 0.811 12.907 9.226 1.00 84.69 368 GLN A O 1
ATOM 2914 N N . LYS A 1 369 ? 1.208 11.470 7.531 1.00 86.88 369 LYS A N 1
ATOM 2915 C CA . LYS A 1 369 ? -0.196 11.392 7.088 1.00 86.88 369 LYS A CA 1
ATOM 2916 C C . LYS A 1 369 ? -1.118 10.869 8.202 1.00 86.88 369 LYS A C 1
ATOM 2918 O O . LYS A 1 369 ? -2.141 11.497 8.460 1.00 86.88 369 LYS A O 1
ATOM 2923 N N . ILE A 1 370 ? -0.726 9.825 8.947 1.00 91.31 370 ILE A N 1
ATOM 2924 C CA . ILE A 1 370 ? -1.486 9.334 10.119 1.00 91.31 370 ILE A CA 1
ATOM 2925 C C . ILE A 1 370 ? -1.675 10.447 11.163 1.00 91.31 370 ILE A C 1
ATOM 2927 O O . ILE A 1 370 ? -2.786 10.657 11.644 1.00 91.31 370 ILE A O 1
ATOM 2931 N N . ARG A 1 371 ? -0.624 11.208 11.500 1.00 89.75 371 ARG A N 1
ATOM 2932 C CA . ARG A 1 371 ? -0.722 12.327 12.455 1.00 89.75 371 ARG A CA 1
ATOM 2933 C C . ARG A 1 371 ? -1.656 13.444 11.968 1.00 89.75 371 ARG A C 1
ATOM 2935 O O . ARG A 1 371 ? -2.378 13.999 12.795 1.00 89.75 371 ARG A O 1
ATOM 2942 N N . THR A 1 372 ? -1.701 13.735 10.667 1.00 88.19 372 THR A N 1
ATOM 2943 C CA . THR A 1 372 ? -2.668 14.688 10.093 1.00 88.19 372 THR A CA 1
ATOM 2944 C C . THR A 1 372 ? -4.106 14.167 10.189 1.00 88.19 372 THR A C 1
ATOM 2946 O O . THR A 1 372 ? -4.981 14.906 10.633 1.00 88.19 372 THR A O 1
ATOM 2949 N N . ILE A 1 373 ? -4.340 12.885 9.884 1.00 91.50 373 ILE A N 1
ATOM 2950 C CA . ILE A 1 373 ? -5.656 12.233 10.024 1.00 91.50 373 ILE A CA 1
ATOM 2951 C C . ILE A 1 373 ? -6.134 12.282 11.488 1.00 91.50 373 ILE A C 1
ATOM 2953 O O . ILE A 1 373 ? -7.273 12.662 11.746 1.00 91.50 373 ILE A O 1
ATOM 2957 N N . ILE A 1 374 ? -5.259 11.999 12.465 1.00 92.62 374 ILE A N 1
ATOM 2958 C CA . ILE A 1 374 ? -5.573 12.149 13.902 1.00 92.62 374 ILE A CA 1
ATOM 2959 C C . ILE A 1 374 ? -5.959 13.594 14.244 1.00 92.62 374 ILE A C 1
ATOM 2961 O O . ILE A 1 374 ? -6.885 13.802 15.029 1.00 92.62 374 ILE A O 1
ATOM 2965 N N . LYS A 1 375 ? -5.243 14.595 13.711 1.00 90.75 375 LYS A N 1
ATOM 2966 C CA . LYS A 1 375 ? -5.525 16.013 13.980 1.00 90.75 375 LYS A CA 1
ATOM 2967 C C . LYS A 1 375 ? -6.916 16.399 13.477 1.00 90.75 375 LYS A C 1
ATOM 2969 O O . LYS A 1 375 ? -7.684 16.965 14.249 1.00 90.75 375 LYS A O 1
ATOM 2974 N N . HIS A 1 376 ? -7.231 16.071 12.224 1.00 90.56 376 HIS A N 1
ATOM 2975 C CA . HIS A 1 376 ? -8.531 16.354 11.607 1.00 90.56 376 HIS A CA 1
ATOM 2976 C C . HIS A 1 376 ? -9.667 15.643 12.349 1.00 90.56 376 HIS A C 1
ATOM 2978 O O . HIS A 1 376 ? -10.616 16.276 12.806 1.00 90.56 376 HIS A O 1
ATOM 2984 N N . TRP A 1 377 ? -9.510 14.342 12.606 1.00 92.75 377 TRP A N 1
ATOM 2985 C CA . TRP A 1 377 ? -10.538 13.559 13.287 1.00 92.75 377 TRP A CA 1
ATOM 2986 C C . TRP A 1 377 ? -10.793 14.012 14.730 1.00 92.75 377 TRP A C 1
ATOM 2988 O O . TRP A 1 377 ? -11.926 13.962 15.198 1.00 92.75 377 TRP A O 1
ATOM 2998 N N . LYS A 1 378 ? -9.775 14.521 15.440 1.00 93.00 378 LYS A N 1
ATOM 2999 C CA . LYS A 1 378 ? -9.967 15.129 16.769 1.00 93.00 378 LYS A CA 1
ATOM 3000 C C . LYS A 1 378 ? -10.859 16.370 16.742 1.00 93.00 378 LYS A C 1
ATOM 3002 O O . LYS A 1 378 ? -11.581 16.568 17.713 1.00 93.00 378 LYS A O 1
ATOM 3007 N N . LEU A 1 379 ? -10.815 17.173 15.676 1.00 91.88 379 LEU A N 1
ATOM 3008 C CA . LEU A 1 379 ? -11.694 18.335 15.511 1.00 91.88 379 LEU A CA 1
ATOM 3009 C C . LEU A 1 379 ? -13.128 17.867 15.233 1.00 91.88 379 LEU A C 1
ATOM 3011 O O . LEU A 1 379 ? -14.035 18.208 15.986 1.00 91.88 379 LEU A O 1
ATOM 3015 N N . GLN A 1 380 ? -13.311 16.964 14.264 1.00 92.94 380 GLN A N 1
ATOM 3016 C CA . GLN A 1 380 ? -14.619 16.368 13.964 1.00 92.94 380 GLN A CA 1
ATOM 3017 C C . GLN A 1 380 ? -15.267 15.721 15.208 1.00 92.94 380 GLN A C 1
ATOM 3019 O O . GLN A 1 380 ? -16.452 15.917 15.467 1.00 92.94 380 GLN A O 1
ATOM 3024 N N . LEU A 1 381 ? -14.496 14.989 16.024 1.00 94.19 381 LEU A N 1
ATOM 3025 C CA . LEU A 1 381 ? -14.992 14.377 17.264 1.00 94.19 381 LEU A CA 1
ATOM 3026 C C . LEU A 1 381 ? -15.431 15.406 18.321 1.00 94.19 381 LEU A C 1
ATOM 3028 O O . LEU A 1 381 ? -16.313 15.091 19.115 1.00 94.19 381 LEU A O 1
ATOM 3032 N N . GLN A 1 382 ? -14.831 16.602 18.347 1.00 93.25 382 GLN A N 1
ATOM 3033 C CA . GLN A 1 382 ? -15.224 17.697 19.245 1.00 93.25 382 GLN A CA 1
ATOM 3034 C C . GLN A 1 382 ? -16.507 18.404 18.783 1.00 93.25 382 GLN A C 1
ATOM 3036 O O . GLN A 1 382 ? -17.261 18.889 19.623 1.00 93.25 382 GLN A O 1
ATOM 3041 N N . GLU A 1 383 ? -16.757 18.448 17.472 1.00 92.06 383 GLU A N 1
ATOM 3042 C CA . GLU A 1 383 ? -17.985 18.995 16.882 1.00 92.06 383 GLU A CA 1
ATOM 3043 C C . GLU A 1 383 ? -19.175 18.033 17.014 1.00 92.06 383 GLU A C 1
ATOM 3045 O O . GLU A 1 3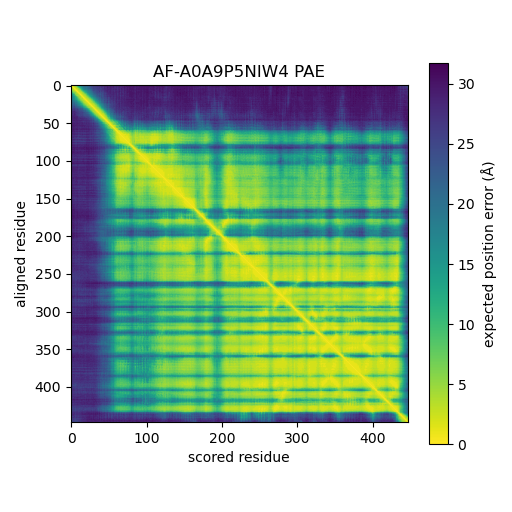83 ? -20.280 18.451 17.353 1.00 92.06 383 GLU A O 1
ATOM 3050 N N . GLU A 1 384 ? -18.962 16.744 16.735 1.00 91.25 384 GLU A N 1
ATOM 3051 C CA . GLU A 1 384 ? -20.047 15.763 16.596 1.00 91.25 384 GLU A CA 1
ATOM 3052 C C . GLU A 1 384 ? -20.461 15.093 17.911 1.00 91.25 384 GLU A C 1
ATOM 3054 O O . GLU A 1 384 ? -21.603 14.647 18.028 1.00 91.25 384 GLU A O 1
ATOM 3059 N N . TYR A 1 385 ? -19.572 15.010 18.910 1.00 89.69 385 TYR A N 1
ATOM 3060 C CA . TYR A 1 385 ? -19.834 14.248 20.134 1.00 89.69 385 TYR A CA 1
ATOM 3061 C C . TYR A 1 385 ? -19.479 15.045 21.401 1.00 89.69 385 TYR A C 1
ATOM 3063 O O . TYR A 1 385 ? -18.310 15.355 21.627 1.00 89.69 385 TYR A O 1
ATOM 3071 N N . PRO A 1 386 ? -20.429 15.298 22.322 1.00 84.88 386 PRO A N 1
ATOM 3072 C CA . PRO A 1 386 ? -20.133 16.047 23.539 1.00 84.88 386 PRO A CA 1
ATOM 3073 C C . PRO A 1 386 ? -19.156 15.295 24.461 1.00 84.88 386 PRO A C 1
ATOM 3075 O O . PRO A 1 386 ? -19.379 14.136 24.842 1.00 84.88 386 PRO A O 1
ATOM 3078 N N . GLY A 1 387 ? -18.087 15.989 24.861 1.00 87.50 387 GLY A N 1
ATOM 3079 C CA . GLY A 1 387 ? -17.049 15.513 25.782 1.00 87.50 387 GLY A CA 1
ATOM 3080 C C . GLY A 1 387 ? -15.700 15.226 25.111 1.00 87.50 387 GLY A C 1
ATOM 3081 O O . GLY A 1 387 ? -15.589 15.108 23.897 1.00 87.50 387 GLY A O 1
ATOM 3082 N N . GLN A 1 388 ? -14.640 15.111 25.913 1.00 91.38 388 GLN A N 1
ATOM 3083 C CA . GLN A 1 388 ? -13.284 14.898 25.405 1.00 91.38 388 GLN A CA 1
ATOM 3084 C C . GLN A 1 388 ? -13.038 13.418 25.068 1.00 91.38 388 GLN A C 1
ATOM 3086 O O . GLN A 1 388 ? -12.915 12.585 25.965 1.00 91.38 388 GLN A O 1
ATOM 3091 N N . TYR A 1 389 ? -12.928 13.093 23.777 1.00 94.50 389 TYR A N 1
ATOM 3092 C CA . TYR A 1 389 ? -12.611 11.737 23.321 1.00 94.50 389 TYR A CA 1
ATOM 3093 C C . TYR A 1 389 ? -11.105 11.450 23.328 1.00 94.50 389 TYR A C 1
ATOM 3095 O O . TYR A 1 389 ? -10.287 12.224 22.825 1.00 94.50 389 TYR A O 1
ATOM 3103 N N . THR A 1 390 ? -10.737 10.281 23.850 1.00 94.56 390 THR A N 1
ATOM 3104 C CA . THR A 1 390 ? -9.398 9.706 23.695 1.00 94.56 390 THR A CA 1
ATOM 3105 C C . THR A 1 390 ? -9.301 9.041 22.329 1.00 94.56 390 THR A C 1
ATOM 3107 O O . THR A 1 390 ? -10.010 8.071 22.071 1.00 94.56 390 THR A O 1
ATOM 3110 N N . VAL A 1 391 ? -8.399 9.522 21.471 1.00 94.69 391 VAL A N 1
ATOM 3111 C CA . VAL A 1 391 ? -8.081 8.867 20.192 1.00 94.69 391 VAL A CA 1
ATOM 3112 C C . VAL A 1 391 ? -6.938 7.870 20.386 1.00 94.69 391 VAL A C 1
ATOM 3114 O O . VAL A 1 391 ? -5.864 8.242 20.861 1.00 94.69 391 VAL A O 1
ATOM 3117 N N . GLN A 1 392 ? -7.166 6.617 19.996 1.00 95.56 392 GLN A N 1
ATOM 3118 C CA . GLN A 1 392 ? -6.151 5.574 19.834 1.00 95.56 392 GLN A CA 1
ATOM 3119 C C . GLN A 1 392 ? -5.918 5.304 18.345 1.00 95.56 392 GLN A C 1
ATOM 3121 O O . GLN A 1 392 ? -6.869 5.298 17.566 1.00 95.56 392 GLN A O 1
ATOM 3126 N N . VAL A 1 393 ? -4.675 5.007 17.966 1.00 95.75 393 VAL A N 1
ATOM 3127 C CA . VAL A 1 393 ? -4.359 4.354 16.686 1.00 95.75 393 VAL A CA 1
ATOM 3128 C C . VAL A 1 393 ? -4.130 2.870 16.934 1.00 95.75 393 VAL A C 1
ATOM 3130 O O . VAL A 1 393 ? -3.619 2.494 17.992 1.00 95.75 393 VAL A O 1
ATOM 3133 N N . ARG A 1 394 ? -4.502 2.032 15.969 1.00 96.38 394 ARG A N 1
ATOM 3134 C CA . ARG A 1 394 ? -4.215 0.595 15.932 1.00 96.38 394 ARG A CA 1
ATOM 3135 C C . ARG A 1 394 ? -3.891 0.178 14.506 1.00 96.38 394 ARG A C 1
ATOM 3137 O O . ARG A 1 394 ? -4.469 0.723 13.570 1.00 96.38 394 ARG A O 1
ATOM 3144 N N . TYR A 1 395 ? -2.995 -0.787 14.348 1.00 96.25 395 TYR A N 1
ATOM 3145 C CA . TYR A 1 395 ? -2.545 -1.255 13.038 1.00 96.25 395 TYR A CA 1
ATOM 3146 C C . TYR A 1 395 ? -2.969 -2.705 12.821 1.00 96.25 395 TYR A C 1
ATOM 3148 O O . TYR A 1 395 ? -2.831 -3.527 13.725 1.00 96.25 395 TYR A O 1
ATOM 3156 N N . ILE A 1 396 ? -3.461 -3.026 11.627 1.00 95.69 396 ILE A N 1
ATOM 3157 C CA . ILE A 1 396 ? -3.817 -4.386 11.220 1.00 95.69 396 ILE A CA 1
ATOM 3158 C C . ILE A 1 396 ? -2.964 -4.771 10.011 1.00 95.69 396 ILE A C 1
ATOM 3160 O O . ILE A 1 396 ? -3.142 -4.232 8.920 1.00 95.69 396 ILE A O 1
ATOM 3164 N N . LEU A 1 397 ? -2.068 -5.738 10.201 1.00 94.88 397 LEU A N 1
ATOM 3165 C CA . LEU A 1 397 ? -1.389 -6.443 9.121 1.00 94.88 397 LEU A CA 1
ATOM 3166 C C . LEU A 1 397 ? -2.322 -7.523 8.577 1.00 94.88 397 LEU A C 1
ATOM 3168 O O . LEU A 1 397 ? -2.577 -8.529 9.243 1.00 94.88 397 LEU A O 1
ATOM 3172 N N . VAL A 1 398 ? -2.843 -7.314 7.375 1.00 94.88 398 VAL A N 1
ATOM 3173 C CA . VAL A 1 398 ? -3.785 -8.222 6.721 1.00 94.88 398 VAL A CA 1
ATOM 3174 C C . VAL A 1 398 ? -3.012 -9.191 5.832 1.00 94.88 398 VAL A C 1
ATOM 3176 O O . VAL A 1 398 ? -2.283 -8.776 4.932 1.00 94.88 398 VAL A O 1
ATOM 3179 N N . VAL A 1 399 ? -3.147 -10.492 6.093 1.00 94.06 399 VAL A N 1
ATOM 3180 C CA . VAL A 1 399 ? -2.316 -11.543 5.482 1.00 94.06 399 VAL A CA 1
ATOM 3181 C C . VAL A 1 399 ? -3.144 -12.774 5.101 1.00 94.06 399 VAL A C 1
ATOM 3183 O O . VAL A 1 399 ? -4.202 -13.001 5.694 1.00 94.06 399 VAL A O 1
ATOM 3186 N N . PRO A 1 400 ? -2.681 -13.620 4.163 1.00 92.44 400 PRO A N 1
ATOM 3187 C CA . PRO A 1 400 ? -3.300 -14.917 3.910 1.00 92.44 400 PRO A CA 1
ATOM 3188 C C . PRO A 1 400 ? -3.298 -15.804 5.162 1.00 92.44 400 PRO A C 1
ATOM 3190 O O . PRO A 1 400 ? -2.300 -15.877 5.879 1.00 92.44 400 PRO A O 1
ATOM 3193 N N . ALA A 1 401 ? -4.396 -16.507 5.436 1.00 90.75 401 ALA A N 1
ATOM 3194 C CA . ALA A 1 401 ? -4.518 -17.330 6.641 1.00 90.75 401 ALA A CA 1
ATOM 3195 C C . ALA A 1 401 ? -3.531 -18.511 6.678 1.00 90.75 401 ALA A C 1
ATOM 3197 O O . ALA A 1 401 ? -3.010 -18.858 7.740 1.00 90.75 401 ALA A O 1
ATOM 3198 N N . ASP A 1 402 ? -3.216 -19.061 5.507 1.00 86.88 402 ASP A N 1
ATOM 3199 C CA . ASP A 1 402 ? -2.238 -20.126 5.269 1.00 86.88 402 ASP A CA 1
ATOM 3200 C C . ASP A 1 402 ? -0.777 -19.624 5.241 1.00 86.88 402 ASP A C 1
ATOM 3202 O O . ASP A 1 402 ? 0.131 -20.352 4.843 1.00 86.88 402 ASP A O 1
ATOM 3206 N N . ARG A 1 403 ? -0.534 -18.364 5.629 1.00 83.06 403 ARG A N 1
ATOM 3207 C CA . ARG A 1 403 ? 0.799 -17.764 5.729 1.00 83.06 403 ARG A CA 1
ATOM 3208 C C . ARG A 1 403 ? 1.238 -17.646 7.186 1.00 83.06 403 ARG A C 1
ATOM 3210 O O . ARG A 1 403 ? 0.535 -17.065 8.014 1.00 83.06 403 ARG A O 1
ATOM 3217 N N . ASP A 1 404 ? 2.454 -18.097 7.476 1.00 81.81 404 ASP A N 1
ATOM 3218 C CA . ASP A 1 404 ? 3.087 -17.882 8.777 1.00 81.81 404 ASP A CA 1
ATOM 3219 C C . ASP A 1 404 ? 3.863 -16.562 8.812 1.00 81.81 404 ASP A C 1
ATOM 3221 O O . ASP A 1 404 ? 4.945 -16.399 8.236 1.00 81.81 404 ASP A O 1
ATOM 3225 N N . MET A 1 405 ? 3.270 -15.592 9.508 1.00 79.50 405 MET A N 1
ATOM 3226 C CA . MET A 1 405 ? 3.877 -14.304 9.833 1.00 79.50 405 MET A CA 1
ATOM 3227 C C . MET A 1 405 ? 4.817 -14.454 11.029 1.00 79.50 405 MET A C 1
ATOM 3229 O O . MET A 1 405 ? 4.410 -14.273 12.169 1.00 79.50 405 MET A O 1
ATOM 3233 N N . GLY A 1 406 ? 6.086 -14.774 10.771 1.00 76.19 406 GLY A N 1
ATOM 3234 C CA . GLY A 1 406 ? 7.104 -14.776 11.828 1.00 76.19 406 GLY A CA 1
ATOM 3235 C C . GLY A 1 406 ? 7.401 -13.368 12.361 1.00 76.19 406 GLY A C 1
ATOM 3236 O O . GLY A 1 406 ? 7.403 -13.142 13.567 1.00 76.19 406 GLY A O 1
ATOM 3237 N N . GLU A 1 407 ? 7.623 -12.412 11.455 1.00 89.56 407 GLU A N 1
ATOM 3238 C CA . GLU A 1 407 ? 7.977 -11.027 11.779 1.00 89.56 407 GLU A CA 1
ATOM 3239 C C . GLU A 1 407 ? 7.520 -10.059 10.672 1.00 89.56 407 GLU A C 1
ATOM 3241 O O . GLU A 1 407 ? 7.429 -10.456 9.508 1.00 89.56 407 GLU A O 1
ATOM 3246 N N . GLN A 1 408 ? 7.273 -8.798 11.038 1.00 90.62 408 GLN A N 1
ATOM 3247 C CA . GLN A 1 408 ? 7.119 -7.649 10.138 1.00 90.62 408 GLN A CA 1
ATOM 3248 C C . GLN A 1 408 ? 7.953 -6.479 10.675 1.00 90.62 408 GLN A C 1
ATOM 3250 O O . GLN A 1 408 ? 7.931 -6.202 11.874 1.00 90.62 408 GLN A O 1
ATOM 3255 N N . ASN A 1 409 ? 8.638 -5.755 9.791 1.00 91.12 409 ASN A N 1
ATOM 3256 C CA . ASN A 1 409 ? 9.359 -4.528 10.138 1.00 91.12 409 ASN A CA 1
ATOM 3257 C C . ASN A 1 409 ? 8.558 -3.291 9.712 1.00 91.12 409 ASN A C 1
ATOM 3259 O O . ASN A 1 409 ? 8.031 -3.257 8.601 1.00 91.12 409 ASN A O 1
ATOM 3263 N N . PHE A 1 410 ? 8.493 -2.278 10.576 1.00 91.19 410 PHE A N 1
ATOM 3264 C CA . PHE A 1 410 ? 7.885 -0.973 10.290 1.00 91.19 410 PHE A CA 1
ATOM 3265 C C . PHE A 1 410 ? 8.964 0.093 10.016 1.00 91.19 410 PHE A C 1
ATOM 3267 O O . PHE A 1 410 ? 10.068 -0.008 10.560 1.00 91.19 410 PHE A O 1
ATOM 3274 N N . PRO A 1 411 ? 8.671 1.143 9.220 1.00 90.00 411 PRO A N 1
ATOM 3275 C CA . PRO A 1 411 ? 9.641 2.189 8.906 1.00 90.00 411 PRO A CA 1
ATOM 3276 C C . PRO A 1 411 ? 10.128 2.935 10.150 1.00 90.00 411 PRO A C 1
ATOM 3278 O O . PRO A 1 411 ? 9.416 3.066 11.152 1.00 90.00 411 PRO A O 1
ATOM 3281 N N . ALA A 1 412 ? 11.332 3.500 10.045 1.00 87.44 412 ALA A N 1
ATOM 3282 C CA . ALA A 1 412 ? 11.885 4.404 11.047 1.00 87.44 412 ALA A CA 1
ATOM 3283 C C . ALA A 1 412 ? 10.962 5.608 11.298 1.00 87.44 412 ALA A C 1
ATOM 3285 O O . ALA A 1 412 ? 10.289 6.094 10.395 1.00 87.44 412 ALA A O 1
ATOM 3286 N N . GLY A 1 413 ? 10.954 6.123 12.526 1.00 85.06 413 GLY A N 1
ATOM 3287 C CA . GLY A 1 413 ? 10.143 7.284 12.899 1.00 85.06 413 GLY A CA 1
ATOM 3288 C C . GLY A 1 413 ? 8.888 6.953 13.704 1.00 85.06 413 GLY A C 1
ATOM 3289 O O . GLY A 1 413 ? 8.223 7.882 14.157 1.00 85.06 413 GLY A O 1
ATOM 3290 N N . TRP A 1 414 ? 8.631 5.674 14.009 1.00 90.19 414 TRP A N 1
ATOM 3291 C CA . TRP A 1 414 ? 7.604 5.242 14.973 1.00 90.19 414 TRP A CA 1
ATOM 3292 C C . TRP A 1 414 ? 7.746 5.951 16.330 1.00 90.19 414 TRP A C 1
ATOM 3294 O O . TRP A 1 414 ? 6.771 6.186 17.047 1.00 90.19 414 TRP A O 1
ATOM 3304 N N . ARG A 1 415 ? 8.973 6.337 16.718 1.00 87.12 415 ARG A N 1
ATOM 3305 C CA . ARG A 1 415 ? 9.198 7.083 17.961 1.00 87.12 415 ARG A CA 1
ATOM 3306 C C . ARG A 1 415 ? 9.050 8.610 17.835 1.00 87.12 415 ARG A C 1
ATOM 3308 O O . ARG A 1 415 ? 8.920 9.250 18.877 1.00 87.12 415 ARG A O 1
ATOM 3315 N N . GLN A 1 416 ? 9.003 9.194 16.637 1.00 80.31 416 GLN A N 1
ATOM 3316 C CA . GLN A 1 416 ? 9.014 10.652 16.420 1.00 80.31 416 GLN A CA 1
ATOM 3317 C C . GLN A 1 416 ? 7.649 11.314 16.682 1.00 80.31 416 GLN A C 1
ATOM 3319 O O . GLN A 1 416 ? 6.616 10.820 16.250 1.00 80.31 416 GLN A O 1
ATOM 3324 N N . ASN A 1 417 ? 7.638 12.482 17.334 1.00 72.88 417 ASN A N 1
ATOM 3325 C CA . ASN A 1 417 ? 6.461 13.356 17.516 1.00 72.88 417 ASN A CA 1
ATOM 3326 C C . ASN A 1 417 ? 5.239 12.731 18.237 1.00 72.88 417 ASN A C 1
ATOM 3328 O O . ASN A 1 417 ? 4.144 13.296 18.218 1.00 72.88 417 ASN A 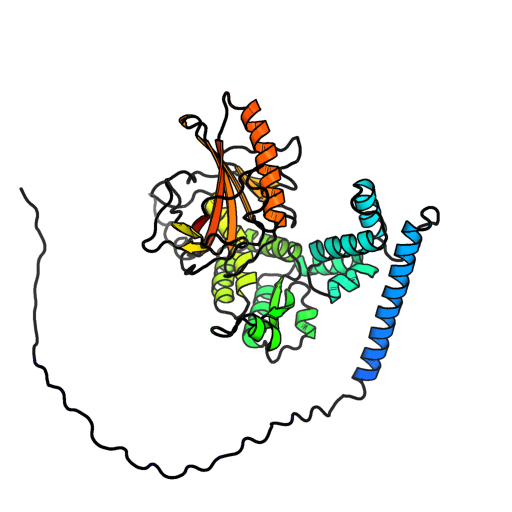O 1
ATOM 3332 N N . ASP A 1 418 ? 5.432 11.604 18.931 1.00 70.31 418 ASP A N 1
ATOM 3333 C CA . ASP A 1 418 ? 4.382 10.859 19.652 1.00 70.31 418 ASP A CA 1
ATOM 3334 C C . ASP A 1 418 ? 3.723 11.664 20.794 1.00 70.31 418 ASP A C 1
ATOM 3336 O O . ASP A 1 418 ? 2.581 11.400 21.158 1.00 70.31 418 ASP A O 1
ATOM 3340 N N . GLN A 1 419 ? 4.411 12.688 21.319 1.00 70.00 419 GLN A N 1
ATOM 3341 C CA . GLN A 1 419 ? 3.881 13.596 22.347 1.00 70.00 419 GLN A CA 1
ATOM 3342 C C . GLN A 1 419 ? 2.756 14.513 21.837 1.00 70.00 419 GLN A C 1
ATOM 3344 O O . GLN A 1 419 ? 1.837 14.821 22.589 1.00 70.00 419 GLN A O 1
ATOM 3349 N N . LEU A 1 420 ? 2.812 14.950 20.572 1.00 69.19 420 LEU A N 1
ATOM 3350 C CA . LEU A 1 420 ? 1.801 15.843 19.989 1.00 69.19 420 LEU A CA 1
ATOM 3351 C C . LEU A 1 420 ? 0.584 15.039 19.527 1.00 69.19 420 LEU A C 1
ATOM 3353 O O . LEU A 1 420 ? -0.561 15.311 19.899 1.00 69.19 420 LEU A O 1
ATOM 3357 N N . HIS A 1 421 ? 0.839 14.025 18.703 1.00 76.56 421 HIS A N 1
ATOM 3358 C CA . HIS A 1 421 ? -0.174 13.152 18.127 1.00 76.56 421 HIS A CA 1
ATOM 3359 C C . HIS A 1 421 ? 0.304 11.708 18.294 1.00 76.56 421 HIS A C 1
ATOM 3361 O O . HIS A 1 421 ? 1.140 11.223 17.522 1.00 76.56 421 HIS A O 1
ATOM 3367 N N . LYS A 1 422 ? -0.223 11.041 19.333 1.00 85.94 422 LYS A N 1
ATOM 3368 C CA . LYS A 1 422 ? 0.069 9.639 19.640 1.00 85.94 422 LYS A CA 1
ATOM 3369 C C . LYS A 1 422 ? -0.450 8.748 18.515 1.00 85.94 422 LYS A C 1
ATOM 3371 O O . LYS A 1 422 ? -1.634 8.431 18.451 1.00 85.94 422 LYS A O 1
ATOM 3376 N N . HIS A 1 423 ? 0.460 8.408 17.616 1.00 87.56 423 HIS A N 1
ATOM 3377 C CA . HIS A 1 423 ? 0.227 7.615 16.412 1.00 87.56 423 HIS A CA 1
ATOM 3378 C C . HIS A 1 423 ? 0.819 6.209 16.557 1.00 87.56 423 HIS A C 1
ATOM 3380 O O . HIS A 1 423 ? 0.476 5.324 15.777 1.00 87.56 423 HIS A O 1
ATOM 3386 N N . ARG A 1 424 ? 1.657 5.976 17.580 1.00 90.50 424 ARG A N 1
ATOM 3387 C CA . ARG A 1 424 ? 1.984 4.625 18.036 1.00 90.50 424 ARG A CA 1
ATOM 3388 C C . ARG A 1 424 ? 0.716 3.941 18.532 1.00 90.50 424 ARG A C 1
ATOM 3390 O O . ARG A 1 424 ? -0.019 4.500 19.352 1.00 90.50 424 ARG A O 1
ATOM 3397 N N . GLY A 1 425 ? 0.509 2.721 18.066 1.00 92.12 425 GLY A N 1
ATOM 3398 C CA . GLY A 1 425 ? -0.647 1.899 18.383 1.00 92.12 425 GLY A CA 1
ATOM 3399 C C . GLY A 1 425 ? -0.248 0.458 18.642 1.00 92.12 425 GLY A C 1
ATOM 3400 O O . GLY A 1 425 ? 0.871 0.054 18.324 1.00 92.12 425 GLY A O 1
ATOM 3401 N N . ASP A 1 426 ? -1.180 -0.316 19.183 1.00 95.00 426 ASP A N 1
ATOM 3402 C CA . ASP A 1 426 ? -1.059 -1.770 19.175 1.00 95.00 426 ASP A CA 1
ATOM 3403 C C . ASP A 1 426 ? -1.119 -2.272 17.722 1.00 95.00 426 ASP A C 1
ATOM 3405 O O . ASP A 1 426 ? -1.873 -1.735 16.898 1.00 95.00 426 ASP A O 1
ATOM 3409 N N . VAL A 1 427 ? -0.319 -3.292 17.409 1.00 95.50 427 VAL A N 1
ATOM 3410 C CA . VAL A 1 427 ? -0.285 -3.934 16.089 1.00 95.50 427 VAL A CA 1
ATOM 3411 C C . VAL A 1 427 ? -0.898 -5.323 16.202 1.00 95.50 427 VAL A C 1
ATOM 3413 O O . VAL A 1 427 ? -0.626 -6.065 17.148 1.00 95.50 427 VAL A O 1
ATOM 3416 N N . TYR A 1 428 ? -1.729 -5.668 15.226 1.00 95.62 428 TYR A N 1
ATOM 3417 C CA . TYR A 1 428 ? -2.434 -6.937 15.140 1.00 95.62 428 TYR A CA 1
ATOM 3418 C C . TYR A 1 428 ? -2.244 -7.563 13.759 1.00 95.62 428 TYR A C 1
ATOM 3420 O O . TYR A 1 428 ? -2.061 -6.864 12.766 1.00 95.62 428 TYR A O 1
ATOM 3428 N N . CYS A 1 429 ? -2.345 -8.883 13.685 1.00 94.81 429 CYS A N 1
ATOM 3429 C CA . CYS A 1 429 ? -2.377 -9.658 12.459 1.00 94.81 429 CYS A CA 1
ATOM 3430 C C . CYS A 1 429 ? -3.806 -10.160 12.207 1.00 94.81 429 CYS A C 1
ATOM 3432 O O . CYS A 1 429 ? -4.428 -10.754 13.090 1.00 94.81 429 CYS A O 1
ATOM 3434 N N . LEU A 1 430 ? -4.315 -9.926 10.996 1.00 94.00 430 LEU A N 1
ATOM 3435 C CA . LEU A 1 430 ? -5.595 -10.430 10.510 1.00 94.00 430 LEU A CA 1
ATOM 3436 C C . LEU A 1 430 ? -5.354 -11.461 9.406 1.00 94.00 430 LEU A C 1
ATOM 3438 O O . LEU A 1 430 ? -4.935 -11.120 8.300 1.00 94.00 430 LEU A O 1
ATOM 3442 N N . LYS A 1 431 ? -5.647 -12.725 9.710 1.00 92.81 431 LYS A N 1
ATOM 3443 C CA . LYS A 1 431 ? -5.546 -13.850 8.776 1.00 92.81 431 LYS A CA 1
ATOM 3444 C C . LYS A 1 431 ? -6.838 -13.996 7.957 1.00 92.81 431 LYS A C 1
ATOM 3446 O O . LYS A 1 431 ? -7.857 -14.422 8.493 1.00 92.81 431 LYS A O 1
ATOM 3451 N N . ILE A 1 432 ? -6.794 -13.675 6.661 1.00 90.94 432 ILE A N 1
ATOM 3452 C CA . ILE A 1 432 ? -7.918 -13.827 5.716 1.00 90.94 432 ILE A CA 1
ATOM 3453 C C . ILE A 1 432 ? -7.746 -15.115 4.891 1.00 90.94 432 ILE A C 1
ATOM 3455 O O . ILE A 1 432 ? -6.683 -15.320 4.299 1.00 90.94 432 ILE A O 1
ATOM 3459 N N . PRO A 1 433 ? -8.756 -16.003 4.815 1.00 88.81 433 PRO A N 1
ATOM 3460 C CA . PRO A 1 433 ? -8.666 -17.220 4.015 1.00 88.81 433 PRO A CA 1
ATOM 3461 C C . PRO A 1 433 ? -8.651 -16.907 2.511 1.00 88.81 433 PRO A C 1
ATOM 3463 O O . PRO A 1 433 ? -9.517 -16.201 2.006 1.00 88.81 433 PRO A O 1
ATOM 3466 N N . LEU A 1 434 ? -7.704 -17.502 1.779 1.00 81.50 434 LEU A N 1
ATOM 3467 C CA . LEU A 1 434 ? -7.656 -17.449 0.310 1.00 81.50 434 LEU A CA 1
ATOM 3468 C C . LEU A 1 434 ? -8.580 -18.474 -0.378 1.00 81.50 434 LEU A C 1
ATOM 3470 O O . LEU A 1 434 ? -8.585 -18.535 -1.600 1.00 81.50 434 LEU A O 1
ATOM 3474 N N . ALA A 1 435 ? -9.303 -19.314 0.368 1.00 70.00 435 ALA A N 1
ATOM 3475 C CA . ALA A 1 435 ? -9.921 -20.540 -0.150 1.00 70.00 435 ALA A CA 1
ATOM 3476 C C . ALA A 1 435 ? -10.801 -20.333 -1.402 1.00 70.00 435 ALA A C 1
ATOM 3478 O O . ALA A 1 435 ? -11.710 -19.502 -1.418 1.00 70.00 435 ALA A O 1
ATOM 3479 N N . ILE A 1 436 ? -10.562 -21.154 -2.431 1.00 53.34 436 ILE A N 1
ATOM 3480 C CA . ILE A 1 436 ? -11.415 -21.252 -3.631 1.00 53.34 436 ILE A CA 1
ATOM 3481 C C . ILE A 1 436 ? -12.637 -22.148 -3.337 1.00 53.34 436 ILE A C 1
ATOM 3483 O O . ILE A 1 436 ? -13.689 -22.029 -3.964 1.00 53.34 436 ILE A O 1
ATOM 3487 N N . ASP A 1 437 ? -12.498 -23.042 -2.360 1.00 44.03 437 ASP A N 1
ATOM 3488 C CA . ASP A 1 437 ? -13.143 -24.358 -2.371 1.00 44.03 437 ASP A CA 1
ATOM 3489 C C . ASP A 1 437 ? -14.567 -24.393 -1.789 1.00 44.03 437 ASP A C 1
ATOM 3491 O O . ASP A 1 437 ? -15.248 -25.414 -1.866 1.00 44.03 437 ASP A O 1
ATOM 3495 N N . SER A 1 438 ? -15.063 -23.282 -1.234 1.00 40.84 438 SER A N 1
ATOM 3496 C CA . SER A 1 438 ? -16.395 -23.215 -0.611 1.00 40.84 438 SER A CA 1
ATOM 3497 C C . SER A 1 438 ? -17.532 -22.874 -1.584 1.00 40.84 438 SER A C 1
ATOM 3499 O O . SER A 1 438 ? -18.651 -23.365 -1.405 1.00 40.84 438 SER A O 1
ATOM 3501 N N . LEU A 1 439 ? -17.269 -22.100 -2.647 1.00 43.00 439 LEU A N 1
ATOM 3502 C CA . LEU A 1 439 ? -18.304 -21.558 -3.549 1.00 43.00 439 LEU A CA 1
ATOM 3503 C C . LEU A 1 439 ? -19.021 -22.602 -4.429 1.00 43.00 439 LEU A C 1
ATOM 3505 O O . LEU A 1 439 ? -20.047 -22.290 -5.026 1.00 43.00 439 LEU A O 1
ATOM 3509 N N . VAL A 1 440 ? -18.531 -23.843 -4.488 1.00 43.00 440 VAL A N 1
ATOM 3510 C CA . VAL A 1 440 ? -19.136 -24.936 -5.280 1.00 43.00 440 VAL A CA 1
ATOM 3511 C C . VAL A 1 440 ? -20.239 -25.686 -4.505 1.00 43.00 440 VAL A C 1
ATOM 3513 O O . VAL A 1 440 ? -20.996 -26.459 -5.087 1.00 43.00 440 VAL A O 1
ATOM 3516 N N . SER A 1 441 ? -20.358 -25.470 -3.188 1.00 41.84 441 SER A N 1
ATOM 3517 C CA . SER A 1 441 ? -21.127 -26.355 -2.291 1.00 41.84 441 SER A CA 1
ATOM 3518 C C . SER A 1 441 ? -22.542 -25.887 -1.913 1.00 41.84 441 SER A C 1
ATOM 3520 O O . SER A 1 441 ? -23.356 -26.714 -1.514 1.00 41.84 441 SER A O 1
ATOM 3522 N N . HIS A 1 442 ? -22.858 -24.592 -2.032 1.00 41.84 442 HIS A N 1
ATOM 3523 C CA . HIS A 1 442 ? -24.077 -23.993 -1.453 1.00 41.84 442 HIS A CA 1
ATOM 3524 C C . HIS A 1 442 ? -25.215 -23.717 -2.461 1.00 41.84 442 HIS A C 1
ATOM 3526 O O . HIS A 1 442 ? -26.223 -23.113 -2.108 1.00 41.84 442 HIS A O 1
ATOM 3532 N N . SER A 1 443 ? -25.103 -24.189 -3.706 1.00 38.62 443 SER A N 1
ATOM 3533 C CA . SER A 1 443 ? -26.125 -24.032 -4.760 1.00 38.62 443 SER A CA 1
ATOM 3534 C C . SER A 1 443 ? -27.067 -25.241 -4.912 1.00 38.62 443 SER A C 1
ATOM 3536 O O . SER A 1 443 ? -27.636 -25.459 -5.982 1.00 38.62 443 SER A O 1
ATOM 3538 N N . LYS A 1 444 ? -27.255 -26.044 -3.853 1.00 40.50 444 LYS A N 1
ATOM 3539 C CA . LYS A 1 444 ? -28.185 -27.187 -3.844 1.00 40.50 444 LYS A CA 1
ATOM 3540 C C . LYS A 1 444 ? -29.248 -27.076 -2.752 1.00 40.50 444 LYS A C 1
ATOM 3542 O O . LYS A 1 444 ? -28.961 -27.319 -1.589 1.00 40.50 444 LYS A O 1
ATOM 3547 N N . GLY A 1 445 ? -30.487 -26.839 -3.185 1.00 41.25 445 GLY A N 1
ATOM 3548 C CA . GLY A 1 445 ? -31.697 -27.244 -2.466 1.00 41.25 445 GLY A CA 1
ATOM 3549 C C . GLY A 1 445 ? -32.056 -26.428 -1.226 1.00 41.25 445 GLY A C 1
ATOM 3550 O O . GLY A 1 445 ? -31.881 -26.896 -0.106 1.00 41.25 445 GLY A O 1
ATOM 3551 N N . TRP A 1 446 ? -32.692 -25.278 -1.440 1.00 33.38 446 TRP A N 1
ATOM 3552 C CA . TRP A 1 446 ? -33.894 -24.964 -0.660 1.00 33.38 446 TRP A CA 1
ATOM 3553 C C . TRP A 1 446 ? -35.105 -25.445 -1.487 1.00 33.38 446 TRP A C 1
ATOM 3555 O O . TRP A 1 446 ? -35.016 -25.382 -2.718 1.00 33.38 446 TRP A O 1
ATOM 3565 N N . PRO A 1 447 ? -36.148 -26.015 -0.854 1.00 41.06 447 PRO A N 1
ATOM 3566 C CA . PRO A 1 447 ? -37.297 -26.613 -1.543 1.00 41.06 447 PRO A CA 1
ATOM 3567 C C . PRO A 1 447 ? -38.274 -25.577 -2.120 1.00 41.06 447 PRO A C 1
ATOM 3569 O O . PRO A 1 447 ? -38.386 -24.479 -1.529 1.00 41.06 447 PRO A O 1
#

pLDDT: mean 74.88, std 18.77, range [27.92, 96.75]

Sequence (447 aa):
MTAEDVPPHILQSLHAPRVFETPDPPVEVGASRSRQLRPIQFDIDCHRGAERSFEQRYSLKHQKKFSSFIRALQATFDEPRIPHPLYGHPGIPAIIEEAREDGVISSWEGALEHLLDVITAQLGFAARDVFEGMFEYQHTIEGHNYACRTTYEELTAIINSLARHVSVLNVDELTRSRVIGVYPGPVVIKNVALEEQLATSVGWKWGFKSEWIAKTVIKQLDEAQKIVITKAIGFLRNVPDGGIMAGRFFEPLAHRHICDGQFPAIGFWPLIKMNSDGGNAPRFTLCDPPEYAPSLFSDGKREAVRYYDLAGPDQKLVKNVYYLPSGNNFPLMDAITVEVQESKKLAVLWILQVTIAKSDGGSPLGYQKIRTIIKHWKLQLQEEYPGQYTVQVRYILVVPADRDMGEQNFPAGWRQNDQLHKHRGDVYCLKIPLAIDSLVSHSKGWP

Mean predicted aligned error: 13.34 Å

Organism: Gymnopilus junonius (NCBI:txid109634)

Foldseek 3Di:
DDDDDDDDDDDDDDDDDDDDDDDDDDDDDDDDDPPDDDPPPDPPPDPPPPVVVVVVVVVVVLVVVVVQLLVQLQCCLVPVPPDRSLVQAPPLVVQQVVCVVVVQDNGSVSSVVSLLVVQCQQQNDAVVLSSCCSRPVVVSNVLLVVLLVDDLVRVVVLVVCCQPAVPPDPVVVVVSNSFKDKDWDFDPDPPDDPVVSVVPDIDIAMATRHPVSLVSNLVVCVVPPLLSLLVQLVVLLPGVNSFVNSQSSCLVVLLCQQQQLPDDPVFAFFWFFWDWPPDLFIKTFTDVVTDTDDRQSGSDHAAEAEDQACLDLPRDADARHKYAYPGPQQQQARIWHKDADLVVLEIEIEGEDEGRDQESAGELSNLVSLQSNQVSNQVVCVVPHPDHHDYAYEYEYEYAQPDHRGMHTYYRRLVPPCVPGNNDHTYTYGHDHSDPDPPVPPPDDDD

Secondary structure (DSSP, 8-state):
------------------------PPPPPP---------------SSHHHHHHHHHHHHHHHHHHHHHHHHHHHHHHH-TTSS-TTTTSTTHHHHHHHHHHTT---SHHHHHHHHHHHHHHHH-S-HHHHHHHHHHHHHHHHHHHHHTT--HHHHHHHHHHHHHHTTT--HHHHHH-SSEEEEEEE---TTS-HHHHHHH-EEEEEEESSHHHHHHHHHHHHHH-HHHHHHHHHHHTTSTTTHHHHHHHHHHHHHHHHHH----TTSB--EEEEEE---SS-EEEE-SS-PBPPS-SB-S--EEEEES-SSSTT----TTEEEEE-SS--TT-SEEEEEEEGGGTEEEEEEEEE-SSS-----THHHHHHHHHHHHHHHHHHHHSSS-PEEEEEEEEEEETTS---EEEPPTTTTTTTTTS----EEEEEEE----TTTTSS-S---

Solvent-accessible surface area (backbone atoms only — not comparable to full-atom values): 26251 Å² total; per-residue (Å²): 132,82,84,90,90,80,89,82,88,81,89,87,80,89,88,86,92,83,86,90,83,83,89,80,82,90,79,91,75,76,91,76,80,84,78,77,79,73,81,87,76,79,83,86,81,73,70,75,77,58,54,58,62,50,53,56,60,49,50,59,50,54,53,52,51,50,68,47,49,56,54,25,45,39,44,50,64,77,46,76,82,59,82,62,67,53,76,81,28,77,62,57,65,58,60,48,50,53,39,40,76,74,62,77,39,90,47,44,65,49,44,50,53,51,49,50,52,54,40,33,62,56,52,8,78,36,68,64,54,33,54,47,34,75,52,42,34,64,61,46,53,51,48,40,60,56,30,49,68,61,49,71,68,57,52,48,49,52,52,53,47,51,73,74,30,78,93,70,61,66,58,68,63,50,66,65,35,58,45,48,29,76,43,82,36,80,42,86,57,83,96,56,56,70,73,57,31,72,72,71,47,79,34,80,36,48,36,56,26,14,67,54,47,41,57,47,37,50,48,59,45,58,78,70,37,62,73,54,46,48,50,47,31,62,51,25,63,74,34,88,57,26,25,59,44,21,23,62,58,42,40,63,54,53,52,46,51,58,26,66,28,81,50,50,103,79,70,34,54,75,32,32,34,39,47,67,77,71,44,45,46,28,42,34,26,60,40,86,76,77,44,68,56,80,85,67,65,70,21,66,63,30,49,82,44,76,40,81,65,64,72,45,92,86,49,80,90,51,71,55,36,34,39,31,66,68,58,86,92,43,44,63,40,64,30,36,37,42,47,77,41,75,96,71,36,35,31,41,42,38,37,28,36,64,47,61,60,64,65,76,43,57,38,50,65,24,59,52,55,51,37,45,41,53,54,48,50,55,51,53,45,59,74,76,38,97,65,84,65,47,72,44,31,34,37,34,43,34,30,51,48,96,55,87,69,69,51,41,45,45,32,49,54,62,65,58,67,41,87,84,46,56,60,67,48,63,41,26,37,35,63,45,78,73,78,76,78,65,81,80,68,80,86,69,83,82,135

Nearest PDB structures (foldseek):
  5ck5-assembly3_C  TM=2.496E-01  e=4.799E+00  Thermochaetoides thermophila DSM 1495
  6mjp-assembly1_G  TM=1.582E-01  e=4.527E+00  Vibrio cholerae